Protein AF-A0A9N8R3J3-F1 (afdb_monomer_lite)

pLDDT: mean 82.0, std 16.11, range [29.94, 98.5]

Organism: NCBI:txid2793075

Sequence (414 aa):
MNGDRKSIGPALSMPTYQAAMTLPMASTAYFVLRYYAPWGDGGADGWQVPVNLPTVSIEGTPAPVTMSTWFSYTKDYLQGQITEGFDQHAQYYVAEVYASTGKDSQIVFSGTFQQAAYYSATAYIVYPYQDKGQIEVLDLDLTASPTGSNPYIVGNPSVFAYPPSSPGSSAPLAPPVLSLFADGNPPARPEFRSKVNARTGEISLFRPDQQTSVSQIVDELAPDGCSKAYLYATKAAEQQVLILRIKVPTTFVHNSNPDTVFGEYQCREITVGAHTVDTAILDFWTVSSRMLTDYIDADGYAYVFFAPVSYTQSKVTEQGTPATRPPVMAWGRYTGYLLGDPDYAVIIRYRAPADAWVGNPQNAFCFATPEEEQPVTAAQLQEYLPEIFGDTLANFEQGQIGAVNKDRDWPAQE

Secondary structure (DSSP, 8-state):
---------S-PPPPEEEEEEEEPTT-EEEEEEEEE--TTT--TT---S---PPEEEETTB------EEEEBTTB-TTGGGGSTT--TTEEEEEEEEEPPTTS-EEEEEEEEPPS-SEEEEEEEEE-TTSPPEEEEEEGGGSEEESTT--TTSTTSBPGGGSPPPPPP----PPPPS--TTTTSPPPPPP-----B-TTT-EE--BPPPHHHHHHT--TTB-TTSSBSSEEEE---TT--EEEEEEEPP-BSS-TT---SB----SBSEEEEEEE--SS---S--EEEHHHHHHT--TTSEEEEEEE-HHHHHHHHHHHT--TTSPPEEEETTEEEEEEEPPSSEEEEEEES--TT-TT-GGGSPP-SSGGG-----HHHHGGG--EEEEE-HHHHHTTEETTEETTSPPPPP-

Structure (mmCIF, N/CA/C/O backbone):
data_AF-A0A9N8R3J3-F1
#
_entry.id   AF-A0A9N8R3J3-F1
#
loop_
_atom_site.group_PDB
_atom_site.id
_atom_site.type_symbol
_atom_site.label_atom_id
_atom_site.label_alt_id
_atom_site.label_comp_id
_atom_site.label_asym_id
_atom_site.label_entity_id
_atom_site.label_seq_id
_atom_site.pdbx_PDB_ins_code
_atom_site.Cartn_x
_atom_site.Cartn_y
_atom_site.Cartn_z
_atom_site.occupancy
_atom_site.B_iso_or_equiv
_atom_site.auth_seq_id
_atom_site.auth_comp_id
_atom_site.auth_asym_id
_atom_site.auth_atom_id
_atom_site.pdbx_PDB_model_num
ATOM 1 N N . MET A 1 1 ? -27.594 -30.613 -4.826 1.00 34.44 1 MET A N 1
ATOM 2 C CA . MET A 1 1 ? -27.838 -30.392 -3.388 1.00 34.44 1 MET A CA 1
ATOM 3 C C . MET A 1 1 ? -28.131 -28.917 -3.223 1.00 34.44 1 MET A C 1
ATOM 5 O O . MET A 1 1 ? -27.259 -28.107 -3.501 1.00 34.44 1 MET A O 1
ATOM 9 N N . ASN A 1 2 ? -29.385 -28.584 -2.919 1.00 30.09 2 ASN A N 1
ATOM 10 C CA . ASN A 1 2 ? -29.819 -27.214 -2.665 1.00 30.09 2 ASN A CA 1
ATOM 11 C C . ASN A 1 2 ? -29.314 -26.821 -1.277 1.00 30.09 2 ASN A C 1
ATOM 13 O O . ASN A 1 2 ? -29.836 -27.317 -0.285 1.00 30.09 2 ASN A O 1
ATOM 17 N N . GLY A 1 3 ? -28.271 -25.995 -1.225 1.00 29.94 3 GLY A N 1
ATOM 18 C CA . GLY A 1 3 ? -27.895 -25.294 -0.005 1.00 29.94 3 GLY A CA 1
ATOM 19 C C . GLY A 1 3 ? -28.895 -24.169 0.234 1.00 29.94 3 GLY A C 1
ATOM 20 O O . GLY A 1 3 ? -29.115 -23.343 -0.653 1.00 29.94 3 GLY A O 1
ATOM 21 N N . ASP A 1 4 ? -29.528 -24.185 1.401 1.00 34.75 4 ASP A N 1
ATOM 22 C CA . ASP A 1 4 ? -30.490 -23.189 1.855 1.00 34.75 4 ASP A CA 1
ATOM 23 C C . ASP A 1 4 ? -29.944 -21.766 1.680 1.00 34.75 4 ASP A C 1
ATOM 25 O O . ASP A 1 4 ? -29.078 -21.306 2.427 1.00 34.75 4 ASP A O 1
ATOM 29 N N . ARG A 1 5 ? -30.492 -21.025 0.710 1.00 37.84 5 ARG A N 1
ATOM 30 C CA . ARG A 1 5 ? -30.405 -19.564 0.721 1.00 37.84 5 ARG A CA 1
ATOM 31 C C . ARG A 1 5 ? -31.238 -19.093 1.908 1.00 37.84 5 ARG A C 1
ATOM 33 O O . ARG A 1 5 ? -32.459 -19.002 1.800 1.00 37.84 5 ARG A O 1
ATOM 40 N N . LYS A 1 6 ? -30.585 -18.808 3.039 1.00 35.84 6 LYS A N 1
ATOM 41 C CA . LYS A 1 6 ? -31.195 -18.026 4.121 1.00 35.84 6 LYS A CA 1
ATOM 42 C C . LYS A 1 6 ? -31.787 -16.762 3.498 1.00 35.84 6 LYS A C 1
ATOM 44 O O . LYS A 1 6 ? -31.061 -15.931 2.958 1.00 35.84 6 LYS A O 1
ATOM 49 N N . SER A 1 7 ? -33.111 -16.648 3.544 1.00 37.19 7 SER A N 1
ATOM 50 C CA . SER A 1 7 ? -33.822 -15.427 3.192 1.00 37.19 7 SER A CA 1
ATOM 51 C C . SER A 1 7 ? -33.305 -14.296 4.075 1.00 37.19 7 SER A C 1
ATOM 53 O O . SER A 1 7 ? -33.359 -14.404 5.303 1.00 37.19 7 SER A O 1
ATOM 55 N N . ILE A 1 8 ? -32.802 -13.229 3.462 1.00 42.06 8 ILE A N 1
ATOM 56 C CA . ILE A 1 8 ? -32.408 -12.018 4.177 1.00 42.06 8 ILE A CA 1
ATOM 57 C C . ILE A 1 8 ? -33.703 -11.404 4.728 1.00 42.06 8 ILE A C 1
ATOM 59 O O . ILE A 1 8 ? -34.626 -11.109 3.969 1.00 42.06 8 ILE A O 1
ATOM 63 N N . GLY A 1 9 ? -33.804 -11.338 6.058 1.00 37.94 9 GLY A N 1
ATOM 64 C CA . GLY A 1 9 ? -34.922 -10.737 6.788 1.00 37.94 9 GLY A CA 1
ATOM 65 C C . GLY A 1 9 ? -35.010 -9.212 6.589 1.00 37.94 9 GLY A C 1
ATOM 66 O O . GLY A 1 9 ? -34.400 -8.687 5.659 1.00 37.94 9 GLY A O 1
ATOM 67 N N . PRO A 1 10 ? -35.782 -8.485 7.425 1.00 42.97 10 PRO A N 1
ATOM 68 C CA . PRO A 1 10 ? -36.039 -7.050 7.247 1.00 42.97 10 PRO A CA 1
ATOM 69 C C . PRO A 1 10 ? -34.728 -6.259 7.149 1.00 42.97 10 PRO A C 1
ATOM 71 O O . PRO A 1 10 ? -33.727 -6.702 7.705 1.00 42.97 10 PRO A O 1
ATOM 74 N N . ALA A 1 11 ? -34.756 -5.119 6.441 1.00 54.81 11 ALA A N 1
ATOM 75 C CA . ALA A 1 11 ? -33.599 -4.274 6.118 1.00 54.81 11 ALA A CA 1
ATOM 76 C C . ALA A 1 11 ? -32.531 -4.300 7.225 1.00 54.81 11 ALA A C 1
ATOM 78 O O . ALA A 1 11 ? -32.727 -3.726 8.297 1.00 54.81 11 ALA A O 1
ATOM 79 N N . LEU A 1 12 ? -31.438 -5.029 6.975 1.00 68.25 12 LEU A N 1
ATOM 80 C CA . LEU A 1 12 ? -30.349 -5.184 7.929 1.00 68.25 12 LEU A CA 1
ATOM 81 C C . LEU A 1 12 ? -29.767 -3.800 8.221 1.00 68.25 12 LEU A C 1
ATOM 83 O O . LEU A 1 12 ? -29.267 -3.136 7.317 1.00 68.25 12 LEU A O 1
ATOM 87 N N . SER A 1 13 ? -29.828 -3.352 9.471 1.00 82.88 13 SER A N 1
ATOM 88 C CA . SER A 1 13 ? -29.039 -2.207 9.914 1.00 82.88 13 SER A CA 1
ATOM 89 C C . SER A 1 13 ? -27.603 -2.661 10.136 1.00 82.88 13 SER A C 1
ATOM 91 O O . SER A 1 13 ? -27.384 -3.716 10.736 1.00 82.88 13 SER A O 1
ATOM 93 N N . MET A 1 14 ? -26.643 -1.859 9.685 1.00 90.38 14 MET A N 1
ATOM 94 C CA . MET A 1 14 ? -25.229 -2.097 9.958 1.00 90.38 14 MET A CA 1
ATOM 95 C C . MET A 1 14 ? -24.992 -2.247 11.476 1.00 90.38 14 MET A C 1
ATOM 97 O O . MET A 1 14 ? -25.520 -1.430 12.240 1.00 90.38 14 MET A O 1
ATOM 101 N N . PRO A 1 15 ? -24.238 -3.264 11.939 1.00 92.44 15 PRO A N 1
ATOM 102 C CA . PRO A 1 15 ? -23.966 -3.451 13.357 1.00 92.44 15 PRO A CA 1
ATOM 103 C C . PRO A 1 15 ? -23.162 -2.291 13.941 1.00 92.44 15 PRO A C 1
ATOM 105 O O . PRO A 1 15 ? -22.442 -1.573 13.237 1.00 92.44 15 PRO A O 1
ATOM 108 N N . THR A 1 16 ? -23.257 -2.129 15.255 1.00 94.12 16 THR A N 1
ATOM 109 C CA . THR A 1 16 ? -22.395 -1.203 15.989 1.00 94.12 16 THR A CA 1
ATOM 110 C C . THR A 1 16 ? -21.213 -1.939 16.592 1.00 94.12 16 THR A C 1
ATOM 112 O O . THR A 1 16 ? -21.215 -3.167 16.700 1.00 94.12 16 THR A O 1
ATOM 115 N N . TYR A 1 17 ? -20.188 -1.191 16.976 1.00 94.88 17 TYR A N 1
ATOM 116 C CA . TYR A 1 17 ? -19.001 -1.732 17.610 1.00 94.88 17 TYR A CA 1
ATOM 117 C C . TYR A 1 17 ? -18.545 -0.879 18.783 1.00 94.88 17 TYR A C 1
ATOM 119 O O . TYR A 1 17 ? -18.841 0.316 18.866 1.00 94.88 17 TYR A O 1
ATOM 127 N N . GLN A 1 18 ? -17.785 -1.515 19.667 1.00 93.31 18 GLN A N 1
ATOM 128 C CA . GLN A 1 18 ? -17.017 -0.872 20.716 1.00 93.31 18 GLN A CA 1
ATOM 129 C C . GLN A 1 18 ? -15.645 -1.539 20.805 1.00 93.31 18 GLN A C 1
ATOM 131 O O . GLN A 1 18 ? -15.522 -2.760 20.696 1.00 93.31 18 GLN A O 1
ATOM 136 N N . ALA A 1 19 ? -14.620 -0.732 21.032 1.00 93.00 19 ALA A N 1
ATOM 137 C CA . ALA A 1 19 ? -13.288 -1.198 21.368 1.00 93.00 19 ALA A CA 1
ATOM 138 C C . ALA A 1 19 ? -12.645 -0.260 22.387 1.00 93.00 19 ALA A C 1
ATOM 140 O O . ALA A 1 19 ? -13.093 0.874 22.599 1.00 93.00 19 ALA A O 1
ATOM 141 N N . ALA A 1 20 ? -11.611 -0.769 23.048 1.00 90.69 20 ALA A N 1
ATOM 142 C CA . ALA A 1 20 ? -10.854 -0.023 24.029 1.00 90.69 20 ALA A CA 1
ATOM 143 C C . ALA A 1 20 ? -9.355 -0.259 23.850 1.00 90.69 20 ALA A C 1
ATOM 145 O O . ALA A 1 20 ? -8.928 -1.374 23.562 1.00 90.69 20 ALA A O 1
ATOM 146 N N . MET A 1 21 ? -8.570 0.792 24.061 1.00 89.50 21 MET A N 1
ATOM 147 C CA . MET A 1 21 ? -7.112 0.748 24.133 1.00 89.50 21 MET A CA 1
ATOM 148 C C . MET A 1 21 ? -6.670 1.304 25.480 1.00 89.50 21 MET A C 1
ATOM 150 O O . MET A 1 21 ? -7.260 2.262 25.983 1.00 89.50 21 MET A O 1
ATOM 154 N N . THR A 1 22 ? -5.619 0.728 26.049 1.00 88.50 22 THR A N 1
ATOM 155 C CA . THR A 1 22 ? -5.037 1.202 27.306 1.00 88.50 22 THR A CA 1
ATOM 156 C C . THR A 1 22 ? -3.765 1.976 27.001 1.00 88.50 22 THR A C 1
ATOM 158 O O . THR A 1 22 ? -2.771 1.389 26.587 1.00 88.50 22 THR A O 1
ATOM 161 N N . LEU A 1 23 ? -3.795 3.291 27.203 1.00 83.62 23 LEU A N 1
ATOM 162 C CA . LEU A 1 23 ? -2.609 4.131 27.141 1.00 83.62 23 LEU A CA 1
ATOM 163 C C . LEU A 1 23 ? -1.796 4.005 28.434 1.00 83.62 23 LEU A C 1
ATOM 165 O O . LEU A 1 23 ? -2.374 4.113 29.521 1.00 83.62 23 LEU A O 1
ATOM 169 N N . PRO A 1 24 ? -0.467 3.864 28.341 1.00 81.69 24 PRO A N 1
ATOM 170 C CA . PRO A 1 24 ? 0.402 3.872 29.507 1.00 81.69 24 PRO A CA 1
ATOM 171 C C . PRO A 1 24 ? 0.409 5.250 30.181 1.00 81.69 24 PRO A C 1
ATOM 173 O O . PRO A 1 24 ? 0.231 6.286 29.529 1.00 81.69 24 PRO A O 1
ATOM 176 N N . MET A 1 25 ? 0.624 5.269 31.497 1.00 79.94 25 MET A N 1
ATOM 177 C CA . MET A 1 25 ? 0.652 6.501 32.295 1.00 79.94 25 MET A CA 1
ATOM 178 C C . MET A 1 25 ? 1.581 7.598 31.733 1.00 79.94 25 MET A C 1
ATOM 180 O O . MET A 1 25 ? 2.659 7.313 31.215 1.00 79.94 25 MET A O 1
ATOM 184 N N . ALA A 1 26 ? 1.185 8.867 31.914 1.00 65.38 26 ALA A N 1
ATOM 185 C CA . ALA A 1 26 ? 1.978 10.056 31.560 1.00 65.38 26 ALA A CA 1
ATOM 186 C C . ALA A 1 26 ? 2.449 10.125 30.089 1.00 65.38 26 ALA A C 1
ATOM 188 O O . ALA A 1 26 ? 3.486 10.721 29.795 1.00 65.38 26 ALA A O 1
ATOM 189 N N . SER A 1 27 ? 1.677 9.541 29.171 1.00 71.94 27 SER A N 1
ATOM 190 C CA . SER A 1 27 ? 1.919 9.611 27.731 1.00 71.94 27 SER A CA 1
ATOM 191 C C . SER A 1 27 ? 0.967 10.581 27.023 1.00 71.94 27 SER A C 1
ATOM 193 O O . SER A 1 27 ? -0.191 10.757 27.414 1.00 71.94 27 SER A O 1
ATOM 195 N N . THR A 1 28 ? 1.461 11.198 25.952 1.00 77.00 28 THR A N 1
ATOM 196 C CA . THR A 1 28 ? 0.614 11.809 24.919 1.00 77.00 28 THR A CA 1
ATOM 197 C C . THR A 1 28 ? 0.477 10.796 23.798 1.00 77.00 28 THR A C 1
ATOM 199 O O . THR A 1 28 ? 1.461 10.144 23.452 1.00 77.00 28 THR A O 1
ATOM 202 N N . ALA A 1 29 ? -0.708 10.655 23.211 1.00 78.88 29 ALA A N 1
ATOM 203 C CA . ALA A 1 29 ? -0.866 9.831 22.026 1.00 78.88 29 ALA A CA 1
ATOM 204 C C . ALA A 1 29 ? -1.653 10.538 20.923 1.00 78.88 29 ALA A C 1
ATOM 206 O O . ALA A 1 29 ? -2.545 11.349 21.172 1.00 78.88 29 ALA A O 1
ATOM 207 N N . TYR A 1 30 ? -1.320 10.192 19.685 1.00 81.62 30 TYR A N 1
ATOM 208 C CA . TYR A 1 30 ? -2.140 10.496 18.522 1.00 81.62 30 TYR A CA 1
ATOM 209 C C . TYR A 1 30 ? -2.996 9.274 18.229 1.00 81.62 30 TYR A C 1
ATOM 211 O O . TYR A 1 30 ? -2.482 8.216 17.871 1.00 81.62 30 TYR A O 1
ATOM 219 N N . PHE A 1 31 ? -4.302 9.411 18.424 1.00 83.69 31 PHE A N 1
ATOM 220 C CA . PHE A 1 31 ? -5.275 8.400 18.054 1.00 83.69 31 PHE A CA 1
ATOM 221 C C . PHE A 1 31 ? -5.659 8.586 16.591 1.00 83.69 31 PHE A C 1
ATOM 223 O O . PHE A 1 31 ? -6.130 9.652 16.197 1.00 83.69 31 PHE A O 1
ATOM 230 N N . VAL A 1 32 ? -5.448 7.552 15.789 1.00 85.69 32 VAL A N 1
ATOM 231 C CA . VAL A 1 32 ? -5.569 7.585 14.337 1.00 85.69 32 VAL A CA 1
ATOM 232 C C . VAL A 1 32 ? -6.558 6.528 13.905 1.00 85.69 32 VAL A C 1
ATOM 234 O O . VAL A 1 32 ? -6.420 5.357 14.246 1.00 85.69 32 VAL A O 1
ATOM 237 N N . LEU A 1 33 ? -7.549 6.944 13.131 1.00 88.00 33 LEU A N 1
ATOM 238 C CA . LEU A 1 33 ? -8.482 6.053 12.465 1.00 88.00 33 LEU A CA 1
ATOM 239 C C . LEU A 1 33 ? -8.167 6.039 10.982 1.00 88.00 33 LEU A C 1
ATOM 241 O O . LEU A 1 33 ? -8.116 7.103 10.362 1.00 88.00 33 LEU A O 1
ATOM 245 N N . ARG A 1 34 ? -8.005 4.842 10.424 1.00 88.12 34 ARG A N 1
ATOM 246 C CA . ARG A 1 34 ? -7.779 4.633 8.996 1.00 88.12 34 ARG A CA 1
ATOM 247 C C . ARG A 1 34 ? -8.929 3.849 8.419 1.00 88.12 34 ARG A C 1
ATOM 249 O O . ARG A 1 34 ? -9.298 2.805 8.949 1.00 88.12 34 ARG A O 1
ATOM 256 N N . TYR A 1 35 ? -9.450 4.338 7.310 1.00 87.06 35 TYR A N 1
ATOM 257 C CA . TYR A 1 35 ? -10.456 3.636 6.541 1.00 87.06 35 TYR A CA 1
ATOM 258 C C . TYR A 1 35 ? -9.991 3.560 5.096 1.00 87.06 35 TYR A C 1
ATOM 260 O O . TYR A 1 35 ? -9.631 4.581 4.511 1.00 87.06 35 TYR A O 1
ATOM 268 N N . TYR A 1 36 ? -10.072 2.377 4.504 1.00 83.00 36 TYR A N 1
ATOM 269 C CA . TYR A 1 36 ? -9.720 2.159 3.105 1.00 83.00 36 TYR A CA 1
ATOM 270 C C . TYR A 1 36 ? -10.974 2.082 2.259 1.00 83.00 36 TYR A C 1
ATOM 272 O O . TYR A 1 36 ? -11.943 1.425 2.656 1.00 83.00 36 TYR A O 1
ATOM 280 N N . ALA A 1 37 ? -10.929 2.761 1.108 1.00 72.31 37 ALA A N 1
ATOM 281 C CA . ALA A 1 37 ? -12.028 2.815 0.157 1.00 72.31 37 ALA A CA 1
ATOM 282 C C . ALA A 1 37 ? -12.656 1.431 -0.031 1.00 72.31 37 ALA A C 1
ATOM 284 O O . ALA A 1 37 ? -11.936 0.480 -0.350 1.00 72.31 37 ALA A O 1
ATOM 285 N N . PRO A 1 38 ? -13.980 1.277 0.113 1.00 65.56 38 PRO A N 1
ATOM 286 C CA . PRO A 1 38 ? -14.614 0.135 -0.508 1.00 65.56 38 PRO A CA 1
ATOM 287 C C . PRO A 1 38 ? -14.484 0.279 -2.032 1.00 65.56 38 PRO A C 1
ATOM 289 O O . PRO A 1 38 ? -14.643 1.365 -2.587 1.00 65.56 38 PRO A O 1
ATOM 292 N N . TRP A 1 39 ? -14.306 -0.820 -2.760 1.00 59.56 39 TRP A N 1
ATOM 293 C CA . TRP A 1 39 ? -14.373 -0.753 -4.227 1.00 59.56 39 TRP A CA 1
ATOM 294 C C . TRP A 1 39 ? -15.777 -0.368 -4.744 1.00 59.56 39 TRP A C 1
ATOM 296 O O . TRP A 1 39 ? -15.937 -0.025 -5.911 1.00 59.56 39 TRP A O 1
ATOM 306 N N . GLY A 1 40 ? -16.807 -0.448 -3.891 1.00 38.84 40 GLY A N 1
ATOM 307 C CA . GLY A 1 40 ? -18.212 -0.210 -4.237 1.00 38.84 40 GLY A CA 1
ATOM 308 C C . GLY A 1 40 ? -18.673 1.253 -4.245 1.00 38.84 40 GLY A C 1
ATOM 309 O O . GLY A 1 40 ? -19.776 1.503 -4.725 1.00 38.84 40 GLY A O 1
ATOM 310 N N . ASP A 1 41 ? -17.874 2.210 -3.750 1.00 43.41 41 ASP A N 1
ATOM 311 C CA . ASP A 1 41 ? -18.198 3.650 -3.821 1.00 43.41 41 ASP A CA 1
ATOM 312 C C . ASP A 1 41 ? -17.134 4.524 -4.518 1.00 43.41 41 ASP A C 1
ATOM 314 O O . ASP A 1 41 ? -17.408 5.683 -4.839 1.00 43.41 41 ASP A O 1
ATOM 318 N N . GLY A 1 42 ? -15.954 3.974 -4.816 1.00 48.56 42 GLY A N 1
ATOM 319 C CA . GLY A 1 42 ? -14.843 4.676 -5.447 1.00 48.56 42 GLY A CA 1
ATOM 320 C C . GLY A 1 42 ? -14.499 4.059 -6.794 1.00 48.56 42 GLY A C 1
ATOM 321 O O . GLY A 1 42 ? -13.952 2.961 -6.869 1.00 48.56 42 GLY A O 1
ATOM 322 N N . GLY A 1 43 ? -14.779 4.787 -7.878 1.00 57.69 43 GLY A N 1
ATOM 323 C CA . GLY A 1 43 ? -14.133 4.519 -9.161 1.00 57.69 43 GLY A CA 1
ATOM 324 C C . GLY A 1 43 ? -12.608 4.636 -9.039 1.00 57.69 43 GLY A C 1
ATOM 325 O O . GLY A 1 43 ? -12.058 4.864 -7.963 1.00 57.69 43 GLY A O 1
ATOM 326 N N . ALA A 1 44 ? -11.896 4.576 -10.161 1.00 63.50 44 ALA A N 1
ATOM 327 C CA . ALA A 1 44 ? -10.447 4.809 -10.175 1.00 63.50 44 ALA A CA 1
ATOM 328 C C . ALA A 1 44 ? -10.025 6.220 -9.673 1.00 63.50 44 ALA A C 1
ATOM 330 O O . ALA A 1 44 ? -8.843 6.529 -9.629 1.00 63.50 44 ALA A O 1
ATOM 331 N N . ASP A 1 45 ? -10.973 7.062 -9.262 1.00 63.09 45 ASP A N 1
ATOM 332 C CA . ASP A 1 45 ? -10.747 8.368 -8.642 1.00 63.09 45 ASP A CA 1
ATOM 333 C C . ASP A 1 45 ? -10.611 8.288 -7.098 1.00 63.09 45 ASP A C 1
ATOM 335 O O . ASP A 1 45 ? -10.307 9.288 -6.450 1.00 63.09 45 ASP A O 1
ATOM 339 N N . GLY A 1 46 ? -10.807 7.109 -6.485 1.00 64.44 46 GLY A N 1
ATOM 340 C CA . GLY A 1 46 ? -10.661 6.878 -5.039 1.00 64.44 46 GLY A CA 1
ATOM 341 C C . GLY A 1 46 ? -11.898 7.215 -4.197 1.00 64.44 46 GLY A C 1
ATOM 342 O O . GLY A 1 46 ? -12.933 7.616 -4.727 1.00 64.44 46 GLY A O 1
ATOM 343 N N . TRP A 1 47 ? -11.800 7.050 -2.871 1.00 70.00 47 TRP A N 1
ATOM 344 C CA . TRP A 1 47 ? -12.919 7.263 -1.945 1.00 70.00 47 TRP A CA 1
ATOM 345 C C . TRP A 1 47 ? -13.295 8.740 -1.801 1.00 70.00 47 TRP A C 1
ATOM 347 O O . TRP A 1 47 ? -12.514 9.546 -1.298 1.00 70.00 47 TRP A O 1
ATOM 357 N N . GLN A 1 48 ? -14.514 9.085 -2.216 1.00 67.50 48 GLN A N 1
ATOM 358 C CA . GLN A 1 48 ? -14.999 10.470 -2.264 1.00 67.50 48 GLN A CA 1
ATOM 359 C C . GLN A 1 48 ? -15.905 10.859 -1.092 1.00 67.50 48 GLN A C 1
ATOM 361 O O . GLN A 1 48 ? -16.155 12.043 -0.862 1.00 67.50 48 GLN A O 1
ATOM 366 N N . VAL A 1 49 ? -16.454 9.871 -0.382 1.00 72.50 49 VAL A N 1
ATOM 367 C CA . VAL A 1 49 ? -17.496 10.081 0.625 1.00 72.50 49 VAL A CA 1
ATOM 368 C C . VAL A 1 49 ? -16.886 9.957 2.021 1.00 72.50 49 VAL A C 1
ATOM 370 O O . VAL A 1 49 ? -16.325 8.911 2.342 1.00 72.50 49 VAL A O 1
ATOM 373 N N . PRO A 1 50 ? -16.999 10.981 2.886 1.00 75.62 50 PRO A N 1
ATOM 374 C CA . PRO A 1 50 ? -16.529 10.881 4.261 1.00 75.62 50 PRO A CA 1
ATOM 375 C C . PRO A 1 50 ? -17.218 9.758 5.036 1.00 75.62 50 PRO A C 1
ATOM 377 O O . PRO A 1 50 ? -18.439 9.592 4.960 1.00 75.62 50 PRO A O 1
ATOM 380 N N . VAL A 1 51 ? -16.443 9.027 5.835 1.00 80.81 51 VAL A N 1
ATOM 381 C CA . VAL A 1 51 ? -16.996 8.035 6.764 1.00 80.81 51 VAL A CA 1
ATOM 382 C C . VAL A 1 51 ? -17.768 8.690 7.903 1.00 80.81 51 VAL A C 1
ATOM 384 O O . VAL A 1 51 ? -17.500 9.826 8.303 1.00 80.81 51 VAL A O 1
ATOM 387 N N . ASN A 1 52 ? -18.686 7.933 8.503 1.00 81.44 52 ASN A N 1
ATOM 388 C CA . ASN A 1 52 ? -19.227 8.309 9.804 1.00 81.44 52 ASN A CA 1
ATOM 389 C C . ASN A 1 52 ? -18.185 8.021 10.887 1.00 81.44 52 ASN A C 1
ATOM 391 O O . ASN A 1 52 ? -17.833 6.865 11.126 1.00 81.44 52 ASN A O 1
ATOM 395 N N . LEU A 1 53 ? -17.704 9.072 11.548 1.00 82.56 53 LEU A N 1
ATOM 396 C CA . LEU A 1 53 ? -16.709 8.934 12.604 1.00 82.56 53 LEU A CA 1
ATOM 397 C C . LEU A 1 53 ? -17.304 8.329 13.883 1.00 82.56 53 LEU A C 1
ATOM 399 O O . LEU A 1 53 ? -18.441 8.649 14.245 1.00 82.56 53 LEU A O 1
ATOM 403 N N . PRO A 1 54 ? -16.541 7.483 14.598 1.00 86.75 54 PRO A N 1
ATOM 404 C CA . PRO A 1 54 ? -16.958 6.959 15.884 1.00 86.75 54 PRO A CA 1
ATOM 405 C C . PRO A 1 54 ? -16.920 8.049 16.955 1.00 86.75 54 PRO A C 1
ATOM 407 O O . PRO A 1 54 ? -16.222 9.057 16.850 1.00 86.75 54 PRO A O 1
ATOM 410 N N . THR A 1 55 ? -17.644 7.799 18.040 1.00 86.81 55 THR A N 1
ATOM 411 C CA . THR A 1 55 ? -17.466 8.537 19.289 1.00 86.81 55 THR A CA 1
ATOM 412 C C . THR A 1 55 ? -16.227 8.005 19.995 1.00 86.81 55 THR A C 1
ATOM 414 O O . THR A 1 55 ? -16.123 6.798 20.212 1.00 86.81 55 THR A O 1
ATOM 417 N N . VAL A 1 56 ? -15.318 8.900 20.379 1.00 84.56 56 VAL A N 1
ATOM 418 C CA . VAL A 1 56 ? -14.106 8.594 21.150 1.00 84.56 56 VAL A CA 1
ATOM 419 C C . VAL A 1 56 ? -14.223 9.260 22.519 1.00 84.56 56 VAL A C 1
ATOM 421 O O . VAL A 1 56 ? -14.559 10.440 22.606 1.00 84.56 56 VAL A O 1
ATOM 424 N N . SER A 1 57 ? -13.954 8.507 23.583 1.00 84.00 57 SER A N 1
ATOM 425 C CA . SER A 1 57 ? -13.961 8.988 24.969 1.00 84.00 57 SER A CA 1
ATOM 426 C C . SER A 1 57 ? -12.739 8.486 25.733 1.00 84.00 57 SER A C 1
ATOM 428 O O . SER A 1 57 ? -12.188 7.432 25.412 1.00 84.00 57 SER A O 1
ATOM 430 N N . ILE A 1 58 ? -12.330 9.238 26.757 1.00 80.69 58 ILE A N 1
ATOM 431 C CA . ILE A 1 58 ? -11.198 8.906 27.630 1.00 80.69 58 ILE A CA 1
ATOM 432 C C . ILE A 1 58 ? -11.719 8.829 29.063 1.00 80.69 58 ILE A C 1
ATOM 434 O O . ILE A 1 58 ? -12.383 9.759 29.524 1.00 80.69 58 ILE A O 1
ATOM 438 N N . GLU A 1 59 ? -11.441 7.730 29.770 1.00 78.56 59 GLU A N 1
ATOM 439 C CA . GLU A 1 59 ? -11.834 7.549 31.182 1.00 78.56 59 GLU A CA 1
ATOM 440 C C . GLU A 1 59 ? -13.341 7.765 31.437 1.00 78.56 59 GLU A C 1
ATOM 442 O O . GLU A 1 59 ? -13.754 8.324 32.453 1.00 78.56 59 GLU A O 1
ATOM 447 N N . GLY A 1 60 ? -14.184 7.388 30.470 1.00 70.62 60 GLY A N 1
ATOM 448 C CA . GLY A 1 60 ? -15.635 7.584 30.545 1.00 70.62 60 GLY A CA 1
ATOM 449 C C . GLY A 1 60 ? -16.087 9.048 30.493 1.00 70.62 60 GLY A C 1
ATOM 450 O O . GLY A 1 60 ? -17.284 9.306 30.601 1.00 70.62 60 GLY A O 1
ATOM 451 N N . THR A 1 61 ? -15.169 10.003 30.298 1.00 66.69 61 THR A N 1
ATOM 452 C CA . THR A 1 61 ? -15.508 11.403 30.035 1.00 66.69 61 THR A CA 1
ATOM 453 C C . THR A 1 61 ? -15.868 11.526 28.554 1.00 66.69 61 THR A C 1
ATOM 455 O O . THR A 1 61 ? -14.983 11.398 27.705 1.00 66.69 61 THR A O 1
ATOM 458 N N . PRO A 1 62 ? -17.144 11.773 28.202 1.00 57.19 62 PRO A N 1
ATOM 459 C CA . PRO A 1 62 ? -17.616 11.757 26.817 1.00 57.19 62 PRO A CA 1
ATOM 460 C C . PRO A 1 62 ? -17.222 13.001 26.023 1.00 57.19 62 PRO A C 1
ATOM 462 O O . PRO A 1 62 ? -17.828 13.250 24.982 1.00 57.19 62 PRO A O 1
ATOM 465 N N . ALA A 1 63 ? -16.298 13.831 26.531 1.00 53.62 63 ALA A N 1
ATOM 466 C CA . ALA A 1 63 ? -15.862 15.006 25.793 1.00 53.62 63 ALA A CA 1
ATOM 467 C C . ALA A 1 63 ? -15.433 14.513 24.408 1.00 53.62 63 ALA A C 1
ATOM 469 O O . ALA A 1 63 ? -14.589 13.616 24.352 1.00 53.62 63 ALA A O 1
ATOM 470 N N . PRO A 1 64 ? -16.061 15.000 23.323 1.00 57.41 64 PRO A N 1
ATOM 471 C CA . PRO A 1 64 ? -15.754 14.500 22.004 1.00 57.41 64 PRO A CA 1
ATOM 472 C C . PRO A 1 64 ? -14.296 14.847 21.788 1.00 57.41 64 PRO A C 1
ATOM 474 O O . PRO A 1 64 ? -13.942 16.023 21.694 1.00 57.41 64 PRO A O 1
ATOM 477 N N . VAL A 1 65 ? -13.437 13.832 21.790 1.00 66.25 65 VAL A N 1
ATOM 478 C CA . VAL A 1 65 ? -12.094 14.027 21.283 1.00 66.25 65 VAL A CA 1
ATOM 479 C C . VAL A 1 65 ? -12.310 14.474 19.844 1.00 66.25 65 VAL A C 1
ATOM 481 O O . VAL A 1 65 ? -12.859 13.725 19.032 1.00 66.25 65 VAL A O 1
ATOM 484 N N . THR A 1 66 ? -12.040 15.751 19.576 1.00 74.38 66 THR A N 1
ATOM 485 C CA . THR A 1 66 ? -12.374 16.354 18.291 1.00 74.38 66 THR A CA 1
ATOM 486 C C . THR A 1 66 ? -11.475 15.729 17.243 1.00 74.38 66 THR A C 1
ATOM 488 O O . THR A 1 66 ? -10.301 16.077 17.124 1.00 74.38 66 THR A O 1
ATOM 491 N N . MET A 1 67 ? -12.039 14.794 16.489 1.00 78.12 67 MET A N 1
ATOM 492 C CA . MET A 1 67 ? -11.374 14.215 15.338 1.00 78.12 67 MET A CA 1
ATOM 493 C C . MET A 1 67 ? -11.159 15.310 14.290 1.00 78.12 67 MET A C 1
ATOM 495 O O . MET A 1 67 ? -12.074 16.066 13.961 1.00 78.12 67 MET A O 1
ATOM 499 N N . SER A 1 68 ? -9.949 15.375 13.758 1.00 77.56 68 SER A N 1
ATOM 500 C CA . SER A 1 68 ? -9.568 16.226 12.633 1.00 77.56 68 SER A CA 1
ATOM 501 C C . SER A 1 68 ? -9.217 15.350 11.433 1.00 77.56 68 SER A C 1
ATOM 503 O O . SER A 1 68 ? -8.812 14.198 11.597 1.00 77.56 68 SER A O 1
ATOM 505 N N . THR A 1 69 ? -9.375 15.867 10.215 1.00 75.81 69 THR A N 1
ATOM 506 C CA . THR A 1 69 ? -9.018 15.116 9.000 1.00 75.81 69 THR A CA 1
ATOM 507 C C . THR A 1 69 ? -7.534 15.236 8.743 1.00 75.81 69 THR A C 1
ATOM 509 O O . THR A 1 69 ? -7.101 16.267 8.245 1.00 75.81 69 THR A O 1
ATOM 512 N N . TRP A 1 70 ? -6.769 14.194 9.050 1.00 72.62 70 TRP A N 1
ATOM 513 C CA . TRP A 1 70 ? -5.333 14.201 8.802 1.00 72.62 70 TRP A CA 1
ATOM 514 C C . TRP A 1 70 ? -5.010 14.098 7.316 1.00 72.62 70 TRP A C 1
ATOM 516 O O . TRP A 1 70 ? -4.186 14.848 6.809 1.00 72.62 70 TRP A O 1
ATOM 526 N N . PHE A 1 71 ? -5.695 13.189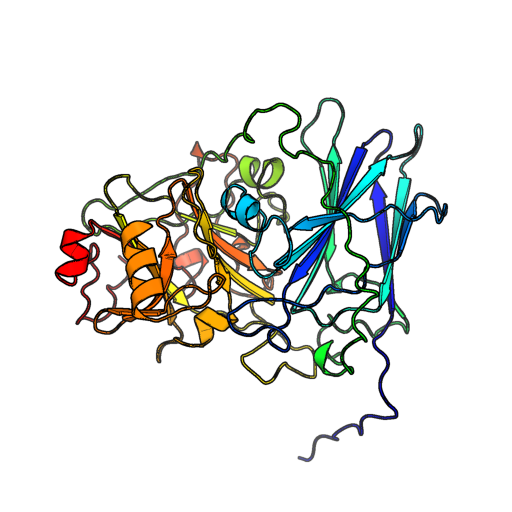 6.626 1.00 68.19 71 PHE A N 1
ATOM 527 C CA . PHE A 1 71 ? -5.485 12.910 5.214 1.00 68.19 71 PHE A CA 1
ATOM 528 C C . PHE A 1 71 ? -6.791 12.400 4.608 1.00 68.19 71 PHE A C 1
ATOM 530 O O . PHE A 1 71 ? -7.422 11.498 5.157 1.00 68.19 71 PHE A O 1
ATOM 537 N N . SER A 1 72 ? -7.233 12.967 3.489 1.00 63.19 72 SER A N 1
ATOM 538 C CA . SER A 1 72 ? -8.360 12.425 2.718 1.00 63.19 72 SER A CA 1
ATOM 539 C C . SER A 1 72 ? -8.319 12.948 1.291 1.00 63.19 72 SER A C 1
ATOM 541 O O . SER A 1 72 ? -7.739 14.002 1.046 1.00 63.19 72 SER A O 1
ATOM 543 N N . TYR A 1 73 ? -9.048 12.308 0.377 1.00 59.50 73 TYR A N 1
ATOM 544 C CA . TYR A 1 73 ? -9.225 12.815 -0.986 1.00 59.50 73 TYR A CA 1
ATOM 545 C C . TYR A 1 73 ? -9.586 14.314 -1.037 1.00 59.50 73 TYR A C 1
ATOM 547 O O . TYR A 1 73 ? -9.117 15.059 -1.891 1.00 59.50 73 TYR A O 1
ATOM 555 N N . THR A 1 74 ? -10.411 14.783 -0.096 1.00 56.25 74 THR A N 1
ATOM 556 C CA . THR A 1 74 ? -10.905 16.167 -0.096 1.00 56.25 74 THR A CA 1
ATOM 557 C C . THR A 1 74 ? -9.924 17.197 0.480 1.00 56.25 74 THR A C 1
ATOM 559 O O . THR A 1 74 ? -10.196 18.393 0.350 1.00 56.25 74 THR A O 1
ATOM 562 N N . LYS A 1 75 ? -8.829 16.777 1.146 1.00 60.88 75 LYS A N 1
ATOM 563 C CA . LYS A 1 75 ? -7.897 17.661 1.883 1.00 60.88 75 LYS A CA 1
ATOM 564 C C . LYS A 1 75 ? -6.494 17.062 2.052 1.00 60.88 75 LYS A C 1
ATOM 566 O O . LYS A 1 75 ? -6.368 15.952 2.560 1.00 60.88 75 LYS A O 1
ATOM 571 N N . ASP A 1 76 ? -5.466 17.849 1.721 1.00 59.41 76 ASP A N 1
ATOM 572 C CA . ASP A 1 76 ? -4.042 17.618 2.040 1.00 59.41 76 ASP A CA 1
ATOM 573 C C . ASP A 1 76 ? -3.466 16.234 1.649 1.00 59.41 76 ASP A C 1
ATOM 575 O O . ASP A 1 76 ? -2.485 15.772 2.232 1.00 59.41 76 ASP A O 1
ATOM 579 N N . TYR A 1 77 ? -4.009 15.582 0.608 1.00 65.31 77 TYR A N 1
ATOM 580 C CA . TYR A 1 77 ? -3.584 14.232 0.195 1.00 65.31 77 TYR A CA 1
ATOM 581 C C . TYR A 1 77 ? -2.195 14.162 -0.481 1.00 65.31 77 TYR A C 1
ATOM 583 O O . TYR A 1 77 ? -1.647 13.078 -0.690 1.00 65.31 77 TYR A O 1
ATOM 591 N N . LEU A 1 78 ? -1.606 15.309 -0.831 1.00 59.44 78 LEU A N 1
ATOM 592 C CA . LEU A 1 78 ? -0.271 15.389 -1.436 1.00 59.44 78 LEU A CA 1
ATOM 593 C C . LEU A 1 78 ? 0.850 15.176 -0.407 1.00 59.44 78 LEU A C 1
ATOM 595 O O . LEU A 1 78 ? 1.922 14.691 -0.752 1.00 59.44 78 LEU A O 1
ATOM 599 N N . GLN A 1 79 ? 0.599 15.463 0.877 1.00 61.75 79 GLN A N 1
ATOM 600 C CA . GLN A 1 79 ? 1.600 15.263 1.936 1.00 61.75 79 GLN A CA 1
ATOM 601 C C . GLN A 1 79 ? 1.881 13.778 2.216 1.00 61.75 79 GLN A C 1
ATOM 603 O O . GLN A 1 79 ? 2.951 13.431 2.718 1.00 61.75 79 GLN A O 1
ATOM 608 N N . GLY A 1 80 ? 0.947 12.892 1.856 1.00 64.44 80 GLY A N 1
ATOM 609 C CA . GLY A 1 80 ? 1.126 11.449 2.007 1.00 64.44 80 GLY A CA 1
ATOM 610 C C . GLY A 1 80 ? 2.195 10.868 1.086 1.00 64.44 80 GLY A C 1
ATOM 611 O O . GLY A 1 80 ? 2.797 9.867 1.444 1.00 64.44 80 GLY A O 1
ATOM 612 N N . GLN A 1 81 ? 2.502 11.517 -0.042 1.00 72.56 81 GLN A N 1
ATOM 613 C CA . GLN A 1 81 ? 3.563 11.056 -0.943 1.00 72.56 81 GLN A CA 1
ATOM 614 C C . GLN A 1 81 ? 4.969 11.222 -0.328 1.00 72.56 81 GLN A C 1
ATOM 616 O O . GLN A 1 81 ? 5.891 10.490 -0.680 1.00 72.56 81 GLN A O 1
ATOM 621 N N . ILE A 1 82 ? 5.105 12.148 0.630 1.00 66.44 82 ILE A N 1
ATOM 622 C CA . ILE A 1 82 ? 6.357 12.510 1.318 1.00 66.44 82 ILE A CA 1
ATOM 623 C C . ILE A 1 82 ? 6.584 11.642 2.572 1.00 66.44 82 ILE A C 1
ATOM 625 O O . ILE A 1 82 ? 7.612 11.744 3.238 1.00 66.44 82 ILE A O 1
ATOM 629 N N . THR A 1 83 ? 5.616 10.798 2.940 1.00 65.75 83 THR A N 1
ATOM 630 C CA . THR A 1 83 ? 5.652 10.010 4.178 1.00 65.75 83 THR A CA 1
ATOM 631 C C . THR A 1 83 ? 5.258 8.554 3.939 1.00 65.75 83 THR A C 1
ATOM 633 O O . THR A 1 83 ? 4.488 8.219 3.047 1.00 65.75 83 THR A O 1
ATOM 636 N N . GLU A 1 84 ? 5.783 7.658 4.768 1.00 58.19 84 GLU A N 1
ATOM 637 C CA . GLU A 1 84 ? 5.789 6.216 4.487 1.00 58.19 84 GLU A CA 1
ATOM 638 C C . GLU A 1 84 ? 4.487 5.477 4.855 1.00 58.19 84 GLU A C 1
ATOM 640 O O . GLU A 1 84 ? 4.383 4.276 4.620 1.00 58.19 84 GLU A O 1
ATOM 645 N N . GLY A 1 85 ? 3.464 6.159 5.385 1.00 63.72 85 GLY A N 1
ATOM 646 C CA . GLY A 1 85 ? 2.290 5.512 6.006 1.00 63.72 85 GLY A CA 1
ATOM 647 C C . GLY A 1 85 ? 0.915 5.830 5.405 1.00 63.72 85 GLY A C 1
ATOM 648 O O . GLY A 1 85 ? -0.096 5.303 5.880 1.00 63.72 85 GLY A O 1
ATOM 649 N N . PHE A 1 86 ? 0.838 6.692 4.389 1.00 75.50 86 PHE A N 1
ATOM 650 C CA . PHE A 1 86 ? -0.450 7.088 3.810 1.00 75.50 86 PHE A CA 1
ATOM 651 C C . PHE A 1 86 ? -0.748 6.333 2.526 1.00 75.50 86 PHE A C 1
ATOM 653 O O . PHE A 1 86 ? 0.147 6.056 1.745 1.00 75.50 86 PHE A O 1
ATOM 660 N N . ASP A 1 87 ? -2.011 6.030 2.279 1.00 78.44 87 ASP A N 1
ATOM 661 C CA . ASP A 1 87 ? -2.500 5.512 1.011 1.00 78.44 87 ASP A CA 1
ATOM 662 C C . ASP A 1 87 ? -3.467 6.539 0.427 1.00 78.44 87 ASP A C 1
ATOM 664 O O . ASP A 1 87 ? -4.406 6.960 1.104 1.00 78.44 87 ASP A O 1
ATOM 668 N N . GLN A 1 88 ? -3.258 6.943 -0.832 1.00 79.31 88 GLN A N 1
ATOM 669 C CA . GLN A 1 88 ? -4.058 7.989 -1.491 1.00 79.31 88 GLN A CA 1
ATOM 670 C C . GLN A 1 88 ? -5.565 7.697 -1.451 1.00 79.31 88 GLN A C 1
ATOM 672 O O . GLN A 1 88 ? -6.385 8.611 -1.398 1.00 79.31 88 GLN A O 1
ATOM 677 N N . HIS A 1 89 ? -5.930 6.415 -1.464 1.00 78.88 89 HIS A N 1
ATOM 678 C CA . HIS A 1 89 ? -7.314 5.949 -1.471 1.00 78.88 89 HIS A CA 1
ATOM 679 C C . HIS A 1 89 ? -7.876 5.653 -0.068 1.00 78.88 89 HIS A C 1
ATOM 681 O O . HIS A 1 89 ? -8.953 5.069 0.049 1.00 78.88 89 HIS A O 1
ATOM 687 N N . ALA A 1 90 ? -7.184 6.054 0.998 1.00 82.19 90 ALA A N 1
ATOM 688 C CA . ALA A 1 90 ? -7.662 5.929 2.369 1.00 82.19 90 ALA A CA 1
ATOM 689 C C . ALA A 1 90 ? -8.020 7.292 2.988 1.00 82.19 90 ALA A C 1
ATOM 691 O O . ALA A 1 90 ? -7.585 8.358 2.550 1.00 82.19 90 ALA A O 1
ATOM 692 N N . GLN A 1 91 ? -8.857 7.251 4.022 1.00 82.94 91 GLN A N 1
ATOM 693 C CA . GLN A 1 91 ? -9.223 8.399 4.844 1.00 82.94 91 GLN A CA 1
ATOM 694 C C . GLN A 1 91 ? -8.640 8.220 6.244 1.00 82.94 91 GLN A C 1
ATOM 696 O O . GLN A 1 91 ? -8.881 7.205 6.901 1.00 82.94 91 GLN A O 1
ATOM 701 N N . TYR A 1 92 ? -7.890 9.224 6.694 1.00 83.38 92 TYR A N 1
ATOM 702 C CA . TYR A 1 92 ? -7.196 9.245 7.972 1.00 83.38 92 TYR A CA 1
ATOM 703 C C . TYR A 1 92 ? -7.751 10.368 8.827 1.00 83.38 92 TYR A C 1
ATOM 705 O O . TYR A 1 92 ? -7.762 11.543 8.442 1.00 83.38 92 TYR A O 1
ATOM 713 N N . TYR A 1 93 ? -8.156 10.004 10.031 1.00 84.00 93 TYR A N 1
ATOM 714 C CA . TYR A 1 93 ? -8.647 10.943 11.020 1.00 84.00 93 TYR A CA 1
ATOM 715 C C . TYR A 1 93 ? -7.794 10.834 12.261 1.00 84.00 93 TYR A C 1
ATOM 717 O O . TYR A 1 93 ? -7.474 9.731 12.693 1.00 84.00 93 TYR A O 1
ATOM 725 N N . VAL A 1 94 ? -7.446 11.978 12.832 1.00 82.50 94 VAL A N 1
ATOM 726 C CA . VAL A 1 94 ? -6.554 12.059 13.981 1.00 82.50 94 VAL A CA 1
ATOM 727 C C . VAL A 1 94 ? -7.212 12.805 15.124 1.00 82.50 94 VAL A C 1
ATOM 729 O O . VAL A 1 94 ? -7.977 13.748 14.927 1.00 82.50 94 VAL A O 1
ATOM 732 N N . ALA A 1 95 ? -6.879 12.376 16.324 1.00 81.50 95 ALA A N 1
ATOM 733 C CA . ALA A 1 95 ? -7.273 12.970 17.576 1.00 81.50 95 ALA A CA 1
ATOM 734 C C . ALA A 1 95 ? -6.053 12.993 18.496 1.00 81.50 95 ALA A C 1
ATOM 736 O O . ALA A 1 95 ? -5.377 11.979 18.657 1.00 81.50 95 ALA A O 1
ATOM 737 N N . GLU A 1 96 ? -5.773 14.133 19.117 1.00 79.44 96 GLU A N 1
ATOM 738 C CA . GLU A 1 96 ? -4.773 14.191 20.179 1.00 79.44 96 GLU A CA 1
ATOM 739 C C . GLU A 1 96 ? -5.426 13.778 21.499 1.00 79.44 96 GLU A C 1
ATOM 741 O O . GLU A 1 96 ? -6.485 14.289 21.878 1.00 79.44 96 GLU A O 1
ATOM 746 N N . VAL A 1 97 ? -4.814 12.812 22.178 1.00 78.88 97 VAL A N 1
ATOM 747 C CA . VAL A 1 97 ? -5.306 12.251 23.434 1.00 78.88 97 VAL A CA 1
ATOM 748 C C . VAL A 1 97 ? -4.205 12.301 24.488 1.00 78.88 97 VAL A C 1
ATOM 750 O O . VAL A 1 97 ? -3.047 11.977 24.229 1.00 78.88 97 VAL A O 1
ATOM 753 N N . TYR A 1 98 ? -4.573 12.706 25.702 1.00 76.62 98 TYR A N 1
ATOM 754 C CA . TYR A 1 98 ? -3.641 12.836 26.820 1.00 76.62 98 TYR A CA 1
ATOM 755 C C . TYR A 1 98 ? -3.997 11.825 27.902 1.00 76.62 98 TYR A C 1
ATOM 757 O O . TYR A 1 98 ? -5.125 11.823 28.406 1.00 76.62 98 TYR A O 1
ATOM 765 N N . ALA A 1 99 ? -3.040 10.971 28.269 1.00 70.81 99 ALA A N 1
ATOM 766 C CA . ALA A 1 99 ? -3.209 10.084 29.407 1.00 70.81 99 ALA A CA 1
ATOM 767 C C . ALA A 1 99 ? -3.180 10.888 30.714 1.00 70.81 99 ALA A C 1
ATOM 769 O O . ALA A 1 99 ? -2.423 11.849 30.878 1.00 70.81 99 ALA A O 1
ATOM 770 N N . SER A 1 100 ? -4.005 10.474 31.672 1.00 67.31 100 SER A N 1
ATOM 771 C CA . SER A 1 100 ? -4.007 11.049 33.013 1.00 67.31 100 SER A CA 1
ATOM 772 C C . SER A 1 100 ? -2.688 10.771 33.744 1.00 67.31 100 SER A C 1
ATOM 774 O O . SER A 1 100 ? -2.023 9.751 33.539 1.00 67.31 100 SER A O 1
ATOM 776 N N . THR A 1 101 ? -2.287 11.688 34.623 1.00 60.22 101 THR A N 1
ATOM 777 C CA . THR A 1 101 ? -1.128 11.477 35.490 1.00 60.22 101 THR A CA 1
ATOM 778 C C . THR A 1 101 ? -1.481 10.476 36.596 1.00 60.22 101 THR A C 1
ATOM 780 O O . THR A 1 101 ? -2.474 10.633 37.304 1.00 60.22 101 THR A O 1
ATOM 783 N N . GLY A 1 102 ? -0.658 9.435 36.765 1.00 60.94 102 GLY A N 1
ATOM 784 C CA . GLY A 1 102 ? -0.736 8.510 37.905 1.00 60.94 102 GLY A CA 1
ATOM 785 C C . GLY A 1 102 ? -1.442 7.168 37.675 1.00 60.94 102 GLY A C 1
ATOM 786 O O . GLY A 1 102 ? -1.443 6.351 38.594 1.00 60.94 102 GLY A O 1
ATOM 787 N N . LYS A 1 103 ? -2.003 6.902 36.489 1.00 75.44 103 LYS A N 1
ATOM 788 C CA . LYS A 1 103 ? -2.483 5.568 36.086 1.00 75.44 103 LYS A CA 1
ATOM 789 C C . LYS A 1 103 ? -2.575 5.439 34.566 1.00 75.44 103 LYS A C 1
ATOM 791 O O . LYS A 1 103 ? -2.628 6.445 33.858 1.00 75.44 103 LYS A O 1
ATOM 796 N N . ASP A 1 104 ? -2.643 4.203 34.089 1.00 83.31 104 ASP A N 1
ATOM 797 C CA . ASP A 1 104 ? -2.982 3.921 32.697 1.00 83.31 104 ASP A CA 1
ATOM 798 C C . ASP A 1 104 ? -4.387 4.447 32.382 1.00 83.31 104 ASP A C 1
ATOM 800 O O . ASP A 1 104 ? -5.279 4.413 33.236 1.00 83.31 104 ASP A O 1
ATOM 804 N N . SER A 1 105 ? -4.559 4.982 31.174 1.00 84.31 105 SER A N 1
ATOM 805 C CA . SER A 1 105 ? -5.798 5.632 30.742 1.00 84.31 105 SER A CA 1
ATOM 806 C C . SER A 1 105 ? -6.469 4.843 29.626 1.00 84.31 105 SER A C 1
ATOM 808 O O . SER A 1 105 ? -5.824 4.485 28.647 1.00 84.31 105 SER A O 1
ATOM 810 N N . GLN A 1 106 ? -7.767 4.586 29.739 1.00 87.06 106 GLN A N 1
ATOM 811 C CA . GLN A 1 106 ? -8.522 3.854 28.731 1.00 87.06 106 GLN A CA 1
ATOM 812 C C . GLN A 1 106 ? -9.129 4.813 27.702 1.00 87.06 106 GLN A C 1
ATOM 814 O O . GLN A 1 106 ? -9.948 5.674 28.040 1.00 87.06 106 GLN A O 1
ATOM 819 N N . ILE A 1 107 ? -8.765 4.622 26.434 1.00 86.62 107 ILE A N 1
ATOM 820 C CA . ILE A 1 107 ? -9.486 5.173 25.286 1.00 86.62 107 ILE A CA 1
ATOM 821 C C . ILE A 1 107 ? -10.577 4.175 24.929 1.00 86.62 107 ILE A C 1
ATOM 823 O O . ILE A 1 107 ? -10.285 3.007 24.687 1.00 86.62 107 ILE A O 1
ATOM 827 N N . VAL A 1 108 ? -11.820 4.633 24.852 1.00 88.81 108 VAL A N 1
ATOM 828 C CA . VAL A 1 108 ? -12.947 3.838 24.365 1.00 88.81 108 VAL A CA 1
ATOM 829 C C . VAL A 1 108 ? -13.506 4.513 23.130 1.00 88.81 108 VAL A C 1
ATOM 831 O O . VAL A 1 108 ? -13.859 5.695 23.174 1.00 88.81 108 VAL A O 1
ATOM 834 N N . PHE A 1 109 ? -13.628 3.758 22.044 1.00 89.69 109 PHE A N 1
ATOM 835 C CA . PHE A 1 109 ? -14.227 4.237 20.809 1.00 89.69 109 PHE A CA 1
ATOM 836 C C . PHE A 1 109 ? -15.333 3.296 20.347 1.00 89.69 109 PHE A C 1
ATOM 838 O O . PHE A 1 109 ? -15.241 2.073 20.467 1.00 89.69 109 PHE A O 1
ATOM 845 N N . SER A 1 110 ? -16.428 3.887 19.880 1.00 91.31 110 SER A N 1
ATOM 846 C CA . SER A 1 110 ? -17.625 3.152 19.482 1.00 91.31 110 SER A CA 1
ATOM 847 C C . SER A 1 110 ? -18.361 3.864 18.364 1.00 91.31 110 SER A C 1
ATOM 849 O O . SER A 1 110 ? -18.336 5.091 18.260 1.00 91.31 110 SER A O 1
ATOM 851 N N . GLY A 1 111 ? -19.023 3.095 17.515 1.00 90.44 111 GLY A N 1
ATOM 852 C CA . GLY A 1 111 ? -19.697 3.631 16.346 1.00 90.44 111 GLY A CA 1
ATOM 853 C C . GLY A 1 111 ? -20.468 2.561 15.600 1.00 90.44 111 GLY A C 1
ATOM 854 O O . GLY A 1 111 ? -20.692 1.462 16.100 1.00 90.44 111 GLY A O 1
ATOM 855 N N . THR A 1 112 ? -20.884 2.899 14.388 1.00 91.00 112 THR A N 1
ATOM 856 C CA . THR A 1 112 ? -21.435 1.932 13.432 1.00 91.00 112 THR A CA 1
ATOM 857 C C . THR A 1 112 ? -20.317 1.521 12.487 1.00 91.00 112 THR A C 1
ATOM 859 O O . THR A 1 112 ? -19.550 2.390 12.062 1.00 91.00 112 THR A O 1
ATOM 862 N N . PHE A 1 113 ? -20.212 0.232 12.149 1.00 90.38 113 PHE A N 1
ATOM 863 C CA . PHE A 1 113 ? -19.252 -0.197 11.128 1.00 90.38 113 PHE A CA 1
ATOM 864 C C . PHE A 1 113 ? -19.472 0.597 9.830 1.00 90.38 113 PHE A C 1
ATOM 866 O O . PHE A 1 113 ? -20.587 1.005 9.514 1.00 90.38 113 PHE A O 1
ATOM 873 N N . GLN A 1 114 ? -18.402 0.867 9.091 1.00 85.75 114 GLN A N 1
ATOM 874 C CA . GLN A 1 114 ? -18.489 1.540 7.796 1.00 85.75 114 GLN A CA 1
ATOM 875 C C . GLN A 1 114 ? -18.315 0.519 6.680 1.00 85.75 114 GLN A C 1
ATOM 877 O O . GLN A 1 114 ? -17.653 -0.501 6.876 1.00 85.75 114 GLN A O 1
ATOM 882 N N . GLN A 1 115 ? -18.893 0.801 5.513 1.00 83.31 115 GLN A N 1
ATOM 883 C CA . GLN A 1 115 ? -18.586 0.062 4.293 1.00 83.31 115 GLN A CA 1
ATOM 884 C C . GLN A 1 115 ? -17.181 0.446 3.832 1.00 83.31 115 GLN A C 1
ATOM 886 O O . GLN A 1 115 ? -17.024 1.331 3.007 1.00 83.31 115 GLN A O 1
ATOM 891 N N . ALA A 1 116 ? -16.164 -0.171 4.421 1.00 84.38 116 ALA A N 1
ATOM 892 C CA . ALA A 1 116 ? -14.763 0.005 4.072 1.00 84.38 116 ALA A CA 1
ATOM 893 C C . ALA A 1 116 ? -14.175 -1.355 3.678 1.00 84.38 116 ALA A C 1
ATOM 895 O O . ALA A 1 116 ? -14.678 -2.400 4.096 1.00 84.38 116 ALA A O 1
ATOM 896 N N . ALA A 1 117 ? -13.116 -1.357 2.870 1.00 81.00 117 ALA A N 1
ATOM 897 C CA . ALA A 1 117 ? -12.376 -2.589 2.587 1.00 81.00 117 ALA A CA 1
ATOM 898 C C . ALA A 1 117 ? -11.551 -3.048 3.804 1.00 81.00 117 ALA A C 1
ATOM 900 O O . ALA A 1 117 ? -11.355 -4.240 4.030 1.00 81.00 117 ALA A O 1
ATOM 901 N N . TYR A 1 118 ? -11.078 -2.082 4.586 1.00 86.00 118 TYR A N 1
ATOM 902 C CA . TYR A 1 118 ? -10.267 -2.287 5.776 1.00 86.00 118 TYR A CA 1
ATOM 903 C C . TYR A 1 118 ? -10.442 -1.096 6.717 1.00 86.00 118 TYR A C 1
ATOM 905 O O . TYR A 1 118 ? -10.560 0.054 6.267 1.00 86.00 118 TYR A O 1
ATOM 913 N N . TYR A 1 119 ? -10.447 -1.374 8.017 1.00 88.19 119 TYR A N 1
ATOM 914 C CA . TYR A 1 119 ? -10.430 -0.364 9.064 1.00 88.19 119 TYR A CA 1
ATOM 915 C C . TYR A 1 119 ? -9.417 -0.719 10.154 1.00 88.19 119 TYR A C 1
ATOM 917 O O . TYR A 1 119 ? -9.373 -1.851 10.638 1.00 88.19 119 TYR A O 1
ATOM 925 N N . SER A 1 120 ? -8.652 0.282 10.593 1.00 89.56 120 SER A N 1
ATOM 926 C CA . SER A 1 120 ? -7.862 0.178 11.817 1.00 89.56 120 SER A CA 1
ATOM 927 C C . SER A 1 120 ? -7.932 1.433 12.669 1.00 89.56 120 SER A C 1
ATOM 929 O O . SER A 1 120 ? -8.145 2.553 12.190 1.00 89.56 120 SER A O 1
ATOM 931 N N . ALA A 1 121 ? -7.756 1.222 13.967 1.00 89.94 121 ALA A N 1
ATOM 932 C CA . ALA A 1 121 ? -7.526 2.264 14.942 1.00 89.94 121 ALA A CA 1
ATOM 933 C C . ALA A 1 121 ? -6.133 2.057 15.540 1.00 89.94 121 ALA A C 1
ATOM 935 O O . ALA A 1 121 ? -5.833 0.971 16.032 1.00 89.94 121 ALA A O 1
ATOM 936 N N . THR A 1 122 ? -5.304 3.097 15.550 1.00 87.25 122 THR A N 1
ATOM 937 C CA . THR A 1 122 ? -3.962 3.050 16.141 1.00 87.25 122 THR A CA 1
ATOM 938 C C . THR A 1 122 ? -3.765 4.218 17.087 1.00 87.25 122 THR A C 1
ATOM 940 O O . THR A 1 122 ? -4.053 5.360 16.741 1.00 87.25 122 THR A O 1
ATOM 943 N N . ALA A 1 123 ? -3.241 3.952 18.276 1.00 84.56 123 ALA A N 1
ATOM 944 C CA . ALA A 1 123 ? -2.707 4.974 19.159 1.00 84.56 123 ALA A CA 1
ATOM 945 C C . ALA A 1 123 ? -1.184 5.018 19.006 1.00 84.56 123 ALA A C 1
ATOM 947 O O . ALA A 1 123 ? -0.514 4.064 19.389 1.00 84.56 123 ALA A O 1
ATOM 948 N N . TYR A 1 124 ? -0.643 6.116 18.478 1.00 80.75 124 TYR A N 1
ATOM 949 C CA . TYR A 1 124 ? 0.796 6.385 18.459 1.00 80.75 124 TYR A CA 1
ATOM 950 C C . TYR A 1 124 ? 1.202 7.107 19.736 1.00 80.75 124 TYR A C 1
ATOM 952 O O . TYR A 1 124 ? 0.831 8.260 19.943 1.00 80.75 124 TYR A O 1
ATOM 960 N N . ILE A 1 125 ? 1.949 6.422 20.592 1.00 79.00 125 ILE A N 1
ATOM 961 C CA . ILE A 1 125 ? 2.302 6.850 21.941 1.00 79.00 125 ILE A CA 1
ATOM 962 C C . ILE A 1 125 ? 3.651 7.567 21.906 1.00 79.00 125 ILE A C 1
ATOM 964 O O . ILE A 1 125 ? 4.677 7.001 21.524 1.00 79.00 125 ILE A O 1
ATOM 968 N N . VAL A 1 126 ? 3.646 8.819 22.349 1.00 75.00 126 VAL A N 1
ATOM 969 C CA . VAL A 1 126 ? 4.833 9.647 22.532 1.00 75.00 126 VAL A CA 1
ATOM 970 C C . VAL A 1 126 ? 5.275 9.528 23.986 1.00 75.00 126 VAL A C 1
ATOM 972 O O . VAL A 1 126 ? 4.615 10.043 24.894 1.00 75.00 126 VAL A O 1
ATOM 975 N N . TYR A 1 127 ? 6.401 8.849 24.209 1.00 68.25 127 TYR A N 1
ATOM 976 C CA . TYR A 1 127 ? 7.018 8.785 25.528 1.00 68.25 127 TYR A CA 1
ATOM 977 C C . TYR A 1 127 ? 7.988 9.949 25.727 1.00 68.25 127 TYR A C 1
ATOM 979 O O . TYR A 1 127 ? 8.805 10.236 24.846 1.00 68.25 127 TYR A O 1
ATOM 987 N N . PRO A 1 128 ? 7.973 10.601 26.900 1.00 56.69 128 PRO A N 1
ATOM 988 C CA . PRO A 1 128 ? 9.064 11.474 27.280 1.00 56.69 128 PRO A CA 1
ATOM 989 C C . PRO A 1 128 ? 10.311 10.588 27.441 1.00 56.69 128 PRO A C 1
ATOM 991 O O . PRO A 1 128 ? 10.374 9.770 28.354 1.00 56.69 128 PRO A O 1
ATOM 994 N N . TYR A 1 129 ? 11.294 10.740 26.547 1.00 52.31 129 TYR A N 1
ATOM 995 C CA . TYR A 1 129 ? 12.629 10.115 26.612 1.00 52.31 129 TYR A CA 1
ATOM 996 C C . TYR A 1 129 ? 12.798 8.657 26.108 1.00 52.31 129 TYR A C 1
ATOM 998 O O . TYR A 1 129 ? 13.825 8.056 26.419 1.00 52.31 129 TYR A O 1
ATOM 1006 N N . GLN A 1 130 ? 11.868 8.083 25.330 1.00 53.59 130 GLN A N 1
ATOM 1007 C CA . GLN A 1 130 ? 11.997 6.724 24.750 1.00 53.59 130 GLN A CA 1
ATOM 1008 C C . GLN A 1 130 ? 11.478 6.627 23.303 1.00 53.59 130 GLN A C 1
ATOM 1010 O O . GLN A 1 130 ? 10.856 7.568 22.806 1.00 53.59 130 GLN A O 1
ATOM 1015 N N . ASP A 1 131 ? 11.733 5.482 22.653 1.00 53.91 131 ASP A N 1
ATOM 1016 C CA . ASP A 1 131 ? 11.163 5.106 21.352 1.00 53.91 131 ASP A CA 1
ATOM 1017 C C . ASP A 1 131 ? 9.637 5.201 21.368 1.00 53.91 131 ASP A C 1
ATOM 1019 O O . ASP A 1 131 ? 8.995 4.926 22.380 1.00 53.91 131 ASP A O 1
ATOM 1023 N N . LYS A 1 132 ? 9.044 5.594 20.239 1.00 62.84 132 LYS A N 1
ATOM 1024 C CA . LYS A 1 132 ? 7.589 5.694 20.093 1.00 62.84 132 LYS A CA 1
ATOM 1025 C C . LYS A 1 132 ? 6.955 4.315 20.292 1.00 62.84 132 LYS A C 1
ATOM 1027 O O . LYS A 1 132 ? 7.415 3.325 19.735 1.00 62.84 132 LYS A O 1
ATOM 1032 N N . GLY A 1 133 ? 5.887 4.260 21.081 1.00 68.31 133 GLY A N 1
ATOM 1033 C CA . GLY A 1 133 ? 5.069 3.056 21.220 1.00 68.31 133 GLY A CA 1
ATOM 1034 C C . GLY A 1 133 ? 3.846 3.127 20.328 1.00 68.31 133 GLY A C 1
ATOM 1035 O O . GLY A 1 133 ? 3.442 4.206 19.898 1.00 68.31 133 GLY A O 1
ATOM 1036 N N . GLN A 1 134 ? 3.200 1.990 20.107 1.00 77.25 134 GLN A N 1
ATOM 1037 C CA . GLN A 1 134 ? 1.891 1.989 19.478 1.00 77.25 134 GLN A CA 1
ATOM 1038 C C . GLN A 1 134 ? 1.013 0.836 19.936 1.00 77.25 134 GLN A C 1
ATOM 1040 O O . GLN A 1 134 ? 1.498 -0.206 20.376 1.00 77.25 134 GLN A O 1
ATOM 1045 N N . ILE A 1 135 ? -0.291 1.044 19.809 1.00 83.25 135 ILE A N 1
ATOM 1046 C CA . ILE A 1 135 ? -1.311 0.026 20.031 1.00 83.25 135 ILE A CA 1
ATOM 1047 C C . ILE A 1 135 ? -2.261 0.100 18.846 1.00 83.25 135 ILE A C 1
ATOM 1049 O O . ILE A 1 135 ? -2.827 1.161 18.587 1.00 83.25 135 ILE A O 1
ATOM 1053 N N . GLU A 1 136 ? -2.434 -1.010 18.138 1.00 86.25 136 GLU A N 1
ATOM 1054 C CA . GLU A 1 136 ? -3.356 -1.121 17.012 1.00 86.25 136 GLU A CA 1
ATOM 1055 C C . GLU A 1 136 ? -4.495 -2.085 17.352 1.00 86.25 136 GLU A C 1
ATOM 1057 O O . GLU A 1 136 ? -4.301 -3.094 18.028 1.00 86.25 136 GLU A O 1
ATOM 1062 N N . VAL A 1 137 ? -5.693 -1.738 16.892 1.00 90.69 137 VAL A N 1
ATOM 1063 C CA . VAL A 1 137 ? -6.881 -2.589 16.906 1.00 90.69 137 VAL A CA 1
ATOM 1064 C C . VAL A 1 137 ? -7.421 -2.622 15.483 1.00 90.69 137 VAL A C 1
ATOM 1066 O O . VAL A 1 137 ? -7.715 -1.568 14.906 1.00 90.69 137 VAL A O 1
ATOM 1069 N N . LEU A 1 138 ? -7.553 -3.824 14.924 1.00 90.75 138 LEU A N 1
ATOM 1070 C CA . LEU A 1 138 ? -8.068 -4.031 13.576 1.00 90.75 138 LEU A CA 1
ATOM 1071 C C . LEU A 1 138 ? -9.588 -4.212 13.589 1.00 90.75 138 LEU A C 1
ATOM 1073 O O . LEU A 1 138 ? -10.199 -4.517 14.614 1.00 90.75 138 LEU A O 1
ATOM 1077 N N . ASP A 1 139 ? -10.211 -4.045 12.427 1.00 90.81 139 ASP A N 1
ATOM 1078 C CA . ASP A 1 139 ? -11.647 -4.244 12.224 1.00 90.81 139 ASP A CA 1
ATOM 1079 C C . ASP A 1 139 ? -12.184 -5.594 12.734 1.00 90.81 139 ASP A C 1
ATOM 1081 O O . ASP A 1 139 ? -13.244 -5.650 13.366 1.00 90.81 139 ASP A O 1
ATOM 1085 N N . LEU A 1 140 ? -11.427 -6.666 12.523 1.00 89.75 140 LEU A N 1
ATOM 1086 C CA . LEU A 1 140 ? -11.739 -8.021 12.969 1.00 89.75 140 LEU A CA 1
ATOM 1087 C C . LEU A 1 140 ? -11.705 -8.182 14.499 1.00 89.75 140 LEU A C 1
ATOM 1089 O O . LEU A 1 140 ? -12.412 -9.037 15.031 1.00 89.75 140 LEU A O 1
ATOM 1093 N N . ASP A 1 141 ? -10.953 -7.333 15.207 1.00 91.69 141 ASP A N 1
ATOM 1094 C CA . ASP A 1 141 ? -10.810 -7.366 16.669 1.00 91.69 141 ASP A CA 1
ATOM 1095 C C . ASP A 1 141 ? -11.925 -6.591 17.391 1.00 91.69 141 ASP A C 1
ATOM 1097 O O . ASP A 1 141 ? -12.070 -6.663 18.617 1.00 91.69 141 ASP A O 1
ATOM 1101 N N . LEU A 1 142 ? -12.738 -5.829 16.652 1.00 93.38 142 LEU A N 1
ATOM 1102 C CA . LEU A 1 142 ? -13.796 -5.018 17.242 1.00 93.38 142 LEU A CA 1
ATOM 1103 C C . LEU A 1 142 ? -14.920 -5.879 17.828 1.00 93.38 142 LEU A C 1
ATOM 1105 O O . LEU A 1 142 ? -15.449 -6.801 17.196 1.00 93.38 142 LEU A O 1
ATOM 1109 N N . THR A 1 143 ? -15.376 -5.507 19.026 1.00 94.56 143 THR A N 1
ATOM 1110 C CA . THR A 1 143 ? -16.530 -6.154 19.654 1.00 94.56 143 THR A CA 1
ATOM 1111 C C . THR A 1 143 ? -17.818 -5.579 19.076 1.00 94.56 143 THR A C 1
ATOM 1113 O O . THR A 1 143 ? -18.175 -4.431 19.340 1.00 94.56 143 THR A O 1
ATOM 1116 N N . ALA A 1 144 ? -18.525 -6.388 18.286 1.00 94.81 144 ALA A N 1
ATOM 1117 C CA . ALA A 1 144 ? -19.780 -5.998 17.653 1.00 94.81 144 ALA A CA 1
ATOM 1118 C C . ALA A 1 144 ? -21.000 -6.155 18.576 1.00 94.81 144 ALA A C 1
ATOM 1120 O O . ALA A 1 144 ? -21.064 -7.064 19.409 1.00 94.81 144 ALA A O 1
ATOM 1121 N N . SER A 1 145 ? -22.007 -5.310 18.355 1.00 92.88 145 SER A N 1
ATOM 1122 C CA . SER A 1 145 ? -23.349 -5.421 18.920 1.00 92.88 145 SER A CA 1
ATOM 1123 C C . SER A 1 145 ? -24.382 -5.521 17.785 1.00 92.88 145 SER A C 1
ATOM 1125 O O . SER A 1 145 ? -24.471 -4.600 16.966 1.00 92.88 145 SER A O 1
ATOM 1127 N N . PRO A 1 146 ? -25.170 -6.615 17.715 1.00 92.31 146 PRO A N 1
ATOM 1128 C CA . PRO A 1 146 ? -25.177 -7.764 18.632 1.00 92.31 146 PRO A CA 1
ATOM 1129 C C . PRO A 1 146 ? -23.889 -8.607 18.568 1.00 92.31 146 PRO A C 1
ATOM 1131 O O . PRO A 1 146 ? -23.188 -8.625 17.559 1.00 92.31 146 PRO A O 1
ATOM 1134 N N . THR A 1 147 ? -23.572 -9.332 19.641 1.00 91.94 147 THR A N 1
ATOM 1135 C CA . THR A 1 147 ? -22.373 -10.187 19.695 1.00 91.94 147 THR A CA 1
ATOM 1136 C C . THR A 1 147 ? -22.356 -11.197 18.546 1.00 91.94 147 THR A C 1
ATOM 1138 O O . THR A 1 147 ? -23.376 -11.806 18.230 1.00 91.94 147 THR A O 1
ATOM 1141 N N . GLY A 1 148 ? -21.189 -11.377 17.921 1.00 89.38 148 GLY A N 1
ATOM 1142 C CA . GLY A 1 148 ? -21.017 -12.278 16.778 1.00 89.38 148 GLY A CA 1
ATOM 1143 C C . GLY A 1 148 ? -21.468 -11.698 15.435 1.00 89.38 148 GLY A C 1
ATOM 1144 O O . GLY A 1 148 ? -21.419 -12.411 14.443 1.00 89.38 148 GLY A O 1
ATOM 1145 N N . SER A 1 149 ? -21.872 -10.424 15.377 1.00 93.31 149 SER A N 1
ATOM 1146 C CA . SER A 1 149 ? -22.272 -9.755 14.129 1.00 93.31 149 SER A CA 1
ATOM 1147 C C . SER A 1 149 ? -21.173 -8.916 13.472 1.00 93.31 149 SER A C 1
ATOM 1149 O O . SER A 1 149 ? -21.477 -8.156 12.561 1.00 93.31 149 SER A O 1
ATOM 1151 N N . ASN A 1 150 ? -19.908 -9.029 13.905 1.00 94.25 150 ASN A N 1
ATOM 1152 C CA . ASN A 1 150 ? -18.816 -8.259 13.304 1.00 94.25 150 ASN A CA 1
ATOM 1153 C C . ASN A 1 150 ? -18.733 -8.591 11.798 1.00 94.25 150 ASN A C 1
ATOM 1155 O O . ASN A 1 150 ? -18.473 -9.751 11.459 1.00 94.25 150 ASN A O 1
ATOM 1159 N N . PRO A 1 151 ? -18.961 -7.614 10.901 1.00 92.19 151 PRO A N 1
ATOM 1160 C CA . PRO A 1 151 ? -18.974 -7.851 9.465 1.00 92.19 151 PRO A CA 1
ATOM 1161 C C . PRO A 1 151 ? -17.573 -8.082 8.887 1.00 92.19 151 PRO A C 1
ATOM 1163 O O . PRO A 1 151 ? -17.466 -8.381 7.700 1.00 92.19 151 PRO A O 1
ATOM 1166 N N . TYR A 1 152 ? -16.530 -7.958 9.717 1.00 91.06 152 TYR A N 1
ATOM 1167 C CA . TYR A 1 152 ? -15.133 -8.195 9.380 1.00 91.06 152 TYR A CA 1
ATOM 1168 C C . TYR A 1 152 ? -14.587 -9.561 9.846 1.00 91.06 152 TYR A C 1
ATOM 1170 O O . TYR A 1 152 ? -13.375 -9.770 9.908 1.00 91.06 152 TYR A O 1
ATOM 1178 N N . ILE A 1 153 ? -15.468 -10.515 10.165 1.00 90.75 153 ILE A N 1
ATOM 1179 C CA . ILE A 1 153 ? -15.092 -11.877 10.576 1.00 90.75 153 ILE A CA 1
ATOM 1180 C C . ILE A 1 153 ? -15.614 -12.897 9.563 1.00 90.75 153 ILE A C 1
ATOM 1182 O O . ILE A 1 153 ? -16.754 -12.809 9.108 1.00 90.75 153 ILE A O 1
ATOM 1186 N N . VAL A 1 154 ? -14.784 -13.892 9.236 1.00 90.25 154 VAL A N 1
ATOM 1187 C CA . VAL A 1 154 ? -15.099 -14.952 8.265 1.00 90.25 154 VAL A CA 1
ATOM 1188 C C . VAL A 1 154 ? -16.428 -15.638 8.585 1.00 90.25 154 VAL A C 1
ATOM 1190 O O . VAL A 1 154 ? -16.691 -16.035 9.719 1.00 90.25 154 VAL A O 1
ATOM 1193 N N . GLY A 1 155 ? -17.270 -15.783 7.561 1.00 89.94 155 GLY A N 1
ATOM 1194 C CA . GLY A 1 155 ? -18.586 -16.417 7.646 1.00 89.94 155 GLY A CA 1
ATOM 1195 C C . GLY A 1 155 ? -19.734 -15.483 8.042 1.00 89.94 155 GLY A C 1
ATOM 1196 O O . GLY A 1 155 ? -20.895 -15.878 7.910 1.00 89.94 155 GLY A O 1
ATOM 1197 N N . ASN A 1 156 ? -19.451 -14.248 8.467 1.00 91.31 156 ASN A N 1
ATOM 1198 C CA . ASN A 1 156 ? -20.486 -13.249 8.734 1.00 91.31 156 ASN A CA 1
ATOM 1199 C C . ASN A 1 156 ? -20.918 -12.507 7.459 1.00 91.31 156 ASN A C 1
ATOM 1201 O O . ASN A 1 156 ? -20.173 -12.481 6.476 1.00 91.31 156 ASN A O 1
ATOM 1205 N N . PRO A 1 157 ? -22.115 -11.884 7.440 1.00 90.94 157 PRO A N 1
ATOM 1206 C CA . PRO A 1 157 ? -22.461 -10.936 6.388 1.00 90.94 157 PRO A CA 1
ATOM 1207 C C . PRO A 1 157 ? -21.410 -9.828 6.345 1.00 90.94 157 PRO A C 1
ATOM 1209 O O . PRO A 1 157 ? -21.147 -9.195 7.369 1.00 90.94 157 PRO A O 1
ATOM 1212 N N . SER A 1 158 ? -20.814 -9.613 5.175 1.00 88.94 158 SER A N 1
ATOM 1213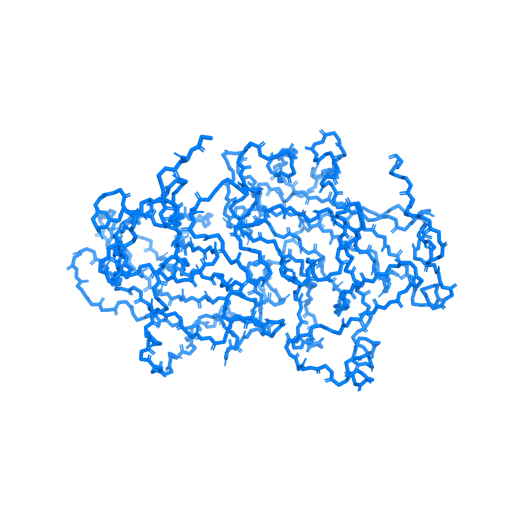 C CA . SER A 1 158 ? -19.820 -8.558 4.994 1.00 88.94 158 SER A CA 1
ATOM 1214 C C . SER A 1 158 ? -20.465 -7.182 5.163 1.00 88.94 158 SER A C 1
ATOM 1216 O O . SER A 1 158 ? -21.688 -7.039 5.094 1.00 88.94 158 SER A O 1
ATOM 1218 N N . VAL A 1 159 ? -19.653 -6.132 5.278 1.00 86.00 159 VAL A N 1
ATOM 1219 C CA . VAL A 1 159 ? -20.156 -4.748 5.294 1.00 86.00 159 VAL A CA 1
ATOM 1220 C C . VAL A 1 159 ? -20.992 -4.391 4.055 1.00 86.00 159 VAL A C 1
ATOM 1222 O O . VAL A 1 159 ? -21.886 -3.548 4.126 1.00 86.00 159 VAL A O 1
ATOM 1225 N N . PHE A 1 160 ? -20.774 -5.072 2.931 1.00 83.62 160 PHE A N 1
ATOM 1226 C CA . PHE A 1 160 ? -21.496 -4.845 1.677 1.00 83.62 160 PHE A CA 1
ATOM 1227 C C . PHE A 1 160 ? -22.859 -5.536 1.610 1.00 83.62 160 PHE A C 1
ATOM 1229 O O . PHE A 1 160 ? -23.657 -5.231 0.728 1.00 83.62 160 PHE A O 1
ATOM 1236 N N . ALA A 1 161 ? -23.163 -6.432 2.553 1.00 87.06 161 ALA A N 1
ATOM 1237 C CA . ALA A 1 161 ? -24.504 -6.994 2.701 1.00 87.06 161 ALA A CA 1
ATOM 1238 C C . ALA A 1 161 ? -25.508 -5.995 3.302 1.00 87.06 161 ALA A C 1
ATOM 1240 O O . ALA A 1 161 ? -26.719 -6.217 3.235 1.00 87.06 161 ALA A O 1
ATOM 1241 N N . TYR A 1 162 ? -25.014 -4.915 3.909 1.00 85.44 162 TYR A N 1
ATOM 1242 C CA . TYR A 1 162 ? -25.825 -3.883 4.541 1.00 85.44 162 TYR A CA 1
ATOM 1243 C C . TYR A 1 162 ? -26.063 -2.722 3.567 1.00 85.44 162 TYR A C 1
ATOM 1245 O O . TYR A 1 162 ? -25.226 -2.462 2.701 1.00 85.44 162 TYR A O 1
ATOM 1253 N N . PRO A 1 163 ? -27.185 -1.993 3.683 1.00 81.50 163 PRO A N 1
ATOM 1254 C CA . PRO A 1 163 ? -27.383 -0.760 2.937 1.00 81.50 163 PRO A CA 1
ATOM 1255 C C . PRO A 1 163 ? -26.256 0.236 3.237 1.00 81.50 163 PRO A C 1
ATOM 1257 O O . PRO A 1 163 ? -25.788 0.281 4.381 1.00 81.50 163 PRO A O 1
ATOM 1260 N N . PRO A 1 164 ? -25.849 1.059 2.257 1.00 73.25 164 PRO A N 1
ATOM 1261 C CA . PRO A 1 164 ? -24.903 2.127 2.516 1.00 73.25 164 PRO A CA 1
ATOM 1262 C C . PRO A 1 164 ? -25.413 3.019 3.637 1.00 73.25 164 PRO A C 1
ATOM 1264 O O . PRO A 1 164 ? -26.579 3.427 3.655 1.00 73.25 164 PRO A O 1
ATOM 1267 N N . SER A 1 165 ? -24.524 3.298 4.588 1.00 66.69 165 SER A N 1
ATOM 1268 C CA . SER A 1 165 ? -24.754 4.300 5.616 1.00 66.69 165 SER A CA 1
ATOM 1269 C C . SER A 1 165 ? -25.164 5.597 4.927 1.00 66.69 165 SER A C 1
ATOM 1271 O O . SER A 1 165 ? -24.537 5.991 3.940 1.00 66.69 165 SER A O 1
ATOM 1273 N N . SER A 1 166 ? -26.176 6.297 5.446 1.00 63.88 166 SER A N 1
ATOM 1274 C CA . SER A 1 166 ? -26.381 7.688 5.041 1.00 63.88 166 SER A CA 1
ATOM 1275 C C . SER A 1 166 ? -25.045 8.426 5.189 1.00 63.88 166 SER A C 1
ATOM 1277 O O . SER A 1 166 ? -24.370 8.206 6.206 1.00 63.88 166 SER A O 1
ATOM 1279 N N . PRO A 1 167 ? -24.642 9.262 4.212 1.00 59.56 167 PRO A N 1
ATOM 1280 C CA . PRO A 1 167 ? -23.440 10.066 4.348 1.00 59.56 167 PRO A CA 1
ATOM 1281 C C . PRO A 1 167 ? -23.497 10.778 5.694 1.00 59.56 167 PRO A C 1
ATOM 1283 O O . PRO A 1 167 ? -24.529 11.367 6.040 1.00 59.56 167 PRO A O 1
ATOM 1286 N N . GLY A 1 168 ? -22.419 10.679 6.469 1.00 55.53 168 GLY A N 1
ATOM 1287 C CA . GLY A 1 168 ? -22.324 11.428 7.712 1.00 55.53 168 GLY A CA 1
ATOM 1288 C C . GLY A 1 168 ? -22.534 12.909 7.442 1.00 55.53 168 GLY A C 1
ATOM 1289 O O . GLY A 1 168 ? -22.295 13.387 6.331 1.00 55.53 168 GLY A O 1
ATOM 1290 N N . SER A 1 169 ? -23.004 13.640 8.457 1.00 49.09 169 SER A N 1
ATOM 1291 C CA . SER A 1 169 ? -23.038 15.104 8.427 1.00 49.09 169 SER A CA 1
ATOM 1292 C C . SER A 1 169 ? -21.722 15.614 7.839 1.00 49.09 169 SER A C 1
ATOM 1294 O O . SER A 1 169 ? -20.667 15.461 8.452 1.00 49.09 169 SER A O 1
ATOM 1296 N N . SER A 1 170 ? -21.791 16.208 6.646 1.00 49.47 170 SER A N 1
ATOM 1297 C CA . SER A 1 170 ? -20.652 16.710 5.878 1.00 49.47 170 SER A CA 1
ATOM 1298 C C . SER A 1 170 ? -20.077 17.992 6.481 1.00 49.47 170 SER A C 1
ATOM 1300 O O . SER A 1 170 ? -19.597 18.859 5.747 1.00 49.47 170 SER A O 1
ATOM 1302 N N . ALA A 1 171 ? -20.194 18.172 7.802 1.00 53.69 171 ALA A N 1
ATOM 1303 C CA . ALA A 1 171 ? -19.550 19.270 8.489 1.00 53.69 171 ALA A CA 1
ATOM 1304 C C . ALA A 1 171 ? -18.060 19.175 8.138 1.00 53.69 171 ALA A C 1
ATOM 1306 O O . ALA A 1 171 ? -17.445 18.143 8.417 1.00 53.69 171 ALA A O 1
ATOM 1307 N N . PRO A 1 172 ? -17.492 20.186 7.460 1.00 56.34 172 PRO A N 1
ATOM 1308 C CA . PRO A 1 172 ? -16.109 20.123 7.039 1.00 56.34 172 PRO A CA 1
ATOM 1309 C C . PRO A 1 172 ? -15.253 20.029 8.297 1.00 56.34 172 PRO A C 1
ATOM 1311 O O . PRO A 1 172 ? -15.109 21.007 9.029 1.00 56.34 172 PRO A O 1
ATOM 1314 N N . LEU A 1 173 ? -14.705 18.843 8.558 1.00 60.50 173 LEU A N 1
ATOM 1315 C CA . LEU A 1 173 ? -13.739 18.652 9.628 1.00 60.50 173 LEU A CA 1
ATOM 1316 C C . LEU A 1 173 ? -12.557 19.565 9.336 1.00 60.50 173 LEU A C 1
ATOM 1318 O O . LEU A 1 173 ? -12.100 19.650 8.190 1.00 60.50 173 LEU A O 1
ATOM 1322 N N . ALA A 1 174 ? -12.096 20.301 10.341 1.00 64.75 174 ALA A N 1
ATOM 1323 C CA . ALA A 1 174 ? -10.901 21.106 10.169 1.00 64.75 174 ALA A CA 1
ATOM 1324 C C . ALA A 1 174 ? -9.724 20.172 9.819 1.00 64.75 174 ALA A C 1
ATOM 1326 O O . ALA A 1 174 ? -9.652 19.061 10.363 1.00 64.75 174 ALA A O 1
ATOM 1327 N N . PRO A 1 175 ? -8.823 20.579 8.904 1.00 62.09 175 PRO A N 1
ATOM 1328 C CA . PRO A 1 175 ? -7.517 19.936 8.847 1.00 62.09 175 PRO A CA 1
ATOM 1329 C C . PRO A 1 175 ? -6.880 20.065 10.240 1.00 62.09 175 PRO A C 1
ATOM 1331 O O . PRO A 1 175 ? -7.131 21.064 10.931 1.00 62.09 175 PRO A O 1
ATOM 1334 N N . PRO A 1 176 ? -6.119 19.068 10.713 1.00 53.97 176 PRO A N 1
ATOM 1335 C CA . PRO A 1 176 ? -5.482 19.169 12.004 1.00 53.97 176 PRO A CA 1
ATOM 1336 C C . PRO A 1 176 ? -4.573 20.398 12.007 1.00 53.97 176 PRO A C 1
ATOM 1338 O O . PRO A 1 176 ? -3.843 20.662 11.056 1.00 53.97 176 PRO A O 1
ATOM 1341 N N . VAL A 1 177 ? -4.588 21.135 13.117 1.00 48.38 177 VAL A N 1
ATOM 1342 C CA . VAL A 1 177 ? -3.585 22.181 13.387 1.00 48.38 177 VAL A CA 1
ATOM 1343 C C . VAL A 1 177 ? -2.222 21.548 13.707 1.00 48.38 177 VAL A C 1
ATOM 1345 O O . VAL A 1 177 ? -1.222 22.252 13.824 1.00 48.38 177 VAL A O 1
ATOM 1348 N N . LEU A 1 178 ? -2.164 20.211 13.809 1.00 45.34 178 LEU A N 1
ATOM 1349 C CA . LEU A 1 178 ? -0.923 19.450 13.831 1.00 45.34 178 LEU A CA 1
ATOM 1350 C C . LEU A 1 178 ? -0.212 19.640 12.498 1.00 45.34 178 LEU A C 1
ATOM 1352 O O . LEU A 1 178 ? -0.340 18.852 11.564 1.00 45.34 178 LEU A O 1
ATOM 1356 N N . SER A 1 179 ? 0.598 20.691 12.455 1.00 38.91 179 SER A N 1
ATOM 1357 C CA . SER A 1 179 ? 1.815 20.664 11.682 1.00 38.91 179 SER A CA 1
ATOM 1358 C C . SER A 1 179 ? 2.590 19.444 12.171 1.00 38.91 179 SER A C 1
ATOM 1360 O O . SER A 1 179 ? 3.266 19.487 13.195 1.00 38.91 179 SER A O 1
ATOM 1362 N N . LEU A 1 180 ? 2.497 18.337 11.437 1.00 41.53 180 LEU A N 1
ATOM 1363 C CA . LEU A 1 180 ? 3.445 17.222 11.533 1.00 41.53 180 LEU A CA 1
ATOM 1364 C C . LEU A 1 180 ? 4.908 17.693 11.380 1.00 41.53 180 LEU A C 1
ATOM 1366 O O . LEU A 1 180 ? 5.837 16.940 11.649 1.00 41.53 180 LEU A O 1
ATOM 1370 N N . PHE A 1 181 ? 5.092 18.952 10.976 1.00 43.62 181 PHE A N 1
ATOM 1371 C CA . PHE A 1 181 ? 6.339 19.667 10.790 1.00 43.62 181 PHE A CA 1
ATOM 1372 C C . PHE A 1 181 ? 6.410 20.905 11.699 1.00 43.62 181 PHE A C 1
ATOM 1374 O O . PHE A 1 181 ? 6.940 21.932 11.279 1.00 43.62 181 PHE A O 1
ATOM 1381 N N . ALA A 1 182 ? 5.823 20.879 12.908 1.00 35.47 182 ALA A N 1
ATOM 1382 C CA . ALA A 1 182 ? 5.798 22.035 13.822 1.00 35.47 182 ALA A CA 1
ATOM 1383 C C . ALA A 1 182 ? 7.202 22.618 14.080 1.00 35.47 182 ALA A C 1
ATOM 1385 O O . ALA A 1 182 ? 7.336 23.809 14.358 1.00 35.47 182 ALA A O 1
ATOM 1386 N N . ASP A 1 183 ? 8.233 21.802 13.861 1.00 36.88 183 ASP A N 1
ATOM 1387 C CA . ASP A 1 183 ? 9.634 22.153 14.054 1.00 36.88 183 ASP A CA 1
ATOM 1388 C C . ASP A 1 183 ? 10.346 22.586 12.756 1.00 36.88 183 ASP A C 1
ATOM 1390 O O . ASP A 1 183 ? 11.545 22.852 12.769 1.00 36.88 183 ASP A O 1
ATOM 1394 N N . GLY A 1 184 ? 9.648 22.634 11.614 1.00 38.66 184 GLY A N 1
ATOM 1395 C CA . GLY A 1 184 ? 10.212 22.996 10.305 1.00 38.66 184 GLY A CA 1
ATOM 1396 C C . GLY A 1 184 ? 11.232 21.998 9.741 1.00 38.66 184 GLY A C 1
ATOM 1397 O O . GLY A 1 184 ? 11.750 22.213 8.647 1.00 38.66 184 GLY A O 1
ATOM 1398 N N . ASN A 1 185 ? 11.508 20.908 10.458 1.00 39.22 185 ASN A N 1
ATOM 1399 C CA . ASN A 1 185 ? 12.373 19.834 9.996 1.00 39.22 185 ASN A CA 1
ATOM 1400 C C . ASN A 1 185 ? 11.521 18.765 9.300 1.00 39.22 185 ASN A C 1
ATOM 1402 O O . ASN A 1 185 ? 10.542 18.302 9.893 1.00 39.22 185 ASN A O 1
ATOM 1406 N N . PRO A 1 186 ? 11.865 18.350 8.067 1.00 50.75 186 PRO A N 1
ATOM 1407 C CA . PRO A 1 186 ? 11.252 17.166 7.487 1.00 50.75 186 PRO A CA 1
ATOM 1408 C C . PRO A 1 186 ? 11.525 15.965 8.412 1.00 50.75 186 PRO A C 1
ATOM 1410 O O . PRO A 1 186 ? 12.605 15.905 9.012 1.00 50.75 186 PRO A O 1
ATOM 1413 N N . PRO A 1 187 ? 10.575 15.025 8.568 1.00 52.81 187 PRO A N 1
ATOM 1414 C CA . PRO A 1 187 ? 10.809 13.804 9.326 1.00 52.81 187 PRO A CA 1
ATOM 1415 C C . PRO A 1 187 ? 12.084 13.128 8.815 1.00 52.81 187 PRO A C 1
ATOM 1417 O O . PRO A 1 187 ? 12.351 13.120 7.610 1.00 52.81 187 PRO A O 1
ATOM 1420 N N . ALA A 1 188 ? 12.890 12.598 9.739 1.00 57.34 188 ALA A N 1
ATOM 1421 C CA . ALA A 1 188 ? 14.032 11.772 9.372 1.00 57.34 188 ALA A CA 1
ATOM 1422 C C . ALA A 1 188 ? 13.514 10.630 8.492 1.00 57.34 188 ALA A C 1
ATOM 1424 O O . ALA A 1 188 ? 12.604 9.907 8.899 1.00 57.34 188 ALA A O 1
ATOM 1425 N N . ARG A 1 189 ? 14.033 10.545 7.265 1.00 65.75 189 ARG A N 1
ATOM 1426 C CA . ARG A 1 189 ? 13.619 9.525 6.299 1.00 65.75 189 ARG A CA 1
ATOM 1427 C C . ARG A 1 189 ? 14.072 8.151 6.786 1.00 65.75 189 ARG A C 1
ATOM 1429 O O . ARG A 1 189 ? 15.056 8.083 7.534 1.00 65.75 189 ARG A O 1
ATOM 1436 N N . PRO A 1 190 ? 13.429 7.073 6.331 1.00 69.50 190 PRO A N 1
ATOM 1437 C CA . PRO A 1 190 ? 13.994 5.761 6.563 1.00 69.50 190 PRO A CA 1
ATOM 1438 C C . PRO A 1 190 ? 15.324 5.660 5.834 1.00 69.50 190 PRO A C 1
ATOM 1440 O O . PRO A 1 190 ? 15.517 6.202 4.739 1.00 69.50 190 PRO A O 1
ATOM 1443 N N . GLU A 1 191 ? 16.275 4.975 6.438 1.00 77.00 191 GLU A N 1
ATOM 1444 C CA . GLU A 1 191 ? 17.453 4.570 5.695 1.00 77.00 191 GLU A CA 1
ATOM 1445 C C . GLU A 1 191 ? 17.083 3.281 4.981 1.00 77.00 191 GLU A C 1
ATOM 1447 O O . GLU A 1 191 ? 17.146 2.203 5.548 1.00 77.00 191 GLU A O 1
ATOM 1452 N N . PHE A 1 192 ? 16.618 3.399 3.743 1.00 86.38 192 PHE A N 1
ATOM 1453 C CA . PHE A 1 192 ? 16.285 2.237 2.936 1.00 86.38 192 PHE A CA 1
ATOM 1454 C C . PHE A 1 192 ? 17.511 1.698 2.221 1.00 86.38 192 PHE A C 1
ATOM 1456 O O . PHE A 1 192 ? 18.307 2.442 1.634 1.00 86.38 192 PHE A O 1
ATOM 1463 N N . ARG A 1 193 ? 17.642 0.373 2.214 1.00 90.62 193 ARG A N 1
ATOM 1464 C CA . ARG A 1 193 ? 18.633 -0.296 1.387 1.00 90.62 193 ARG A CA 1
ATOM 1465 C C . ARG A 1 193 ? 18.310 -0.153 -0.086 1.00 90.62 193 ARG A C 1
ATOM 1467 O O . ARG A 1 193 ? 17.164 -0.052 -0.521 1.00 90.62 193 ARG A O 1
ATOM 1474 N N . SER A 1 194 ? 19.380 -0.190 -0.868 1.00 91.44 194 SER A N 1
ATOM 1475 C CA . SER A 1 194 ? 19.316 -0.249 -2.317 1.00 91.44 194 SER A CA 1
ATOM 1476 C C . SER A 1 194 ? 20.210 -1.360 -2.822 1.00 91.44 194 SER A C 1
ATOM 1478 O O . SER A 1 194 ? 21.352 -1.515 -2.379 1.00 91.44 194 SER A O 1
ATOM 1480 N N . LYS A 1 195 ? 19.695 -2.129 -3.778 1.00 94.88 195 LYS A N 1
ATOM 1481 C CA . LYS A 1 195 ? 20.484 -3.082 -4.546 1.00 94.88 195 LYS A CA 1
ATOM 1482 C C . LYS A 1 195 ? 19.905 -3.184 -5.947 1.00 94.88 195 LYS A C 1
ATOM 1484 O O . LYS A 1 195 ? 18.792 -3.666 -6.136 1.00 94.88 195 LYS A O 1
ATOM 1489 N N . VAL A 1 196 ? 20.702 -2.749 -6.915 1.00 95.50 196 VAL A N 1
ATOM 1490 C CA . VAL A 1 196 ? 20.368 -2.788 -8.338 1.00 95.50 196 VAL A CA 1
ATOM 1491 C C . VAL A 1 196 ? 21.378 -3.675 -9.054 1.00 95.50 196 VAL A C 1
ATOM 1493 O O . VAL A 1 196 ? 22.591 -3.523 -8.889 1.00 95.50 196 VAL A O 1
ATOM 1496 N N . ASN A 1 197 ? 20.892 -4.615 -9.857 1.00 95.50 197 ASN A N 1
ATOM 1497 C CA . ASN A 1 197 ? 21.733 -5.393 -10.750 1.00 95.50 197 ASN A CA 1
ATOM 1498 C C . ASN A 1 197 ? 22.087 -4.530 -11.966 1.00 95.50 197 ASN A C 1
ATOM 1500 O O . ASN A 1 197 ? 21.288 -4.363 -12.883 1.00 95.50 197 ASN A O 1
ATOM 1504 N N . ALA A 1 198 ? 23.313 -4.008 -12.000 1.00 91.50 198 ALA A N 1
ATOM 1505 C CA . ALA A 1 198 ? 23.774 -3.109 -13.061 1.00 91.50 198 ALA A CA 1
ATOM 1506 C C . ALA A 1 198 ? 23.717 -3.714 -14.479 1.00 91.50 198 ALA A C 1
ATOM 1508 O O . ALA A 1 198 ? 23.798 -2.982 -15.463 1.00 91.50 198 ALA A O 1
ATOM 1509 N N . ARG A 1 199 ? 23.625 -5.045 -14.608 1.00 90.62 199 ARG A N 1
ATOM 1510 C CA . ARG A 1 199 ? 23.609 -5.728 -15.906 1.00 90.62 199 ARG A CA 1
ATOM 1511 C C . ARG A 1 199 ? 22.199 -5.912 -16.454 1.00 90.62 199 ARG A C 1
ATOM 1513 O O . ARG A 1 199 ? 22.013 -5.835 -17.664 1.00 90.62 199 ARG A O 1
ATOM 1520 N N . THR A 1 200 ? 21.238 -6.186 -15.577 1.00 94.94 200 THR A N 1
ATOM 1521 C CA . THR A 1 200 ? 19.841 -6.459 -15.943 1.00 94.94 200 THR A CA 1
ATOM 1522 C C . THR A 1 200 ? 18.917 -5.280 -15.656 1.00 94.94 200 THR A C 1
ATOM 1524 O O . THR A 1 200 ? 17.788 -5.285 -16.125 1.00 94.94 200 THR A O 1
ATOM 1527 N N . GLY A 1 201 ? 19.355 -4.275 -14.896 1.00 96.06 201 GLY A N 1
ATOM 1528 C CA . GLY A 1 201 ? 18.500 -3.188 -14.415 1.00 96.06 201 GLY A CA 1
ATOM 1529 C C . GLY A 1 201 ? 17.487 -3.627 -13.351 1.00 96.06 201 GLY A C 1
ATOM 1530 O O . GLY A 1 201 ? 16.619 -2.838 -12.989 1.00 96.06 201 GLY A O 1
ATOM 1531 N N . GLU A 1 202 ? 17.572 -4.866 -12.863 1.00 97.12 202 GLU A N 1
ATOM 1532 C CA . GLU A 1 202 ? 16.699 -5.395 -11.814 1.00 97.12 202 GLU A CA 1
ATOM 1533 C C . GLU A 1 202 ? 16.943 -4.674 -10.486 1.00 97.12 202 GLU A C 1
ATOM 1535 O O . GLU A 1 202 ? 18.090 -4.465 -10.083 1.00 97.12 202 GLU A O 1
ATOM 1540 N N . ILE A 1 203 ? 15.865 -4.318 -9.798 1.00 97.44 203 ILE A N 1
ATOM 1541 C CA . ILE A 1 203 ? 15.877 -3.646 -8.503 1.00 97.44 203 ILE A CA 1
ATOM 1542 C C . ILE A 1 203 ? 15.361 -4.631 -7.456 1.00 97.44 203 ILE A C 1
ATOM 1544 O O . ILE A 1 203 ? 14.245 -5.138 -7.556 1.00 97.44 203 ILE A O 1
ATOM 1548 N N . SER A 1 204 ? 16.182 -4.905 -6.445 1.00 97.00 204 SER A N 1
ATOM 1549 C CA . SER A 1 204 ? 15.812 -5.788 -5.339 1.00 97.00 204 SER A CA 1
ATOM 1550 C C . SER A 1 204 ? 14.749 -5.158 -4.437 1.00 97.00 204 SER A C 1
ATOM 1552 O O . SER A 1 204 ? 14.813 -3.963 -4.145 1.00 97.00 204 SER A O 1
ATOM 1554 N N . LEU A 1 205 ? 13.828 -5.986 -3.939 1.00 97.12 205 LEU A N 1
ATOM 1555 C CA . LEU A 1 205 ? 12.876 -5.604 -2.896 1.00 97.12 205 LEU A CA 1
ATOM 1556 C C . LEU A 1 205 ? 13.357 -6.021 -1.511 1.00 97.12 205 LEU A C 1
ATOM 1558 O O . LEU A 1 205 ? 14.033 -7.038 -1.357 1.00 97.12 205 LEU A O 1
ATOM 1562 N N . PHE A 1 206 ? 12.932 -5.268 -0.506 1.00 96.94 206 PHE A N 1
ATOM 1563 C CA . PHE A 1 206 ? 13.263 -5.472 0.898 1.00 96.94 206 PHE A CA 1
ATOM 1564 C C . PHE A 1 206 ? 11.989 -5.435 1.750 1.00 96.94 206 PHE A C 1
ATOM 1566 O O . PHE A 1 206 ? 11.019 -4.753 1.412 1.00 96.94 206 PHE A O 1
ATOM 1573 N N . ARG A 1 207 ? 11.996 -6.181 2.858 1.00 95.62 207 ARG A N 1
ATOM 1574 C CA . ARG A 1 207 ? 11.035 -6.027 3.957 1.00 95.62 207 ARG A CA 1
ATOM 1575 C C . ARG A 1 207 ? 11.677 -5.075 4.969 1.00 95.62 207 ARG A C 1
ATOM 1577 O O . ARG A 1 207 ? 12.794 -5.397 5.362 1.00 95.62 207 ARG A O 1
ATOM 1584 N N . PRO A 1 208 ? 11.000 -3.996 5.407 1.00 93.56 208 PRO A N 1
ATOM 1585 C CA . PRO A 1 208 ? 11.556 -3.081 6.399 1.00 93.56 208 PRO A CA 1
ATOM 1586 C C . PRO A 1 208 ? 12.061 -3.793 7.659 1.00 93.56 208 PRO A C 1
ATOM 1588 O O . PRO A 1 208 ? 11.350 -4.619 8.238 1.00 93.56 208 PRO A O 1
ATOM 1591 N N . ASP A 1 209 ? 13.264 -3.431 8.091 1.00 93.69 209 ASP A N 1
ATOM 1592 C CA . ASP A 1 209 ? 13.917 -3.892 9.314 1.00 93.69 209 ASP A CA 1
ATOM 1593 C C . ASP A 1 209 ? 13.175 -3.455 10.591 1.00 93.69 209 ASP A C 1
ATOM 1595 O O . ASP A 1 209 ? 12.247 -2.641 10.552 1.00 93.69 209 ASP A O 1
ATOM 1599 N N . GLN A 1 210 ? 13.575 -3.996 11.745 1.00 91.62 210 GLN A N 1
ATOM 1600 C CA . GLN A 1 210 ? 12.949 -3.702 13.039 1.00 91.62 210 GLN A CA 1
ATOM 1601 C C . GLN A 1 210 ? 13.044 -2.222 13.407 1.00 91.62 210 GLN A C 1
ATOM 1603 O O . GLN A 1 210 ? 12.050 -1.636 13.839 1.00 91.62 210 GLN A O 1
ATOM 1608 N N . GLN A 1 211 ? 14.218 -1.606 13.246 1.00 87.75 211 GLN A N 1
ATOM 1609 C CA . GLN A 1 211 ? 14.433 -0.207 13.597 1.00 87.75 211 GLN A CA 1
ATOM 1610 C C . GLN A 1 211 ? 13.553 0.696 12.731 1.00 87.75 211 GLN A C 1
ATOM 1612 O O . GLN A 1 211 ? 12.831 1.539 13.271 1.00 87.75 211 GLN A O 1
ATOM 1617 N N . THR A 1 212 ? 13.550 0.503 11.413 1.00 86.44 212 THR A N 1
ATOM 1618 C CA . THR A 1 212 ? 12.699 1.273 10.494 1.00 86.44 212 THR A CA 1
ATOM 1619 C C . THR A 1 212 ? 11.213 1.028 10.754 1.00 86.44 212 THR A C 1
ATOM 1621 O O . THR A 1 212 ? 10.430 1.977 10.842 1.00 86.44 212 THR A O 1
ATOM 1624 N N . SER A 1 213 ? 10.814 -0.229 10.946 1.00 86.88 213 SER A N 1
ATOM 1625 C CA . SER A 1 213 ? 9.421 -0.596 11.217 1.00 86.88 213 SER A CA 1
ATOM 1626 C C . SER A 1 213 ? 8.911 0.053 12.504 1.00 86.88 213 SER A C 1
ATOM 1628 O O . SER A 1 213 ? 7.876 0.704 12.502 1.00 86.88 213 SER A O 1
ATOM 1630 N N . VAL A 1 214 ? 9.656 -0.032 13.606 1.00 78.75 214 VAL A N 1
ATOM 1631 C CA . VAL A 1 214 ? 9.216 0.506 14.905 1.00 78.75 214 VAL A CA 1
ATOM 1632 C C . VAL A 1 214 ? 9.289 2.032 14.969 1.00 78.75 214 VAL A C 1
ATOM 1634 O O . VAL A 1 214 ? 8.497 2.661 15.671 1.00 78.75 214 VAL A O 1
ATOM 1637 N N . SER A 1 215 ? 10.231 2.658 14.265 1.00 72.69 215 SER A N 1
ATOM 1638 C CA . SER A 1 215 ? 10.413 4.111 14.357 1.00 72.69 215 SER A CA 1
ATOM 1639 C C . SER A 1 215 ? 9.615 4.900 13.314 1.00 72.69 215 SER A C 1
ATOM 1641 O O . SER A 1 215 ? 9.304 6.072 13.561 1.00 72.69 215 SER A O 1
ATOM 1643 N N . GLN A 1 216 ? 9.283 4.285 12.170 1.00 71.88 216 GLN A N 1
ATOM 1644 C CA . GLN A 1 216 ? 8.771 4.998 10.995 1.00 71.88 216 GLN A CA 1
ATOM 1645 C C . GLN A 1 216 ? 7.647 4.273 10.234 1.00 71.88 216 GLN A C 1
ATOM 1647 O O . GLN A 1 216 ? 6.691 4.936 9.834 1.00 71.88 216 GLN A O 1
ATOM 1652 N N . ILE A 1 217 ? 7.709 2.945 10.068 1.00 72.12 217 ILE A N 1
ATOM 1653 C CA . ILE A 1 217 ? 6.702 2.136 9.342 1.00 72.12 217 ILE A CA 1
ATOM 1654 C C . ILE A 1 217 ? 5.958 1.239 10.324 1.00 72.12 217 ILE A C 1
ATOM 1656 O O . ILE A 1 217 ? 6.042 0.012 10.327 1.00 72.12 217 ILE A O 1
ATOM 1660 N N . VAL A 1 218 ? 5.261 1.917 11.219 1.00 60.97 218 VAL A N 1
ATOM 1661 C CA . VAL A 1 218 ? 4.735 1.321 12.440 1.00 60.97 218 VAL A CA 1
ATOM 1662 C C . VAL A 1 218 ? 3.446 0.538 12.217 1.00 60.97 218 VAL A C 1
ATOM 1664 O O . VAL A 1 218 ? 3.065 -0.243 13.067 1.00 60.97 218 VAL A O 1
ATOM 1667 N N . ASP A 1 219 ? 2.775 0.641 11.078 1.00 75.81 219 ASP A N 1
ATOM 1668 C CA . ASP A 1 219 ? 1.529 -0.107 10.891 1.00 75.81 219 ASP A CA 1
ATOM 1669 C C . ASP A 1 219 ? 1.779 -1.621 10.762 1.00 75.81 219 ASP A C 1
ATOM 1671 O O . ASP A 1 219 ? 2.694 -2.055 10.052 1.00 75.81 219 ASP A O 1
ATOM 1675 N N . GLU A 1 220 ? 0.919 -2.422 11.405 1.00 81.44 220 GLU A N 1
ATOM 1676 C CA . GLU A 1 220 ? 0.872 -3.875 11.229 1.00 81.44 220 GLU A CA 1
ATOM 1677 C C . GLU A 1 220 ? 2.237 -4.542 11.487 1.00 81.44 220 GLU A C 1
ATOM 1679 O O . GLU A 1 220 ? 2.801 -5.222 10.626 1.00 81.44 220 GLU A O 1
ATOM 1684 N N . LEU A 1 221 ? 2.798 -4.335 12.683 1.00 86.88 221 LEU A N 1
ATOM 1685 C CA . LEU A 1 221 ? 4.032 -5.005 13.102 1.00 86.88 221 LEU A CA 1
ATOM 1686 C C . LEU A 1 221 ? 3.786 -6.494 13.356 1.00 86.88 221 LEU A C 1
ATOM 1688 O O . LEU A 1 221 ? 2.846 -6.886 14.051 1.00 86.88 221 LEU A O 1
ATOM 1692 N N . ALA A 1 222 ? 4.663 -7.333 12.817 1.00 89.88 222 ALA A N 1
ATOM 1693 C CA . ALA A 1 222 ? 4.711 -8.741 13.169 1.00 89.88 222 ALA A CA 1
ATOM 1694 C C . ALA A 1 222 ? 5.344 -8.944 14.559 1.00 89.88 222 ALA A C 1
ATOM 1696 O O . ALA A 1 222 ? 6.042 -8.063 15.069 1.00 89.88 222 ALA A O 1
ATOM 1697 N N . PRO A 1 223 ? 5.171 -10.132 15.173 1.00 90.12 223 PRO A N 1
ATOM 1698 C CA . PRO A 1 223 ? 5.807 -10.464 16.451 1.00 90.12 223 PRO A CA 1
ATOM 1699 C C . PRO A 1 223 ? 7.340 -10.384 16.443 1.00 90.12 223 PRO A C 1
ATOM 1701 O O . PRO A 1 223 ? 7.948 -10.294 17.506 1.00 90.12 223 PRO A O 1
ATOM 1704 N N . ASP A 1 224 ? 7.962 -10.441 15.263 1.00 91.75 224 ASP A N 1
ATOM 1705 C CA . ASP A 1 224 ? 9.406 -10.285 15.080 1.00 91.75 224 ASP A CA 1
ATOM 1706 C C . ASP A 1 224 ? 9.864 -8.816 15.056 1.00 91.75 224 ASP A C 1
ATOM 1708 O O . ASP A 1 224 ? 11.059 -8.570 14.946 1.00 91.75 224 ASP A O 1
ATOM 1712 N N . GLY A 1 225 ? 8.955 -7.845 15.189 1.00 89.25 225 GLY A N 1
ATOM 1713 C CA . GLY A 1 225 ? 9.259 -6.413 15.248 1.00 89.25 225 GLY A CA 1
ATOM 1714 C C . GLY A 1 225 ? 9.393 -5.725 13.888 1.00 89.25 225 GLY A C 1
ATOM 1715 O O . GLY A 1 225 ? 9.438 -4.499 13.847 1.00 89.25 225 GLY A O 1
ATOM 1716 N N . CYS A 1 226 ? 9.408 -6.474 12.784 1.00 92.19 226 CYS A N 1
ATOM 1717 C CA . CYS A 1 226 ? 9.357 -5.910 11.437 1.00 92.19 226 CYS A CA 1
ATOM 1718 C C . CYS A 1 226 ? 7.905 -5.781 10.964 1.00 92.19 226 CYS A C 1
ATOM 1720 O O . CYS A 1 226 ? 7.028 -6.545 11.377 1.00 92.19 226 CYS A O 1
ATOM 1722 N N . SER A 1 227 ? 7.625 -4.874 10.032 1.00 91.12 227 SER A N 1
ATOM 1723 C CA . SER A 1 227 ? 6.288 -4.788 9.442 1.00 91.12 227 SER A CA 1
ATOM 1724 C C . SER A 1 227 ? 5.925 -6.079 8.698 1.00 91.12 227 SER A C 1
ATOM 1726 O O . SER A 1 227 ? 6.764 -6.657 8.003 1.00 91.12 227 SER A O 1
ATOM 1728 N N . LYS A 1 228 ? 4.682 -6.557 8.829 1.00 93.06 228 LYS A N 1
ATOM 1729 C CA . LYS A 1 228 ? 4.149 -7.643 7.980 1.00 93.06 228 LYS A CA 1
ATOM 1730 C C . LYS A 1 228 ? 3.432 -7.145 6.731 1.00 93.06 228 LYS A C 1
ATOM 1732 O O . LYS A 1 228 ? 3.077 -7.956 5.888 1.00 93.06 228 LYS A O 1
ATOM 1737 N N . ALA A 1 229 ? 3.225 -5.840 6.595 1.00 92.12 229 ALA A N 1
ATOM 1738 C CA . ALA A 1 229 ? 2.408 -5.275 5.525 1.00 92.12 229 ALA A CA 1
ATOM 1739 C C . ALA A 1 229 ? 3.224 -4.657 4.381 1.00 92.12 229 ALA A C 1
ATOM 1741 O O . ALA A 1 229 ? 2.650 -4.328 3.350 1.00 92.12 229 ALA A O 1
ATOM 1742 N N . TYR A 1 230 ? 4.540 -4.485 4.522 1.00 94.00 230 TYR A N 1
ATOM 1743 C CA . TYR A 1 230 ? 5.313 -3.623 3.626 1.00 94.00 230 TYR A CA 1
ATOM 1744 C C . TYR A 1 230 ? 6.428 -4.375 2.906 1.00 94.00 230 TYR A C 1
ATOM 1746 O O . TYR A 1 230 ? 7.178 -5.144 3.509 1.00 94.00 230 TYR A O 1
ATOM 1754 N N . LEU A 1 231 ? 6.567 -4.069 1.619 1.00 95.88 231 LEU A N 1
ATOM 1755 C CA . LEU A 1 231 ? 7.797 -4.229 0.855 1.00 95.88 231 LEU A CA 1
ATOM 1756 C C . LEU A 1 231 ? 8.180 -2.876 0.264 1.00 95.88 231 LEU A C 1
ATOM 1758 O O . LEU A 1 231 ? 7.309 -2.069 -0.069 1.00 95.88 231 LEU A O 1
ATOM 1762 N N . TYR A 1 232 ? 9.473 -2.648 0.086 1.00 95.62 232 TYR A N 1
ATOM 1763 C CA . TYR A 1 232 ? 9.963 -1.444 -0.567 1.00 95.62 232 TYR A CA 1
ATOM 1764 C C . TYR A 1 232 ? 11.100 -1.757 -1.540 1.00 95.62 232 TYR A C 1
ATOM 1766 O O . TYR A 1 232 ? 11.754 -2.799 -1.456 1.00 95.62 232 TYR A O 1
ATOM 1774 N N . ALA A 1 233 ? 11.330 -0.837 -2.471 1.00 95.88 233 ALA A N 1
ATOM 1775 C CA . ALA A 1 233 ? 12.469 -0.850 -3.374 1.00 95.88 233 ALA A CA 1
ATOM 1776 C C . ALA A 1 233 ? 12.959 0.575 -3.630 1.00 95.88 233 ALA A C 1
ATOM 1778 O O . ALA A 1 233 ? 12.167 1.515 -3.708 1.00 95.88 233 ALA A O 1
ATOM 1779 N N . THR A 1 234 ? 14.267 0.728 -3.811 1.00 94.44 234 THR A N 1
ATOM 1780 C CA . THR A 1 234 ? 14.902 2.011 -4.130 1.00 94.44 234 THR A CA 1
ATOM 1781 C C . THR A 1 234 ? 15.714 1.871 -5.413 1.00 94.44 234 THR A C 1
ATOM 1783 O O . THR A 1 234 ? 16.430 0.885 -5.608 1.00 94.44 234 THR A O 1
ATOM 1786 N N . LYS A 1 235 ? 15.585 2.845 -6.314 1.00 93.06 235 LYS A N 1
ATOM 1787 C CA . LYS A 1 235 ? 16.232 2.822 -7.631 1.00 93.06 235 LYS A CA 1
ATOM 1788 C C . LYS A 1 235 ? 17.603 3.490 -7.614 1.00 93.06 235 LYS A C 1
ATOM 1790 O O . LYS A 1 235 ? 17.892 4.324 -6.757 1.00 93.06 235 LYS A O 1
ATOM 1795 N N . ALA A 1 236 ? 18.422 3.173 -8.611 1.00 92.62 236 ALA A N 1
ATOM 1796 C CA . ALA A 1 236 ? 19.631 3.939 -8.885 1.00 92.62 236 ALA A CA 1
ATOM 1797 C C . ALA A 1 236 ? 19.288 5.274 -9.574 1.00 92.62 236 ALA A C 1
ATOM 1799 O O . ALA A 1 236 ? 18.274 5.391 -10.266 1.00 92.62 236 ALA A O 1
ATOM 1800 N N . ALA A 1 237 ? 20.137 6.291 -9.406 1.00 90.00 237 ALA A N 1
ATOM 1801 C CA . ALA A 1 237 ? 19.867 7.651 -9.885 1.00 90.00 237 ALA A CA 1
ATOM 1802 C C . ALA A 1 237 ? 19.685 7.740 -11.415 1.00 90.00 237 ALA A C 1
ATOM 1804 O O . ALA A 1 237 ? 18.963 8.600 -11.915 1.00 90.00 237 ALA A O 1
ATOM 1805 N N . GLU A 1 238 ? 20.330 6.849 -12.165 1.00 92.00 238 GLU A N 1
ATOM 1806 C CA . GLU A 1 238 ? 20.257 6.746 -13.621 1.00 92.00 238 GLU A CA 1
ATOM 1807 C C . GLU A 1 238 ? 18.982 6.064 -14.144 1.00 92.00 238 GLU A C 1
ATOM 1809 O O . GLU A 1 238 ? 18.658 6.206 -15.326 1.00 92.00 238 GLU A O 1
ATOM 1814 N N . GLN A 1 239 ? 18.252 5.337 -13.292 1.00 94.75 239 GLN A N 1
ATOM 1815 C CA . GLN A 1 239 ? 17.006 4.669 -13.664 1.00 94.75 239 GLN A CA 1
ATOM 1816 C C . GLN A 1 239 ? 15.868 5.692 -13.617 1.00 94.75 239 GLN A C 1
ATOM 1818 O O . GLN A 1 239 ? 15.375 6.052 -12.554 1.00 94.75 239 GLN A O 1
ATOM 1823 N N . GLN A 1 240 ? 15.481 6.205 -14.781 1.00 95.19 240 GLN A N 1
ATOM 1824 C CA . GLN A 1 240 ? 14.456 7.243 -14.938 1.00 95.19 240 GLN A CA 1
ATOM 1825 C C . GLN A 1 240 ? 13.058 6.666 -15.148 1.00 95.19 240 GLN A C 1
ATOM 1827 O O . GLN A 1 240 ? 12.067 7.340 -14.88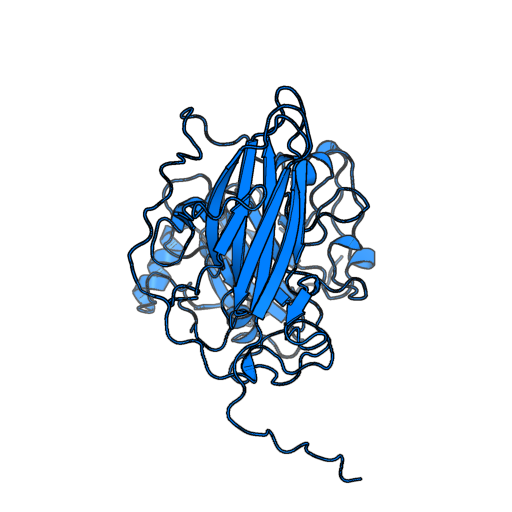7 1.00 95.19 240 GLN A O 1
ATOM 1832 N N . VAL A 1 241 ? 12.985 5.451 -15.689 1.00 97.31 241 VAL A N 1
ATOM 1833 C CA . VAL A 1 241 ? 11.740 4.734 -15.932 1.00 97.31 241 VAL A CA 1
ATOM 1834 C C . VAL A 1 241 ? 11.835 3.378 -15.266 1.00 97.31 241 VAL A C 1
ATOM 1836 O O . VAL A 1 241 ? 12.824 2.670 -15.463 1.00 97.31 241 VAL A O 1
ATOM 1839 N N . LEU A 1 242 ? 10.805 3.016 -14.506 1.00 98.25 242 LEU A N 1
ATOM 1840 C CA . LEU A 1 242 ? 10.674 1.707 -13.882 1.00 98.25 242 LEU A CA 1
ATOM 1841 C C . LEU A 1 242 ? 9.440 0.978 -14.415 1.00 98.25 242 LEU A C 1
ATOM 1843 O O . LEU A 1 242 ? 8.431 1.601 -14.753 1.00 98.25 242 LEU A O 1
ATOM 1847 N N . ILE A 1 243 ? 9.506 -0.348 -14.415 1.00 98.38 243 ILE A N 1
ATOM 1848 C CA . ILE A 1 243 ? 8.354 -1.233 -14.562 1.00 98.38 243 ILE A CA 1
ATOM 1849 C C . ILE A 1 243 ? 8.346 -2.223 -13.399 1.00 98.38 243 ILE A C 1
ATOM 1851 O O . ILE A 1 243 ? 9.297 -2.978 -13.203 1.00 98.38 243 ILE A O 1
ATOM 1855 N N . LEU A 1 244 ? 7.267 -2.195 -12.625 1.00 98.50 244 LEU A N 1
ATOM 1856 C CA . LEU A 1 244 ? 6.926 -3.196 -11.624 1.00 98.50 244 LEU A CA 1
ATOM 1857 C C . LEU A 1 244 ? 5.959 -4.197 -12.253 1.00 98.50 244 LEU A C 1
ATOM 1859 O O . LEU A 1 244 ? 4.949 -3.796 -12.832 1.00 98.50 244 LEU A O 1
ATOM 1863 N N . ARG A 1 245 ? 6.229 -5.486 -12.067 1.00 98.06 245 ARG A N 1
ATOM 1864 C CA . ARG A 1 245 ? 5.287 -6.584 -12.276 1.00 98.06 245 ARG A CA 1
ATOM 1865 C C . ARG A 1 245 ? 4.962 -7.220 -10.931 1.00 98.06 245 ARG A C 1
ATOM 1867 O O . ARG A 1 245 ? 5.859 -7.515 -10.146 1.00 98.06 245 ARG A O 1
ATOM 1874 N N . ILE A 1 246 ? 3.679 -7.437 -10.663 1.00 97.69 246 ILE A N 1
ATOM 1875 C CA . ILE A 1 246 ? 3.215 -7.997 -9.391 1.00 97.69 246 ILE A CA 1
ATOM 1876 C C . ILE A 1 246 ? 2.055 -8.961 -9.605 1.00 97.69 246 ILE A C 1
ATOM 1878 O O . ILE A 1 246 ? 1.118 -8.658 -10.342 1.00 97.69 246 ILE A O 1
ATOM 1882 N N . LYS A 1 247 ? 2.110 -10.127 -8.955 1.00 96.75 247 LYS A N 1
ATOM 1883 C CA . LYS A 1 247 ? 0.982 -11.057 -8.914 1.00 96.75 247 LYS A CA 1
ATOM 1884 C C . LYS A 1 247 ? -0.100 -10.459 -8.023 1.00 96.75 247 LYS A C 1
ATOM 1886 O O . LYS A 1 247 ? 0.149 -10.216 -6.843 1.00 96.75 247 LYS A O 1
ATOM 1891 N N . VAL A 1 248 ? -1.288 -10.212 -8.567 1.00 94.25 248 VAL A N 1
ATOM 1892 C CA . VAL A 1 248 ? -2.356 -9.555 -7.803 1.00 94.25 248 VAL A CA 1
ATOM 1893 C C . VAL A 1 248 ? -2.929 -10.545 -6.779 1.00 94.25 248 VAL A C 1
ATOM 1895 O O . VAL A 1 248 ? -3.443 -11.594 -7.182 1.00 94.25 248 VAL A O 1
ATOM 1898 N N . PRO A 1 249 ? -2.843 -10.266 -5.463 1.00 92.94 249 PRO A N 1
ATOM 1899 C CA . PRO A 1 249 ? -3.441 -11.127 -4.454 1.00 92.94 249 PRO A CA 1
ATOM 1900 C C . PRO A 1 249 ? -4.971 -11.055 -4.489 1.00 92.94 249 PRO A C 1
ATOM 1902 O O . PRO A 1 249 ? -5.564 -10.069 -4.923 1.00 92.94 249 PRO A O 1
ATOM 1905 N N . THR A 1 250 ? -5.627 -12.096 -3.979 1.00 90.19 250 THR A N 1
ATOM 1906 C CA . THR A 1 250 ? -7.079 -12.073 -3.751 1.00 90.19 250 THR A CA 1
ATOM 1907 C C . THR A 1 250 ? -7.395 -11.095 -2.623 1.00 90.19 250 THR A C 1
ATOM 1909 O O . THR A 1 250 ? -6.994 -11.326 -1.477 1.00 90.19 250 THR A O 1
ATOM 1912 N N . THR A 1 251 ? -8.102 -10.016 -2.950 1.00 86.25 251 THR A N 1
ATOM 1913 C CA . THR A 1 251 ? -8.490 -8.967 -2.008 1.00 86.25 251 THR A CA 1
ATOM 1914 C C . THR A 1 251 ? -9.917 -9.125 -1.518 1.00 86.25 251 THR A C 1
ATOM 1916 O O . THR A 1 251 ? -10.759 -9.716 -2.184 1.00 86.25 251 THR A O 1
ATOM 1919 N N . PHE A 1 252 ? -10.204 -8.562 -0.344 1.00 74.50 252 PHE A N 1
ATOM 1920 C CA . PHE A 1 252 ? -11.533 -8.628 0.272 1.00 74.50 252 PHE A CA 1
ATOM 1921 C C . PHE A 1 252 ? -12.644 -8.013 -0.598 1.00 74.50 252 PHE A C 1
ATOM 1923 O O . PHE A 1 252 ? -13.814 -8.375 -0.479 1.00 74.50 252 PHE A O 1
ATOM 1930 N N . VAL A 1 253 ? -12.302 -7.074 -1.478 1.00 65.06 253 VAL A N 1
ATOM 1931 C CA . VAL A 1 253 ? -13.273 -6.425 -2.353 1.00 65.06 253 VAL A CA 1
ATOM 1932 C C . VAL A 1 253 ? -12.793 -6.559 -3.789 1.00 65.06 253 VAL A C 1
ATOM 1934 O O . VAL A 1 253 ? -11.645 -6.245 -4.078 1.00 65.06 253 VAL A O 1
ATOM 1937 N N . HIS A 1 254 ? -13.659 -7.057 -4.675 1.00 61.09 254 HIS A N 1
ATOM 1938 C CA . HIS A 1 254 ? -13.371 -7.213 -6.097 1.00 61.09 254 HIS A CA 1
ATOM 1939 C C . HIS A 1 254 ? -14.328 -6.390 -6.971 1.00 61.09 254 HIS A C 1
ATOM 1941 O O . HIS A 1 254 ? -15.540 -6.346 -6.764 1.00 61.09 254 HIS A O 1
ATOM 1947 N N . ASN A 1 255 ? -13.725 -5.801 -8.000 1.00 55.56 255 ASN A N 1
ATOM 1948 C CA . ASN A 1 255 ? -14.200 -5.005 -9.135 1.00 55.56 255 ASN A CA 1
ATOM 1949 C C . ASN A 1 255 ? -15.503 -4.225 -8.915 1.00 55.56 255 ASN A C 1
ATOM 1951 O O . ASN A 1 255 ? -15.507 -3.003 -8.791 1.00 55.56 255 ASN A O 1
ATOM 1955 N N . SER A 1 256 ? -16.610 -4.949 -8.955 1.00 57.44 256 SER A N 1
ATOM 1956 C CA . SER A 1 256 ? -17.961 -4.419 -9.107 1.00 57.44 256 SER A CA 1
ATOM 1957 C C . SER A 1 256 ? -18.987 -5.199 -8.292 1.00 57.44 256 SER A C 1
ATOM 1959 O O . SER A 1 256 ? -20.159 -4.840 -8.288 1.00 57.44 256 SER A O 1
ATOM 1961 N N . ASN A 1 257 ? -18.566 -6.295 -7.659 1.00 69.56 257 ASN A N 1
ATOM 1962 C CA . ASN A 1 257 ? -19.429 -7.225 -6.945 1.00 69.56 257 ASN A CA 1
ATOM 1963 C C . ASN A 1 257 ? -18.723 -7.594 -5.641 1.00 69.56 257 ASN A C 1
ATOM 1965 O O . ASN A 1 257 ? -18.082 -8.643 -5.584 1.00 69.56 257 ASN A O 1
ATOM 1969 N N . PRO A 1 258 ? -18.769 -6.714 -4.627 1.00 72.56 258 PRO A N 1
ATOM 1970 C CA . PRO A 1 258 ? -18.190 -7.037 -3.337 1.00 72.56 258 PRO A CA 1
ATOM 1971 C C . PRO A 1 258 ? -18.826 -8.308 -2.768 1.00 72.56 258 PRO A C 1
ATOM 1973 O O . PRO A 1 258 ? -20.032 -8.535 -2.926 1.00 72.56 258 PRO A O 1
ATOM 1976 N N . ASP A 1 259 ? -18.028 -9.109 -2.068 1.00 78.19 259 ASP A N 1
ATOM 1977 C CA . ASP A 1 259 ? -18.531 -10.297 -1.395 1.00 78.19 259 ASP A CA 1
ATOM 1978 C C . ASP A 1 259 ? -19.608 -9.908 -0.386 1.00 78.19 259 ASP A C 1
ATOM 1980 O O . ASP A 1 259 ? -19.413 -8.998 0.415 1.00 78.19 259 ASP A O 1
ATOM 1984 N N . THR A 1 260 ? -20.750 -10.596 -0.391 1.00 84.44 260 THR A N 1
ATOM 1985 C CA . THR A 1 260 ? -21.840 -10.375 0.582 1.00 84.44 260 THR A CA 1
ATOM 1986 C C . THR A 1 260 ? -21.656 -11.182 1.867 1.00 84.44 260 THR A C 1
ATOM 1988 O O . THR A 1 260 ? -22.330 -10.949 2.868 1.00 84.44 260 THR A O 1
ATOM 1991 N N . VAL A 1 261 ? -20.767 -12.170 1.840 1.00 88.06 261 VAL A N 1
ATOM 1992 C CA . VAL A 1 261 ? -20.333 -12.933 3.008 1.00 88.06 261 VAL A CA 1
ATOM 1993 C C . VAL A 1 261 ? -18.842 -12.747 3.106 1.00 88.06 261 VAL A C 1
ATOM 1995 O O . VAL A 1 261 ? -18.136 -12.859 2.115 1.00 88.06 261 VAL A O 1
ATOM 1998 N N . PHE A 1 262 ? -18.370 -12.464 4.300 1.00 87.44 262 PHE A N 1
ATOM 1999 C CA . PHE A 1 262 ? -16.967 -12.254 4.530 1.00 87.44 262 PHE A CA 1
ATOM 2000 C C . PHE A 1 262 ? -16.182 -13.559 4.371 1.00 87.44 262 PHE A C 1
ATOM 2002 O O . PHE A 1 262 ? -16.348 -14.490 5.166 1.00 87.44 262 PHE A O 1
ATOM 2009 N N . GLY A 1 263 ? -15.386 -13.643 3.307 1.00 84.75 263 GLY A N 1
ATOM 2010 C CA . GLY A 1 263 ? -14.617 -14.828 2.940 1.00 84.75 263 GLY A CA 1
ATOM 2011 C C . GLY A 1 263 ? -13.176 -14.814 3.439 1.00 84.75 263 GLY A C 1
ATOM 2012 O O . GLY A 1 263 ? -12.749 -13.914 4.163 1.00 84.75 263 GLY A O 1
ATOM 2013 N N . GLU A 1 264 ? -12.431 -15.836 3.028 1.00 87.12 264 GLU A N 1
ATOM 2014 C CA . GLU A 1 264 ? -10.971 -15.863 3.118 1.00 87.12 264 GLU A CA 1
ATOM 2015 C C . GLU A 1 264 ? -10.373 -15.032 1.973 1.00 87.12 264 GLU A C 1
ATOM 2017 O O . GLU A 1 264 ? -10.876 -15.047 0.852 1.00 87.12 264 GLU A O 1
ATOM 2022 N N . TYR A 1 265 ? -9.298 -14.307 2.258 1.00 89.12 265 TYR A N 1
ATOM 2023 C CA . TYR A 1 265 ? -8.599 -13.412 1.334 1.00 89.12 265 TYR A CA 1
ATOM 2024 C C . TYR A 1 265 ? -7.101 -13.471 1.655 1.00 89.12 265 TYR A C 1
ATOM 2026 O O . TYR A 1 265 ? -6.701 -13.883 2.745 1.00 89.12 265 TYR A O 1
ATOM 2034 N N . GLN A 1 266 ? -6.262 -13.069 0.705 1.00 93.50 266 GLN A N 1
ATOM 2035 C CA . GLN A 1 266 ? -4.808 -13.044 0.885 1.00 93.50 266 GLN A CA 1
ATOM 2036 C C . GLN A 1 266 ? -4.359 -11.760 1.586 1.00 93.50 266 GLN A C 1
ATOM 2038 O O . GLN A 1 266 ? -3.559 -11.812 2.514 1.00 93.50 266 GLN A O 1
ATOM 2043 N N . CYS A 1 267 ? -4.936 -10.622 1.203 1.00 91.31 267 CYS A N 1
ATOM 2044 C CA . CYS A 1 267 ? -4.867 -9.361 1.942 1.00 91.31 267 CYS A CA 1
ATOM 2045 C C . CYS A 1 267 ? -6.177 -8.580 1.753 1.00 91.31 267 CYS A C 1
ATOM 2047 O O . CYS A 1 267 ? -6.996 -8.923 0.906 1.00 91.31 267 CYS A O 1
ATOM 2049 N N . ARG A 1 268 ? -6.443 -7.567 2.573 1.00 87.06 268 ARG A N 1
ATOM 2050 C CA . ARG A 1 268 ? -7.663 -6.748 2.464 1.00 87.06 268 ARG A CA 1
ATOM 2051 C C . ARG A 1 268 ? -7.621 -5.792 1.294 1.00 87.06 268 ARG A C 1
ATOM 2053 O O . ARG A 1 268 ? -8.611 -5.642 0.587 1.00 87.06 268 ARG A O 1
ATOM 2060 N N . GLU A 1 269 ? -6.466 -5.172 1.128 1.00 87.00 269 GLU A N 1
ATOM 2061 C CA . GLU A 1 269 ? -6.164 -4.166 0.124 1.00 87.00 269 GLU A CA 1
ATOM 2062 C C . GLU A 1 269 ? -4.685 -4.310 -0.241 1.00 87.00 269 GLU A C 1
ATOM 2064 O O . GLU A 1 269 ? -3.872 -4.735 0.589 1.00 87.00 269 GLU A O 1
ATOM 2069 N N . ILE A 1 270 ? -4.340 -3.969 -1.479 1.00 90.06 270 ILE A N 1
ATOM 2070 C CA . ILE A 1 270 ? -2.951 -3.823 -1.905 1.00 90.06 270 ILE A CA 1
ATOM 2071 C C . ILE A 1 270 ? -2.784 -2.478 -2.598 1.00 90.06 270 ILE A C 1
ATOM 2073 O O . ILE A 1 270 ? -3.579 -2.124 -3.465 1.00 90.06 270 ILE A O 1
ATOM 2077 N N . THR A 1 271 ? -1.743 -1.737 -2.241 1.00 90.94 271 THR A N 1
ATOM 2078 C CA . THR A 1 271 ? -1.384 -0.487 -2.908 1.00 90.94 271 THR A CA 1
ATOM 2079 C C . THR A 1 271 ? 0.072 -0.508 -3.342 1.00 90.94 271 THR A C 1
ATOM 2081 O O . THR A 1 271 ? 0.933 -1.101 -2.693 1.00 90.94 271 THR A O 1
ATOM 2084 N N . VAL A 1 272 ? 0.346 0.148 -4.466 1.00 94.25 272 VAL A N 1
ATOM 2085 C CA . VAL A 1 272 ? 1.697 0.429 -4.954 1.00 94.25 272 VAL A CA 1
ATOM 2086 C C . VAL A 1 272 ? 1.847 1.938 -5.039 1.00 94.25 272 VAL A C 1
ATOM 2088 O O . VAL A 1 272 ? 1.084 2.578 -5.758 1.00 94.25 272 VAL A O 1
ATOM 2091 N N . GLY A 1 273 ? 2.807 2.505 -4.314 1.00 92.00 273 GLY A N 1
ATOM 2092 C CA . GLY A 1 273 ? 3.044 3.943 -4.224 1.00 92.00 273 GLY A CA 1
ATOM 2093 C C . GLY A 1 273 ? 4.385 4.377 -4.810 1.00 92.00 273 GLY A C 1
ATOM 2094 O O . GLY A 1 273 ? 5.389 3.678 -4.664 1.00 92.00 273 GLY A O 1
ATOM 2095 N N . ALA A 1 274 ? 4.401 5.556 -5.435 1.00 91.12 274 ALA A N 1
ATOM 2096 C CA . ALA A 1 274 ? 5.604 6.277 -5.840 1.00 91.12 274 ALA A CA 1
ATOM 2097 C C . ALA A 1 274 ? 5.904 7.384 -4.820 1.00 91.12 274 ALA A C 1
ATOM 2099 O O . ALA A 1 274 ? 5.254 8.429 -4.837 1.00 91.12 274 ALA A O 1
ATOM 2100 N N . HIS A 1 275 ? 6.873 7.168 -3.934 1.00 87.12 275 HIS A N 1
ATOM 2101 C CA . HIS A 1 275 ? 7.190 8.108 -2.861 1.00 87.12 275 HIS A CA 1
ATOM 2102 C C . HIS A 1 275 ? 8.298 9.085 -3.272 1.00 87.12 275 HIS A C 1
ATOM 2104 O O . HIS A 1 275 ? 9.334 8.684 -3.814 1.00 87.12 275 HIS A O 1
ATOM 2110 N N . THR A 1 276 ? 8.047 10.375 -3.031 1.00 80.75 276 THR A N 1
ATOM 2111 C CA . THR A 1 276 ? 8.904 11.498 -3.441 1.00 80.75 276 THR A CA 1
ATOM 2112 C C . THR A 1 276 ? 9.076 12.490 -2.300 1.00 80.75 276 THR A C 1
ATOM 2114 O O . THR A 1 276 ? 8.199 12.650 -1.454 1.00 80.75 276 THR A O 1
ATOM 2117 N N . VAL A 1 277 ? 10.200 13.187 -2.298 1.00 71.50 277 VAL A N 1
ATOM 2118 C CA . VAL A 1 277 ? 10.528 14.272 -1.382 1.00 71.50 277 VAL A CA 1
ATOM 2119 C C . VAL A 1 277 ? 10.519 15.629 -2.091 1.00 71.50 277 VAL A C 1
ATOM 2121 O O . VAL A 1 277 ? 10.453 16.670 -1.432 1.00 71.50 277 VAL A O 1
ATOM 2124 N N . ASP A 1 278 ? 10.554 15.634 -3.421 1.00 65.06 278 ASP A N 1
ATOM 2125 C CA . ASP A 1 278 ? 10.401 16.838 -4.227 1.00 65.06 278 ASP A CA 1
ATOM 2126 C C . ASP A 1 278 ? 8.959 17.378 -4.240 1.00 65.06 278 ASP A C 1
ATOM 2128 O O . ASP A 1 278 ? 7.969 16.682 -4.035 1.00 65.06 278 ASP A O 1
ATOM 2132 N N . THR A 1 279 ? 8.835 18.682 -4.506 1.00 55.31 279 THR A N 1
ATOM 2133 C CA . THR A 1 279 ? 7.553 19.410 -4.527 1.00 55.31 279 THR A CA 1
ATOM 2134 C C . THR A 1 279 ? 6.802 19.307 -5.856 1.00 55.31 279 THR A C 1
ATOM 2136 O O . THR A 1 279 ? 5.678 19.800 -5.963 1.00 55.31 279 THR A O 1
ATOM 2139 N N . ALA A 1 280 ? 7.391 18.665 -6.870 1.00 60.62 280 ALA A N 1
ATOM 2140 C CA . ALA A 1 280 ? 6.729 18.360 -8.137 1.00 60.62 280 ALA A CA 1
ATOM 2141 C C . ALA A 1 280 ? 5.835 17.121 -7.975 1.00 60.62 280 ALA A C 1
ATOM 2143 O O . ALA A 1 280 ? 6.104 16.051 -8.514 1.00 60.62 280 ALA A O 1
ATOM 2144 N N . ILE A 1 281 ? 4.783 17.288 -7.184 1.00 72.00 281 ILE A N 1
ATOM 2145 C CA . ILE A 1 281 ? 3.890 16.218 -6.757 1.00 72.00 281 ILE A CA 1
ATOM 2146 C C . ILE A 1 281 ? 2.768 16.102 -7.791 1.00 72.00 281 ILE A C 1
ATOM 2148 O O . ILE A 1 281 ? 2.118 17.091 -8.135 1.00 72.00 281 ILE A O 1
ATOM 2152 N N . LEU A 1 282 ? 2.574 14.896 -8.320 1.00 80.81 282 LEU A N 1
ATOM 2153 C CA . LEU A 1 282 ? 1.401 14.586 -9.127 1.00 80.81 282 LEU A CA 1
ATOM 2154 C C . LEU A 1 282 ? 0.195 14.421 -8.200 1.00 80.81 282 LEU A C 1
ATOM 2156 O O . LEU A 1 282 ? 0.304 13.891 -7.098 1.00 80.81 282 LEU A O 1
ATOM 2160 N N . ASP A 1 283 ? -0.984 14.791 -8.690 1.00 79.75 283 ASP A N 1
ATOM 2161 C CA . ASP A 1 283 ? -2.251 14.632 -7.965 1.00 79.75 283 ASP A CA 1
ATOM 2162 C C . ASP A 1 283 ? -2.680 13.157 -7.787 1.00 79.75 283 ASP A C 1
ATOM 2164 O O . ASP A 1 283 ? -3.736 12.851 -7.232 1.00 79.75 283 ASP A O 1
ATOM 2168 N N . PHE A 1 284 ? -1.824 12.232 -8.215 1.00 84.81 284 PHE A N 1
ATOM 2169 C CA . PHE A 1 284 ? -1.887 10.808 -7.959 1.00 84.81 284 PHE A CA 1
ATOM 2170 C C . PHE A 1 284 ? -0.480 10.261 -7.718 1.00 84.81 284 PHE A C 1
ATOM 2172 O O . PHE A 1 284 ? 0.490 10.665 -8.359 1.00 84.81 284 PHE A O 1
ATOM 2179 N N . TRP A 1 285 ? -0.378 9.290 -6.825 1.00 87.12 285 TRP A N 1
ATOM 2180 C CA . TRP A 1 285 ? 0.890 8.675 -6.453 1.00 87.12 285 TRP A CA 1
ATOM 2181 C C . TRP A 1 285 ? 0.751 7.225 -5.989 1.00 87.12 285 TRP A C 1
ATOM 2183 O O . TRP A 1 285 ? 1.770 6.583 -5.754 1.00 87.12 285 TRP A O 1
ATOM 2193 N N . THR A 1 286 ? -0.468 6.676 -5.919 1.00 89.31 286 THR A N 1
ATOM 2194 C CA . THR A 1 286 ? -0.683 5.238 -5.703 1.00 89.31 286 THR A CA 1
ATOM 2195 C C . THR A 1 286 ? -1.539 4.591 -6.783 1.00 89.31 286 THR A C 1
ATOM 2197 O O . THR A 1 286 ? -2.410 5.229 -7.370 1.00 89.31 286 THR A O 1
ATOM 2200 N N . VAL A 1 287 ? -1.344 3.288 -6.964 1.00 90.56 287 VAL A N 1
ATOM 2201 C CA . VAL A 1 287 ? -2.246 2.369 -7.662 1.00 90.56 287 VAL A CA 1
ATOM 2202 C C . VAL A 1 287 ? -2.827 1.411 -6.621 1.00 90.56 287 VAL A C 1
ATOM 2204 O O . VAL A 1 287 ? -2.069 0.813 -5.860 1.00 90.56 287 VAL A O 1
ATOM 2207 N N . SER A 1 288 ? -4.153 1.270 -6.560 1.00 88.25 288 SER A N 1
ATOM 2208 C CA . SER A 1 288 ? -4.838 0.347 -5.636 1.00 88.25 288 SER A CA 1
ATOM 2209 C C . SER A 1 288 ? -5.113 -1.023 -6.252 1.00 88.25 288 SER A C 1
ATOM 2211 O O . SER A 1 288 ? -4.989 -1.220 -7.461 1.00 88.25 288 SER A O 1
ATOM 2213 N N . SER A 1 289 ? -5.575 -1.964 -5.433 1.00 86.50 289 SER A N 1
ATOM 2214 C CA . SER A 1 289 ? -5.948 -3.315 -5.857 1.00 86.50 289 SER A CA 1
ATOM 2215 C C . SER A 1 289 ? -7.000 -3.326 -6.973 1.00 86.50 289 SER A C 1
ATOM 2217 O O . SER A 1 289 ? -6.922 -4.150 -7.892 1.00 86.50 289 SER A O 1
ATOM 2219 N N . ARG A 1 290 ? -7.922 -2.349 -6.965 1.00 83.50 290 ARG A N 1
ATOM 2220 C CA . ARG A 1 290 ? -8.888 -2.101 -8.048 1.00 83.50 290 ARG A CA 1
ATOM 2221 C C . ARG A 1 290 ? -8.194 -1.835 -9.365 1.00 83.50 290 ARG A C 1
ATOM 2223 O O . ARG A 1 290 ? -8.428 -2.548 -10.336 1.00 83.50 290 ARG A O 1
ATOM 2230 N N . MET A 1 291 ? -7.330 -0.832 -9.370 1.00 87.19 291 MET A N 1
ATOM 2231 C CA . MET A 1 291 ? -6.582 -0.442 -10.554 1.00 87.19 291 MET A CA 1
ATOM 2232 C C . MET A 1 291 ? -5.700 -1.596 -11.054 1.00 87.19 291 MET A C 1
ATOM 2234 O O . MET A 1 291 ? -5.712 -1.914 -12.237 1.00 87.19 291 MET A O 1
ATOM 2238 N N . LEU A 1 292 ? -5.005 -2.307 -10.162 1.00 90.62 292 LEU A N 1
ATOM 2239 C CA . LEU A 1 292 ? -4.202 -3.473 -10.553 1.00 90.62 292 LEU A CA 1
ATOM 2240 C C . LEU A 1 292 ? -5.047 -4.557 -11.245 1.00 90.62 292 LEU A C 1
ATOM 2242 O O . LEU A 1 292 ? -4.603 -5.168 -12.214 1.00 90.62 292 LEU A O 1
ATOM 2246 N N . THR A 1 293 ? -6.285 -4.761 -10.795 1.00 88.38 293 THR A N 1
ATOM 2247 C CA . THR A 1 293 ? -7.195 -5.768 -11.363 1.00 88.38 293 THR A CA 1
ATOM 2248 C C . THR A 1 293 ? -7.749 -5.375 -12.735 1.00 88.38 293 THR A C 1
ATOM 2250 O O . THR A 1 293 ? -8.079 -6.256 -13.528 1.00 88.38 293 THR A O 1
ATOM 2253 N N . ASP A 1 294 ? -7.837 -4.079 -13.050 1.00 87.12 294 ASP A N 1
ATOM 2254 C CA . ASP A 1 294 ? -8.374 -3.604 -14.334 1.00 87.12 294 ASP A CA 1
ATOM 2255 C C . ASP A 1 294 ? -7.493 -4.012 -15.534 1.00 87.12 294 ASP A C 1
ATOM 2257 O O . ASP A 1 294 ? -8.006 -4.166 -16.645 1.00 87.12 294 ASP A O 1
ATOM 2261 N N . TYR A 1 295 ? -6.190 -4.238 -15.309 1.00 90.00 295 TYR A N 1
ATOM 2262 C CA . TYR A 1 295 ? -5.205 -4.590 -16.344 1.00 90.00 295 TYR A CA 1
ATOM 2263 C C . TYR A 1 295 ? -4.339 -5.799 -15.971 1.00 90.00 295 TYR A C 1
ATOM 2265 O O . TYR A 1 295 ? -3.140 -5.830 -16.250 1.00 90.00 295 TYR A O 1
ATOM 2273 N N . ILE A 1 296 ? -4.949 -6.800 -15.342 1.00 92.56 296 ILE A N 1
ATOM 2274 C CA . ILE A 1 296 ? -4.281 -8.065 -15.039 1.00 92.56 296 ILE A CA 1
ATOM 2275 C C . ILE A 1 296 ? -4.114 -8.920 -16.308 1.00 92.56 296 ILE A C 1
ATOM 2277 O O . ILE A 1 296 ? -5.019 -9.002 -17.145 1.00 92.56 296 ILE A O 1
ATOM 2281 N N . ASP A 1 297 ? -2.956 -9.553 -16.470 1.00 94.50 297 ASP A N 1
ATOM 2282 C CA . ASP A 1 297 ? -2.697 -10.490 -17.560 1.00 94.50 297 ASP A CA 1
ATOM 2283 C C . ASP A 1 297 ? -3.322 -11.876 -17.301 1.00 94.50 297 ASP A C 1
ATOM 2285 O O . ASP A 1 297 ? -3.931 -12.146 -16.262 1.00 94.50 297 ASP A O 1
ATOM 2289 N N . ALA A 1 298 ? -3.180 -12.777 -18.277 1.00 93.25 298 ALA A N 1
ATOM 2290 C CA . ALA A 1 298 ? -3.723 -14.133 -18.190 1.00 93.25 298 ALA A CA 1
ATOM 2291 C C . ALA A 1 298 ? -3.086 -14.983 -17.074 1.00 93.25 298 ALA A C 1
ATOM 2293 O O . ALA A 1 298 ? -3.707 -15.944 -16.620 1.00 93.25 298 ALA A O 1
ATOM 2294 N N . ASP A 1 299 ? -1.881 -14.622 -16.630 1.00 93.69 299 ASP A N 1
ATOM 2295 C CA . ASP A 1 299 ? -1.138 -15.303 -15.574 1.00 93.69 299 ASP A CA 1
ATOM 2296 C C . ASP A 1 299 ? -1.389 -14.671 -14.196 1.00 93.69 299 ASP A C 1
ATOM 2298 O O . ASP A 1 299 ? -0.829 -15.127 -13.198 1.00 93.69 299 ASP A O 1
ATOM 2302 N N . GLY A 1 300 ? -2.252 -13.655 -14.102 1.00 94.75 300 GLY A N 1
ATOM 2303 C CA . GLY A 1 300 ? -2.613 -12.999 -12.850 1.00 94.75 300 GLY A CA 1
ATOM 2304 C C . GLY A 1 300 ? -1.650 -11.887 -12.414 1.00 94.75 300 GLY A C 1
ATOM 2305 O O . GLY A 1 300 ? -1.624 -11.544 -11.230 1.00 94.75 300 GLY A O 1
ATOM 2306 N N . TYR A 1 301 ? -0.848 -11.341 -13.328 1.00 97.12 301 TYR A N 1
ATOM 2307 C CA . TYR A 1 301 ? 0.076 -10.245 -13.048 1.00 97.12 301 TYR A CA 1
ATOM 2308 C C . TYR A 1 301 ? -0.457 -8.898 -13.524 1.00 97.12 301 TYR A C 1
ATOM 2310 O O . TYR A 1 301 ? -1.011 -8.780 -14.612 1.00 97.12 301 TYR A O 1
ATOM 2318 N N . ALA A 1 302 ? -0.238 -7.868 -12.716 1.00 97.31 302 ALA A N 1
ATOM 2319 C CA . ALA A 1 302 ? -0.464 -6.476 -13.072 1.00 97.31 302 ALA A CA 1
ATOM 2320 C C . ALA A 1 302 ? 0.868 -5.739 -13.224 1.00 97.31 302 ALA A C 1
ATOM 2322 O O . ALA A 1 302 ? 1.896 -6.153 -12.677 1.00 97.31 302 ALA A O 1
ATOM 2323 N N . TYR A 1 303 ? 0.821 -4.617 -13.941 1.00 98.25 303 TYR A N 1
ATOM 2324 C CA . TYR A 1 303 ? 1.986 -3.791 -14.229 1.00 98.25 303 TYR A CA 1
ATOM 2325 C C . TYR A 1 303 ? 1.783 -2.362 -13.734 1.00 98.25 303 TYR A C 1
ATOM 2327 O O . TYR A 1 303 ? 0.719 -1.767 -13.926 1.00 98.25 303 TYR A O 1
ATOM 2335 N N . VAL A 1 304 ? 2.826 -1.797 -13.131 1.00 98.44 304 VAL A N 1
ATOM 2336 C CA . VAL A 1 304 ? 2.882 -0.381 -12.755 1.00 98.44 304 VAL A CA 1
ATOM 2337 C C . VAL A 1 304 ? 4.148 0.220 -13.341 1.00 98.44 304 VAL A C 1
ATOM 2339 O O . VAL A 1 304 ? 5.248 -0.286 -13.129 1.00 98.44 304 VAL A O 1
ATOM 2342 N N . PHE A 1 305 ? 3.983 1.295 -14.096 1.00 98.38 305 PHE A N 1
ATOM 2343 C CA . PHE A 1 305 ? 5.074 2.060 -14.672 1.00 98.38 305 PHE A CA 1
ATOM 2344 C C . PHE A 1 305 ? 5.348 3.287 -13.815 1.00 98.38 305 PHE A C 1
ATOM 2346 O O . PHE A 1 305 ? 4.434 3.878 -13.242 1.00 98.38 305 PHE A O 1
ATOM 2353 N N . PHE A 1 306 ? 6.603 3.705 -13.786 1.00 97.31 306 PHE A N 1
ATOM 2354 C CA . PHE A 1 306 ? 7.043 4.931 -13.133 1.00 97.31 306 PHE A CA 1
ATOM 2355 C C . PHE A 1 306 ? 7.910 5.679 -14.134 1.00 97.31 306 PHE A C 1
ATOM 2357 O O . PHE A 1 306 ? 8.765 5.060 -14.762 1.00 97.31 306 PHE A O 1
ATOM 2364 N N . ALA A 1 307 ? 7.681 6.974 -14.331 1.00 95.94 307 ALA A N 1
ATOM 2365 C CA . ALA A 1 307 ? 8.444 7.769 -15.291 1.00 95.94 307 ALA A CA 1
ATOM 2366 C C . ALA A 1 307 ? 8.559 9.228 -14.833 1.00 95.94 307 ALA A C 1
ATOM 2368 O O . ALA A 1 307 ? 7.797 9.656 -13.960 1.00 95.94 307 ALA A O 1
ATOM 2369 N N . PRO A 1 308 ? 9.458 10.031 -15.436 1.00 94.06 308 PRO A N 1
ATOM 2370 C CA . PRO A 1 308 ? 9.633 11.422 -15.043 1.00 94.06 308 PRO A CA 1
ATOM 2371 C C . PRO A 1 308 ? 8.305 12.183 -15.064 1.00 94.06 308 PRO A C 1
ATOM 2373 O O . PRO A 1 308 ? 7.507 12.017 -15.987 1.00 94.06 308 PRO A O 1
ATOM 2376 N N . VAL A 1 309 ? 8.092 13.066 -14.083 1.00 91.12 309 VAL A N 1
ATOM 2377 C CA . VAL A 1 309 ? 6.833 13.821 -13.910 1.00 91.12 309 VAL A CA 1
ATOM 2378 C C . VAL A 1 309 ? 6.382 14.501 -15.207 1.00 91.12 309 VAL A C 1
ATOM 2380 O O . VAL A 1 309 ? 5.201 14.474 -15.543 1.00 91.12 309 VAL A O 1
ATOM 2383 N N . SER A 1 310 ? 7.316 15.051 -15.989 1.00 92.44 310 SER A N 1
ATOM 2384 C CA . SER A 1 310 ? 7.023 15.671 -17.288 1.00 92.44 310 SER A CA 1
ATOM 2385 C C . SER A 1 310 ? 6.460 14.684 -18.318 1.00 92.44 310 SER A C 1
ATOM 2387 O O . SER A 1 310 ? 5.515 15.017 -19.037 1.00 92.44 310 SER A O 1
ATOM 2389 N N . TYR A 1 311 ? 7.002 13.466 -18.375 1.00 94.25 311 TYR A N 1
ATOM 2390 C CA . TYR A 1 311 ? 6.505 12.396 -19.236 1.00 94.25 311 TYR A CA 1
ATOM 2391 C C . TYR A 1 311 ? 5.109 11.960 -18.786 1.00 94.25 311 TYR A C 1
ATOM 2393 O O . TYR A 1 311 ? 4.174 11.946 -19.590 1.00 94.25 311 TYR A O 1
ATOM 2401 N N . THR A 1 312 ? 4.932 11.694 -17.493 1.00 94.25 312 THR A N 1
ATOM 2402 C CA . THR A 1 312 ? 3.645 11.275 -16.927 1.00 94.25 312 THR A CA 1
ATOM 2403 C C . THR A 1 312 ? 2.559 12.336 -17.136 1.00 94.25 312 THR A C 1
ATOM 2405 O O . THR A 1 312 ? 1.468 12.018 -17.612 1.00 94.25 312 THR A O 1
ATOM 2408 N N . GLN A 1 313 ? 2.869 13.619 -16.925 1.00 92.00 313 GLN A N 1
ATOM 2409 C CA . GLN A 1 313 ? 1.944 14.730 -17.177 1.00 92.00 313 GLN A CA 1
ATOM 2410 C C . GLN A 1 313 ? 1.554 14.856 -18.657 1.00 92.00 313 GLN A C 1
ATOM 2412 O O . GLN A 1 313 ? 0.410 15.199 -18.980 1.00 92.00 313 GLN A O 1
ATOM 2417 N N . SER A 1 314 ? 2.480 14.563 -19.576 1.00 93.50 314 SER A N 1
ATOM 2418 C CA . SER A 1 314 ? 2.162 14.535 -21.006 1.00 93.50 314 SER A CA 1
ATOM 2419 C C . SER A 1 314 ? 1.105 13.471 -21.321 1.00 93.50 314 SER A C 1
ATOM 2421 O O . SER A 1 314 ? 0.171 13.751 -22.070 1.00 93.50 314 SER A O 1
ATOM 2423 N N . LYS A 1 315 ? 1.173 12.303 -20.665 1.00 94.50 315 LYS A N 1
ATOM 2424 C CA . LYS A 1 315 ? 0.190 11.219 -20.808 1.00 94.50 315 LYS A CA 1
ATOM 2425 C C . LYS A 1 315 ? -1.157 11.545 -20.182 1.00 94.50 315 LYS A C 1
ATOM 2427 O O . LYS A 1 315 ? -2.178 11.272 -20.808 1.00 94.50 315 LYS A O 1
ATOM 2432 N N . VAL A 1 316 ? -1.173 12.200 -19.020 1.00 91.75 316 V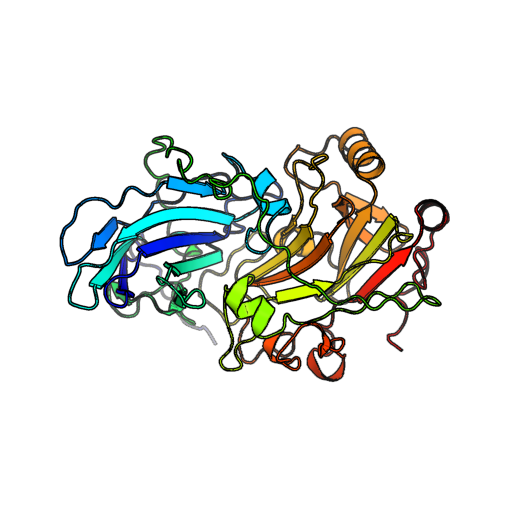AL A N 1
ATOM 2433 C CA . VAL A 1 316 ? -2.409 12.753 -18.431 1.00 91.75 316 VAL A CA 1
ATOM 2434 C C . VAL A 1 316 ? -3.103 13.687 -19.423 1.00 91.75 316 VAL A C 1
ATOM 2436 O O . VAL A 1 316 ? -4.303 13.563 -19.664 1.00 91.75 316 VAL A O 1
ATOM 2439 N N . THR A 1 317 ? -2.336 14.590 -20.037 1.00 92.56 317 THR A N 1
ATOM 2440 C CA . THR A 1 317 ? -2.857 15.586 -20.984 1.00 92.56 317 THR A CA 1
ATOM 2441 C C . THR A 1 317 ? -3.358 14.936 -22.276 1.00 92.56 317 THR A C 1
ATOM 2443 O O . THR A 1 317 ? -4.434 15.282 -22.754 1.00 92.56 317 THR A O 1
ATOM 2446 N N . GLU A 1 318 ? -2.602 13.983 -22.829 1.00 93.81 318 GLU A N 1
ATOM 2447 C CA . GLU A 1 318 ? -2.954 13.235 -24.045 1.00 93.81 318 GLU A CA 1
ATOM 2448 C C . GLU A 1 318 ? -4.263 12.448 -23.876 1.00 93.81 318 GLU A C 1
ATOM 2450 O O . GLU A 1 318 ? -5.092 12.418 -24.784 1.00 93.81 318 GLU A O 1
ATOM 2455 N N . GLN A 1 319 ? -4.457 11.828 -22.710 1.00 93.06 319 GLN A N 1
ATOM 2456 C CA . GLN A 1 319 ? -5.604 10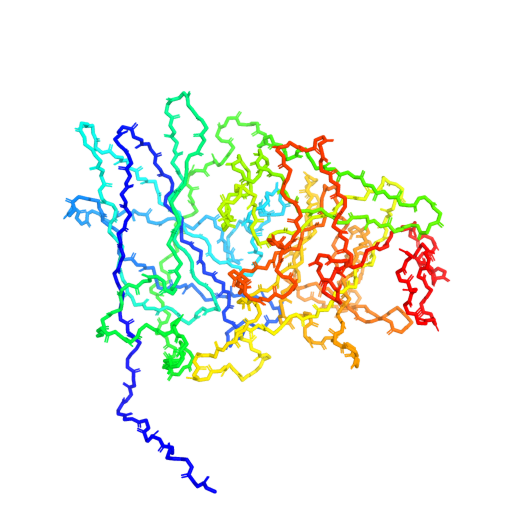.959 -22.431 1.00 93.06 319 GLN A CA 1
ATOM 2457 C C . GLN A 1 319 ? -6.808 11.700 -21.839 1.00 93.06 319 GLN A C 1
ATOM 2459 O O . GLN A 1 319 ? -7.902 11.138 -21.787 1.00 93.06 319 GLN A O 1
ATOM 2464 N N . GLY A 1 320 ? -6.627 12.941 -21.377 1.00 89.75 320 GLY A N 1
ATOM 2465 C CA . GLY A 1 320 ? -7.656 13.665 -20.630 1.00 89.75 320 GLY A CA 1
ATOM 2466 C C . GLY A 1 320 ? -8.004 12.983 -19.303 1.00 89.75 320 GLY A C 1
ATOM 2467 O O . GLY A 1 320 ? -9.173 12.947 -18.914 1.00 89.75 320 GLY A O 1
ATOM 2468 N N . THR A 1 321 ? -7.012 12.390 -18.631 1.00 84.56 321 THR A N 1
ATOM 2469 C CA . THR A 1 321 ? -7.222 11.667 -17.371 1.00 84.56 321 THR A CA 1
ATOM 2470 C C . THR A 1 321 ? -7.600 12.647 -16.246 1.00 84.56 321 THR A C 1
ATOM 2472 O O . THR A 1 321 ? -6.994 13.716 -16.154 1.00 84.56 321 THR A O 1
ATOM 2475 N N . PRO A 1 322 ? -8.587 12.324 -15.385 1.00 81.62 322 PRO A N 1
ATOM 2476 C CA . PRO A 1 322 ? -8.878 13.082 -14.171 1.00 81.62 322 PRO A CA 1
ATOM 2477 C C . PRO A 1 322 ? -7.634 13.263 -13.301 1.00 81.62 322 PRO A C 1
ATOM 2479 O O . PRO A 1 322 ? -6.788 12.375 -13.244 1.00 81.62 322 PRO A O 1
ATOM 2482 N N . ALA A 1 323 ? -7.562 14.390 -12.591 1.00 69.94 323 ALA A N 1
ATOM 2483 C CA . ALA A 1 323 ? -6.387 14.777 -11.810 1.00 69.94 323 ALA A CA 1
ATOM 2484 C C . ALA A 1 323 ? -5.965 13.727 -10.771 1.00 69.94 323 ALA A C 1
ATOM 2486 O O . ALA A 1 323 ? -4.789 13.597 -10.488 1.00 69.94 323 ALA A O 1
ATOM 2487 N N . THR A 1 324 ? -6.897 12.949 -10.232 1.00 73.06 324 THR A N 1
ATOM 2488 C CA . THR A 1 324 ? -6.656 12.049 -9.095 1.00 73.06 324 THR A CA 1
ATOM 2489 C C . THR A 1 324 ? -6.433 10.596 -9.490 1.00 73.06 324 THR A C 1
ATOM 2491 O O . THR A 1 324 ? -6.294 9.724 -8.630 1.00 73.06 324 THR A O 1
ATOM 2494 N N . ARG A 1 325 ? -6.378 10.328 -10.796 1.00 83.00 325 ARG A N 1
ATOM 2495 C CA . ARG A 1 325 ? -6.230 8.992 -11.357 1.00 83.00 325 ARG A CA 1
ATOM 2496 C C . ARG A 1 325 ? -4.971 8.925 -12.221 1.00 83.00 325 ARG A C 1
ATOM 2498 O O . ARG A 1 325 ? -4.840 9.736 -13.138 1.00 83.00 325 ARG A O 1
ATOM 2505 N N . PRO A 1 326 ? -4.089 7.933 -12.015 1.00 90.56 326 PRO A N 1
ATOM 2506 C CA . PRO A 1 326 ? -2.946 7.760 -12.897 1.00 90.56 326 PRO A CA 1
ATOM 2507 C C . PRO A 1 326 ? -3.392 7.436 -14.338 1.00 90.56 326 PRO A C 1
ATOM 2509 O O . PRO A 1 326 ? -4.377 6.711 -14.526 1.00 90.56 326 PRO A O 1
ATOM 2512 N N . PRO A 1 327 ? -2.710 7.950 -15.380 1.00 94.62 327 PRO A N 1
ATOM 2513 C CA . PRO A 1 327 ? -2.972 7.547 -16.758 1.00 94.62 327 PRO A CA 1
ATOM 2514 C C . PRO A 1 327 ? -2.599 6.075 -16.972 1.00 94.62 327 PRO A C 1
ATOM 2516 O O . PRO A 1 327 ? -1.766 5.515 -16.259 1.00 94.62 327 PRO A O 1
ATOM 2519 N N . VAL A 1 328 ? -3.197 5.454 -17.987 1.00 95.38 328 VAL A N 1
ATOM 2520 C CA . VAL A 1 328 ? -2.913 4.061 -18.362 1.00 95.38 328 VAL A CA 1
ATOM 2521 C C . VAL A 1 328 ? -2.026 4.060 -19.593 1.00 95.38 328 VAL A C 1
ATOM 2523 O O . VAL A 1 328 ? -2.262 4.814 -20.533 1.00 95.38 328 VAL A O 1
ATOM 2526 N N . MET A 1 329 ? -1.016 3.204 -19.637 1.00 94.56 329 MET A N 1
ATOM 2527 C CA . MET A 1 329 ? -0.159 3.064 -20.808 1.00 94.56 329 MET A CA 1
ATOM 2528 C C . MET A 1 329 ? -0.058 1.615 -21.267 1.00 94.56 329 MET A C 1
ATOM 2530 O O . MET A 1 329 ? -0.049 0.686 -20.463 1.00 94.56 329 MET A O 1
ATOM 2534 N N . ALA A 1 330 ? 0.046 1.451 -22.585 1.00 95.75 330 ALA A N 1
ATOM 2535 C CA . ALA A 1 330 ? 0.397 0.199 -23.232 1.00 95.75 330 ALA A CA 1
ATOM 2536 C C . ALA A 1 330 ? 1.818 0.320 -23.794 1.00 95.75 330 ALA A C 1
ATOM 2538 O O . ALA A 1 330 ? 2.116 1.229 -24.573 1.00 95.75 330 ALA A O 1
ATOM 2539 N N . TRP A 1 331 ? 2.691 -0.600 -23.405 1.00 96.31 331 TRP A N 1
ATOM 2540 C CA . TRP A 1 331 ? 4.081 -0.670 -23.831 1.00 96.31 331 TRP A CA 1
ATOM 2541 C C . TRP A 1 331 ? 4.378 -2.081 -24.337 1.00 96.31 331 TRP A C 1
ATOM 2543 O O . TRP A 1 331 ? 4.758 -2.984 -23.591 1.00 96.31 331 TRP A O 1
ATOM 2553 N N . GLY A 1 332 ? 4.128 -2.276 -25.635 1.00 95.38 332 GLY A N 1
ATOM 2554 C CA . GLY A 1 332 ? 4.170 -3.590 -26.272 1.00 95.38 332 GLY A CA 1
ATOM 2555 C C . GLY A 1 332 ? 3.141 -4.538 -25.655 1.00 95.38 332 GLY A C 1
ATOM 2556 O O . GLY A 1 332 ? 1.941 -4.305 -25.776 1.00 95.38 332 GLY A O 1
ATOM 2557 N N . ARG A 1 333 ? 3.610 -5.605 -25.005 1.00 95.12 333 ARG A N 1
ATOM 2558 C CA . ARG A 1 333 ? 2.784 -6.643 -24.367 1.00 95.12 333 ARG A CA 1
ATOM 2559 C C . ARG A 1 333 ? 2.282 -6.259 -22.977 1.00 95.12 333 ARG A C 1
ATOM 2561 O O . ARG A 1 333 ? 1.409 -6.940 -22.451 1.00 95.12 333 ARG A O 1
ATOM 2568 N N . TYR A 1 334 ? 2.811 -5.186 -22.398 1.00 97.06 334 TYR A N 1
ATOM 2569 C CA . TYR A 1 334 ? 2.536 -4.792 -21.021 1.00 97.06 334 TYR A CA 1
ATOM 2570 C C . TYR A 1 334 ? 1.574 -3.610 -20.993 1.00 97.06 334 TYR A C 1
ATOM 2572 O O . TYR A 1 334 ? 1.791 -2.614 -21.682 1.00 97.06 334 TYR A O 1
ATOM 2580 N N . THR A 1 335 ? 0.508 -3.711 -20.204 1.00 97.69 335 THR A N 1
ATOM 2581 C CA . THR A 1 335 ? -0.456 -2.622 -19.999 1.00 97.69 335 THR A CA 1
ATOM 2582 C C . THR A 1 335 ? -0.625 -2.389 -18.510 1.00 97.69 335 THR A C 1
ATOM 2584 O O . THR A 1 335 ? -0.750 -3.346 -17.753 1.00 97.69 335 THR A O 1
ATOM 2587 N N . GLY A 1 336 ? -0.603 -1.129 -18.089 1.00 97.00 336 GLY A N 1
ATOM 2588 C CA . GLY A 1 336 ? -0.639 -0.787 -16.674 1.00 97.00 336 GLY A CA 1
ATOM 2589 C C . GLY A 1 336 ? -0.767 0.706 -16.418 1.00 97.00 336 GLY A C 1
ATOM 2590 O O . GLY A 1 336 ? -0.761 1.519 -17.345 1.00 97.00 336 GLY A O 1
ATOM 2591 N N . TYR A 1 337 ? -0.882 1.061 -15.144 1.00 96.50 337 TYR A N 1
ATOM 2592 C CA . TYR A 1 337 ? -0.953 2.453 -14.702 1.00 96.50 337 TYR A CA 1
ATOM 2593 C C . TYR A 1 337 ? 0.435 3.088 -14.647 1.00 96.50 337 TYR A C 1
ATOM 2595 O O . TYR A 1 337 ? 1.415 2.409 -14.348 1.00 96.50 337 TYR A O 1
ATOM 2603 N N . LEU A 1 338 ? 0.510 4.388 -14.926 1.00 96.44 338 LEU A N 1
ATOM 2604 C CA . LEU A 1 338 ? 1.744 5.167 -14.916 1.00 96.44 338 LEU A CA 1
ATOM 2605 C C . LEU A 1 338 ? 1.737 6.186 -13.773 1.00 96.44 338 LEU A C 1
ATOM 2607 O O . LEU A 1 338 ? 0.954 7.134 -13.780 1.00 96.44 338 LEU A O 1
ATOM 2611 N N . LEU A 1 339 ? 2.649 6.008 -12.824 1.00 94.56 339 LEU A N 1
ATOM 2612 C CA . LEU A 1 339 ? 2.927 6.937 -11.735 1.00 94.56 339 LEU A CA 1
ATOM 2613 C C . LEU A 1 339 ? 4.100 7.873 -12.077 1.00 94.56 339 LEU A C 1
ATOM 2615 O O . LEU A 1 339 ? 4.789 7.723 -13.093 1.00 94.56 339 LEU A O 1
ATOM 2619 N N . GLY A 1 340 ? 4.311 8.878 -11.227 1.00 92.31 340 GLY A N 1
ATOM 2620 C CA . GLY A 1 340 ? 5.523 9.698 -11.258 1.00 92.31 340 GLY A CA 1
ATOM 2621 C C . GLY A 1 340 ? 6.764 8.918 -10.823 1.00 92.31 340 GLY A C 1
ATOM 2622 O O . GLY A 1 340 ? 6.660 7.859 -10.205 1.00 92.31 340 GLY A O 1
ATOM 2623 N N . ASP A 1 341 ? 7.934 9.453 -11.158 1.00 90.69 341 ASP A N 1
ATOM 2624 C CA . ASP A 1 341 ? 9.228 8.894 -10.774 1.00 90.69 341 ASP A CA 1
ATOM 2625 C C . ASP A 1 341 ? 9.417 9.000 -9.249 1.00 90.69 341 ASP A C 1
ATOM 2627 O O . ASP A 1 341 ? 9.369 10.114 -8.721 1.00 90.69 341 ASP A O 1
ATOM 2631 N N . PRO A 1 342 ? 9.606 7.885 -8.521 1.00 89.81 342 PRO A N 1
ATOM 2632 C CA . PRO A 1 342 ? 9.876 7.927 -7.090 1.00 89.81 342 PRO A CA 1
ATOM 2633 C C . PRO A 1 342 ? 11.320 8.370 -6.843 1.00 89.81 342 PRO A C 1
ATOM 2635 O O . PRO A 1 342 ? 12.252 7.700 -7.282 1.00 89.81 342 PRO A O 1
ATOM 2638 N N . ASP A 1 343 ? 11.544 9.463 -6.113 1.00 81.56 343 ASP A N 1
ATOM 2639 C CA . ASP A 1 343 ? 12.912 9.871 -5.750 1.00 81.56 343 ASP A CA 1
ATOM 2640 C C . ASP A 1 343 ? 13.462 9.124 -4.526 1.00 81.56 343 ASP A C 1
ATOM 2642 O O . ASP A 1 343 ? 14.681 9.053 -4.349 1.00 81.56 343 ASP A O 1
ATOM 2646 N N . TYR A 1 344 ? 12.575 8.548 -3.710 1.00 82.75 344 TYR A N 1
ATOM 2647 C CA . TYR A 1 344 ? 12.943 7.909 -2.458 1.00 82.75 344 TYR A CA 1
ATOM 2648 C C . TYR A 1 344 ? 12.640 6.411 -2.465 1.00 82.75 344 TYR A C 1
ATOM 2650 O O . TYR A 1 344 ? 13.559 5.616 -2.271 1.00 82.75 344 TYR A O 1
ATOM 2658 N N . ALA A 1 345 ? 11.393 6.009 -2.735 1.00 90.56 345 ALA A N 1
ATOM 2659 C CA . ALA A 1 345 ? 11.014 4.598 -2.718 1.00 90.56 345 ALA A CA 1
ATOM 2660 C C . ALA A 1 345 ? 9.802 4.275 -3.600 1.00 90.56 345 ALA A C 1
ATOM 2662 O O . ALA A 1 345 ? 8.859 5.058 -3.731 1.00 90.56 345 ALA A O 1
ATOM 2663 N N . VAL A 1 346 ? 9.799 3.060 -4.145 1.00 94.56 346 VAL A N 1
ATOM 2664 C CA . VAL A 1 346 ? 8.566 2.349 -4.494 1.00 94.56 346 VAL A CA 1
ATOM 2665 C C . VAL A 1 346 ? 8.133 1.577 -3.255 1.00 94.56 346 VAL A C 1
ATOM 2667 O O . VAL A 1 346 ? 8.914 0.777 -2.741 1.00 94.56 346 VAL A O 1
ATOM 2670 N N . ILE A 1 347 ? 6.900 1.783 -2.796 1.00 93.81 347 ILE A N 1
ATOM 2671 C CA . ILE A 1 347 ? 6.341 1.055 -1.649 1.00 93.81 347 ILE A CA 1
ATOM 2672 C C . ILE A 1 347 ? 5.190 0.184 -2.122 1.00 93.81 347 ILE A C 1
ATOM 2674 O O . ILE A 1 347 ? 4.294 0.655 -2.819 1.00 93.81 347 ILE A O 1
ATOM 2678 N N . ILE A 1 348 ? 5.198 -1.077 -1.707 1.00 95.38 348 ILE A N 1
ATOM 2679 C CA . ILE A 1 348 ? 4.105 -2.019 -1.917 1.00 95.38 348 ILE A CA 1
ATOM 2680 C C . ILE A 1 348 ? 3.532 -2.352 -0.545 1.00 95.38 348 ILE A C 1
ATOM 2682 O O . ILE A 1 348 ? 4.236 -2.901 0.306 1.00 95.38 348 ILE A O 1
ATOM 2686 N N . ARG A 1 349 ? 2.259 -2.018 -0.325 1.00 92.31 349 ARG A N 1
ATOM 2687 C CA . ARG A 1 349 ? 1.573 -2.274 0.943 1.00 92.31 349 ARG A CA 1
ATOM 2688 C C . ARG A 1 349 ? 0.488 -3.313 0.767 1.00 92.31 349 ARG A C 1
ATOM 2690 O O . ARG A 1 349 ? -0.362 -3.183 -0.106 1.00 92.31 349 ARG A O 1
ATOM 2697 N N . TYR A 1 350 ? 0.478 -4.295 1.651 1.00 92.81 350 TYR A N 1
ATOM 2698 C CA . TYR A 1 350 ? -0.533 -5.330 1.780 1.00 92.81 350 TYR A CA 1
ATOM 2699 C C . TYR A 1 350 ? -1.247 -5.106 3.107 1.00 92.81 350 TYR A C 1
ATOM 2701 O O . TYR A 1 350 ? -0.662 -5.341 4.156 1.00 92.81 350 TYR A O 1
ATOM 2709 N N . ARG A 1 351 ? -2.495 -4.632 3.084 1.00 89.75 351 ARG A N 1
ATOM 2710 C CA . ARG A 1 351 ? -3.249 -4.338 4.311 1.00 89.75 351 ARG A CA 1
ATOM 2711 C C . ARG A 1 351 ? -3.886 -5.592 4.879 1.00 89.75 351 ARG A C 1
ATOM 2713 O O . ARG A 1 351 ? -4.553 -6.326 4.152 1.00 89.75 351 ARG A O 1
ATOM 2720 N N . ALA A 1 352 ? -3.683 -5.815 6.170 1.00 89.44 352 ALA A N 1
ATOM 2721 C CA . ALA A 1 352 ? -4.035 -7.004 6.933 1.00 89.44 352 ALA A CA 1
ATOM 2722 C C . ALA A 1 352 ? -3.820 -8.295 6.118 1.00 89.44 352 ALA A C 1
ATOM 2724 O O . ALA A 1 352 ? -4.792 -8.995 5.798 1.00 89.44 352 ALA A O 1
ATOM 2725 N N . PRO A 1 353 ? -2.564 -8.593 5.724 1.00 92.94 353 PRO A N 1
ATOM 2726 C CA . PRO A 1 353 ? -2.258 -9.801 4.979 1.00 92.94 353 PRO A CA 1
ATOM 2727 C C . PRO A 1 353 ? -2.542 -11.015 5.864 1.00 92.94 353 PRO A C 1
ATOM 2729 O O . PRO A 1 353 ? -2.250 -11.014 7.062 1.00 92.94 353 PRO A O 1
ATOM 2732 N N . ALA A 1 354 ? -3.138 -12.052 5.283 1.00 92.81 354 ALA A N 1
ATOM 2733 C CA . ALA A 1 354 ? -3.450 -13.277 5.997 1.00 92.81 354 ALA A CA 1
ATOM 2734 C C . ALA A 1 354 ? -2.159 -13.999 6.400 1.00 92.81 354 ALA A C 1
ATOM 2736 O O . ALA A 1 354 ? -1.260 -14.194 5.580 1.00 92.81 354 ALA A O 1
ATOM 2737 N N . ASP A 1 355 ? -2.079 -14.454 7.650 1.00 91.75 355 ASP A N 1
ATOM 2738 C CA . ASP A 1 355 ? -0.877 -15.115 8.179 1.00 91.75 355 ASP A CA 1
ATOM 2739 C C . ASP A 1 355 ? -0.524 -16.403 7.407 1.00 91.75 355 ASP A C 1
ATOM 2741 O O . ASP A 1 355 ? 0.641 -16.767 7.291 1.00 91.75 355 ASP A O 1
ATOM 2745 N N . ALA A 1 356 ? -1.525 -17.088 6.840 1.00 93.44 356 ALA A N 1
ATOM 2746 C CA . ALA A 1 356 ? -1.335 -18.309 6.054 1.00 93.44 356 ALA A CA 1
ATOM 2747 C C . ALA A 1 356 ? -0.996 -18.055 4.571 1.00 93.44 356 ALA A C 1
ATOM 2749 O O . ALA A 1 356 ? -0.720 -19.004 3.833 1.00 93.44 356 ALA A O 1
ATOM 2750 N N . TRP A 1 357 ? -1.051 -16.806 4.099 1.00 96.31 357 TRP A N 1
ATOM 2751 C CA . TRP A 1 357 ? -0.752 -16.491 2.707 1.00 96.31 357 TRP A CA 1
ATOM 2752 C C . TRP A 1 357 ? 0.758 -16.498 2.463 1.00 96.31 357 TRP A C 1
ATOM 2754 O O . TRP A 1 357 ? 1.525 -15.806 3.126 1.00 96.31 357 TRP A O 1
ATOM 2764 N N . VAL A 1 358 ? 1.193 -17.258 1.460 1.00 94.69 358 VAL A N 1
ATOM 2765 C CA . VAL A 1 358 ? 2.617 -17.395 1.130 1.00 94.69 358 VAL A CA 1
ATOM 2766 C C . VAL A 1 358 ? 3.271 -16.090 0.659 1.00 94.69 358 VAL A C 1
ATOM 2768 O O . VAL A 1 358 ? 4.450 -15.876 0.916 1.00 94.69 358 VAL A O 1
ATOM 2771 N N . GLY A 1 359 ? 2.510 -15.190 0.031 1.00 95.44 359 GLY A N 1
ATOM 2772 C CA . GLY A 1 359 ? 2.999 -13.875 -0.387 1.00 95.44 359 GLY A CA 1
ATOM 2773 C C . GLY A 1 359 ? 3.015 -12.825 0.725 1.00 95.44 359 GLY A C 1
ATOM 2774 O O . GLY A 1 359 ? 3.357 -11.678 0.456 1.00 95.44 359 GLY A O 1
ATOM 2775 N N . ASN A 1 360 ? 2.657 -13.190 1.962 1.00 96.69 360 ASN A N 1
ATOM 2776 C CA . ASN A 1 360 ? 2.704 -12.279 3.100 1.00 96.69 360 ASN A CA 1
ATOM 2777 C C . ASN A 1 360 ? 4.158 -11.819 3.348 1.00 96.69 360 ASN A C 1
ATOM 2779 O O . ASN A 1 360 ? 5.023 -12.675 3.569 1.00 96.69 360 ASN A O 1
ATOM 2783 N N . PRO A 1 361 ? 4.445 -10.500 3.367 1.00 96.06 361 PRO A N 1
ATOM 2784 C CA . PRO A 1 361 ? 5.786 -9.976 3.634 1.00 96.06 361 PRO A CA 1
ATOM 2785 C C . PRO A 1 361 ? 6.432 -10.514 4.914 1.00 96.06 361 PRO A C 1
ATOM 2787 O O . PRO A 1 361 ? 7.653 -10.629 4.967 1.00 96.06 361 PRO A O 1
ATOM 2790 N N . GLN A 1 362 ? 5.643 -10.914 5.919 1.00 96.06 362 GLN A N 1
ATOM 2791 C CA . GLN A 1 362 ? 6.143 -11.544 7.145 1.00 96.06 362 GLN A CA 1
ATOM 2792 C C . GLN A 1 362 ? 6.969 -12.819 6.903 1.00 96.06 362 GLN A C 1
ATOM 2794 O O . GLN A 1 362 ? 7.796 -13.183 7.736 1.00 96.06 362 GLN A O 1
ATOM 2799 N N . ASN A 1 363 ? 6.779 -13.496 5.768 1.00 96.69 363 ASN A N 1
ATOM 2800 C CA . ASN A 1 363 ? 7.560 -14.680 5.407 1.00 96.69 363 ASN A CA 1
ATOM 2801 C C . ASN A 1 363 ? 9.012 -14.337 5.027 1.00 96.69 363 ASN A C 1
ATOM 2803 O O . ASN A 1 363 ? 9.871 -15.223 4.990 1.00 96.69 363 ASN A O 1
ATOM 2807 N N . ALA A 1 364 ? 9.310 -13.064 4.746 1.00 96.00 364 ALA A N 1
ATOM 2808 C CA . ALA A 1 364 ? 10.671 -12.599 4.537 1.00 96.00 364 ALA A CA 1
ATOM 2809 C C . ALA A 1 364 ? 11.411 -12.398 5.870 1.00 96.00 364 ALA A C 1
ATOM 2811 O O . ALA A 1 364 ? 10.816 -12.076 6.900 1.00 96.00 364 ALA A O 1
ATOM 2812 N N . PHE A 1 365 ? 12.733 -12.578 5.845 1.00 95.69 365 PHE A N 1
ATOM 2813 C CA . PHE A 1 365 ? 13.579 -12.425 7.027 1.00 95.69 365 PHE A CA 1
ATOM 2814 C C . PHE A 1 365 ? 13.474 -11.007 7.590 1.00 95.69 365 PHE A C 1
ATOM 2816 O O . PHE A 1 365 ? 13.554 -10.031 6.848 1.00 95.69 365 PHE A O 1
ATOM 2823 N N . CYS A 1 366 ? 13.315 -10.923 8.908 1.00 95.75 366 CYS A N 1
ATOM 2824 C CA . CYS A 1 366 ? 13.361 -9.676 9.654 1.00 95.75 366 CYS A CA 1
ATOM 2825 C C . CYS A 1 366 ? 14.800 -9.414 10.111 1.00 95.75 366 CYS A C 1
ATOM 2827 O O . CYS A 1 366 ? 15.415 -10.269 10.754 1.00 95.75 366 CYS A O 1
ATOM 2829 N N . PHE A 1 367 ? 15.330 -8.248 9.751 1.00 96.12 367 PHE A N 1
ATOM 2830 C CA . PHE A 1 367 ? 16.664 -7.787 10.132 1.00 96.12 367 PHE A CA 1
ATOM 2831 C C . PHE A 1 367 ? 16.558 -6.726 11.224 1.00 96.12 367 PHE A C 1
ATOM 2833 O O . PHE A 1 367 ? 15.523 -6.073 11.349 1.00 96.12 367 PHE A O 1
ATOM 2840 N N . ALA A 1 368 ? 17.602 -6.571 12.039 1.00 94.00 368 ALA A N 1
ATOM 2841 C CA . ALA A 1 368 ? 17.561 -5.629 13.153 1.00 94.00 368 ALA A CA 1
ATOM 2842 C C . ALA A 1 368 ? 17.721 -4.177 12.684 1.00 94.00 368 ALA A C 1
ATOM 2844 O O . ALA A 1 368 ? 17.049 -3.294 13.212 1.00 94.00 368 ALA A O 1
ATOM 2845 N N . THR A 1 369 ? 18.601 -3.948 11.704 1.00 92.25 369 THR A N 1
ATOM 2846 C CA . THR A 1 369 ? 18.923 -2.614 11.187 1.00 92.25 369 THR A CA 1
ATOM 2847 C C . THR A 1 369 ? 18.945 -2.595 9.658 1.00 92.25 369 THR A C 1
ATOM 2849 O O . THR A 1 369 ? 19.139 -3.651 9.034 1.00 92.25 369 THR A O 1
ATOM 2852 N N . PRO A 1 370 ? 18.826 -1.407 9.035 1.00 89.62 370 PRO A N 1
ATOM 2853 C CA . PRO A 1 370 ? 18.922 -1.270 7.588 1.00 89.62 370 PRO A CA 1
ATOM 2854 C C . PRO A 1 370 ? 20.198 -1.875 7.003 1.00 89.62 370 PRO A C 1
ATOM 2856 O O . PRO A 1 370 ? 20.183 -2.512 5.956 1.00 89.62 370 PRO A O 1
ATOM 2859 N N . GLU A 1 371 ? 21.345 -1.729 7.669 1.00 90.50 371 GLU A N 1
ATOM 2860 C CA . GLU A 1 371 ? 22.631 -2.205 7.152 1.00 90.50 371 GLU A CA 1
ATOM 2861 C C . GLU A 1 371 ? 22.716 -3.731 7.040 1.00 90.50 371 GLU A C 1
ATOM 2863 O O . GLU A 1 371 ? 23.546 -4.259 6.297 1.00 90.50 371 GLU A O 1
ATOM 2868 N N . GLU A 1 372 ? 21.870 -4.462 7.748 1.00 93.25 372 GLU A N 1
ATOM 2869 C CA . GLU A 1 372 ? 21.856 -5.920 7.701 1.00 93.25 372 GLU A CA 1
ATOM 2870 C C . GLU A 1 372 ? 20.902 -6.456 6.632 1.00 93.25 372 GLU A C 1
ATOM 2872 O O . GLU A 1 372 ? 21.109 -7.573 6.143 1.00 93.25 372 GLU A O 1
ATOM 2877 N N . GLU A 1 373 ? 19.912 -5.652 6.228 1.00 94.75 373 GLU A N 1
ATOM 2878 C CA . GLU A 1 373 ? 18.851 -6.060 5.312 1.00 94.75 373 GLU A CA 1
ATOM 2879 C C . GLU A 1 373 ? 19.394 -6.678 4.021 1.00 94.75 373 GLU A C 1
ATOM 2881 O O . GLU A 1 373 ? 20.297 -6.162 3.349 1.00 94.75 373 GLU A O 1
ATOM 2886 N N . GLN A 1 374 ? 18.792 -7.812 3.670 1.00 96.38 374 GLN A N 1
ATOM 2887 C CA . GLN A 1 374 ? 19.028 -8.528 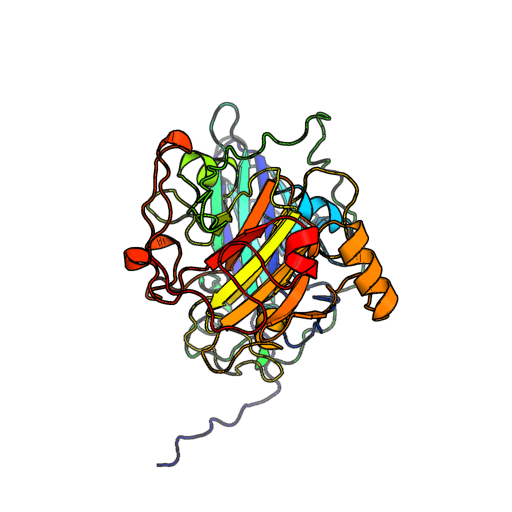2.426 1.00 96.38 374 GLN A CA 1
ATOM 2888 C C . GLN A 1 374 ? 17.758 -8.530 1.572 1.00 96.38 374 GLN A C 1
ATOM 2890 O O . GLN A 1 374 ? 16.657 -8.479 2.124 1.00 96.38 374 GLN A O 1
ATOM 2895 N N . PRO A 1 375 ? 17.897 -8.643 0.238 1.00 97.06 375 PRO A N 1
ATOM 2896 C CA . PRO A 1 375 ? 16.754 -8.767 -0.652 1.00 97.06 375 PRO A CA 1
ATOM 2897 C C . PRO A 1 375 ? 15.820 -9.909 -0.267 1.00 97.06 375 PRO A C 1
ATOM 2899 O O . PRO A 1 375 ? 16.269 -11.002 0.096 1.00 97.06 375 PRO A O 1
ATOM 2902 N N . VAL A 1 376 ? 14.524 -9.673 -0.437 1.00 96.88 376 VAL A N 1
ATOM 2903 C CA . VAL A 1 376 ? 13.516 -10.727 -0.390 1.00 96.88 376 VAL A CA 1
ATOM 2904 C C . VAL A 1 376 ? 13.705 -11.665 -1.581 1.00 96.88 376 VAL A C 1
ATOM 2906 O O . VAL A 1 376 ? 14.052 -11.248 -2.683 1.00 96.88 376 VAL A O 1
ATOM 2909 N N . THR A 1 377 ? 13.500 -12.955 -1.346 1.00 95.81 377 THR A N 1
ATOM 2910 C CA . THR A 1 377 ? 13.800 -14.030 -2.294 1.00 95.81 377 THR A CA 1
ATOM 2911 C C . THR A 1 377 ? 12.542 -14.781 -2.718 1.00 95.81 377 THR A C 1
ATOM 2913 O O . THR A 1 377 ? 11.551 -14.848 -1.985 1.00 95.81 377 THR A O 1
ATOM 2916 N N . ALA A 1 378 ? 12.607 -15.445 -3.875 1.00 94.62 378 ALA A N 1
ATOM 2917 C CA . ALA A 1 378 ? 11.525 -16.302 -4.359 1.00 94.62 378 ALA A CA 1
ATOM 2918 C C . ALA A 1 378 ? 11.247 -17.486 -3.413 1.00 94.62 378 ALA A C 1
ATOM 2920 O O . ALA A 1 378 ? 10.133 -17.993 -3.358 1.00 94.62 378 ALA A O 1
ATOM 2921 N N . ALA A 1 379 ? 12.225 -17.909 -2.606 1.00 95.62 379 ALA A N 1
ATOM 2922 C CA . ALA A 1 379 ? 12.002 -18.926 -1.580 1.00 95.62 379 ALA A CA 1
ATOM 2923 C C . ALA A 1 379 ? 11.064 -18.444 -0.456 1.00 95.62 379 ALA A C 1
ATOM 2925 O O . ALA A 1 379 ? 10.395 -19.266 0.165 1.00 95.62 379 ALA A O 1
ATOM 2926 N N . GLN A 1 380 ? 11.014 -17.132 -0.199 1.00 96.44 380 GLN A N 1
ATOM 2927 C CA . GLN A 1 380 ? 10.200 -16.535 0.863 1.00 96.44 380 GLN A CA 1
ATOM 2928 C C . GLN A 1 380 ? 8.787 -16.194 0.390 1.00 96.44 380 GLN A C 1
ATOM 2930 O O . GLN A 1 380 ? 7.839 -16.472 1.117 1.00 96.44 380 GLN A O 1
ATOM 2935 N N . LEU A 1 381 ? 8.642 -15.623 -0.813 1.00 96.56 381 LEU A N 1
ATOM 2936 C CA . LEU A 1 381 ? 7.347 -15.135 -1.320 1.00 96.56 381 LEU A CA 1
ATOM 2937 C C . LEU A 1 381 ? 6.811 -15.889 -2.550 1.00 96.56 381 LEU A C 1
ATOM 2939 O O . LEU A 1 381 ? 5.682 -15.649 -2.974 1.00 96.56 381 LEU A O 1
ATOM 2943 N N . GLN A 1 382 ? 7.578 -16.826 -3.112 1.00 95.00 382 GLN A N 1
ATOM 2944 C CA . GLN A 1 382 ? 7.208 -17.613 -4.296 1.00 95.00 382 GLN A CA 1
ATOM 2945 C C . GLN A 1 382 ? 6.770 -16.722 -5.471 1.00 95.00 382 GLN A C 1
ATOM 2947 O O . GLN A 1 382 ? 7.409 -15.711 -5.751 1.00 95.00 382 GLN A O 1
ATOM 2952 N N . GLU A 1 383 ? 5.683 -17.084 -6.158 1.00 94.19 383 GLU A N 1
ATOM 2953 C CA . GLU A 1 383 ? 5.148 -16.335 -7.302 1.00 94.19 383 GLU A CA 1
ATOM 2954 C C . GLU A 1 383 ? 4.645 -14.924 -6.948 1.00 94.19 383 GLU A C 1
ATOM 2956 O O . GLU A 1 383 ? 4.392 -14.129 -7.853 1.00 94.19 383 GLU A O 1
ATOM 2961 N N . TYR A 1 384 ? 4.508 -14.611 -5.652 1.00 96.50 384 TYR A N 1
ATOM 2962 C CA . TYR A 1 384 ? 4.102 -13.295 -5.158 1.00 96.50 384 TYR A CA 1
ATOM 2963 C C . TYR A 1 384 ? 5.277 -12.344 -4.925 1.00 96.50 384 TYR A C 1
ATOM 2965 O O . TYR A 1 384 ? 5.031 -11.195 -4.568 1.00 96.50 384 TYR A O 1
ATOM 2973 N N . LEU A 1 385 ? 6.531 -12.777 -5.126 1.00 97.19 385 LEU A N 1
ATOM 2974 C CA . LEU A 1 385 ? 7.669 -11.858 -5.138 1.00 97.19 385 LEU A CA 1
ATOM 2975 C C . LEU A 1 385 ? 7.483 -10.852 -6.288 1.00 97.19 385 LEU A C 1
ATOM 2977 O O . LEU A 1 385 ? 7.493 -11.275 -7.447 1.00 97.19 385 LEU A O 1
ATOM 2981 N N . PRO A 1 386 ? 7.321 -9.545 -6.007 1.00 97.56 386 PRO A N 1
ATOM 2982 C CA . PRO A 1 386 ? 7.217 -8.555 -7.066 1.00 97.56 386 PRO A CA 1
ATOM 2983 C C . PRO A 1 386 ? 8.547 -8.414 -7.811 1.00 97.56 386 PRO A C 1
ATOM 2985 O O . PRO A 1 386 ? 9.610 -8.712 -7.275 1.00 97.56 386 PRO A O 1
ATOM 2988 N N . GLU A 1 387 ? 8.492 -7.946 -9.050 1.00 97.69 387 GLU A N 1
ATOM 2989 C CA . GLU A 1 387 ? 9.657 -7.852 -9.927 1.00 97.69 387 GLU A CA 1
ATOM 2990 C C . GLU A 1 387 ? 9.762 -6.424 -10.454 1.00 97.69 387 GLU A C 1
ATOM 2992 O O . GLU A 1 387 ? 8.811 -5.924 -11.055 1.00 97.69 387 GLU A O 1
ATOM 2997 N N . ILE A 1 388 ? 10.895 -5.752 -10.235 1.00 98.06 388 ILE A N 1
ATOM 2998 C CA . ILE A 1 388 ? 11.085 -4.359 -10.656 1.00 98.06 388 ILE A CA 1
ATOM 2999 C C . ILE A 1 388 ? 12.328 -4.250 -11.526 1.00 98.06 388 ILE A C 1
ATOM 3001 O O . ILE A 1 388 ? 13.411 -4.678 -11.137 1.00 98.06 388 ILE A O 1
ATOM 3005 N N . PHE A 1 389 ? 12.178 -3.611 -12.683 1.00 98.06 389 PHE A N 1
ATOM 3006 C CA . PHE A 1 389 ? 13.286 -3.253 -13.562 1.00 98.06 389 PHE A CA 1
ATOM 3007 C C . PHE A 1 389 ? 13.275 -1.755 -13.826 1.00 98.06 389 PHE A C 1
ATOM 3009 O O . PHE A 1 389 ? 12.209 -1.158 -13.968 1.00 98.06 389 PHE A O 1
ATOM 3016 N N . GLY A 1 390 ? 14.459 -1.155 -13.917 1.00 97.50 390 GLY A N 1
ATOM 3017 C CA . GLY A 1 390 ? 14.621 0.265 -14.205 1.00 97.50 390 GLY A CA 1
ATOM 3018 C C . GLY A 1 390 ? 15.687 0.548 -15.254 1.00 97.50 390 GLY A C 1
ATOM 3019 O O . GLY A 1 390 ? 16.682 -0.173 -15.349 1.00 97.50 390 GLY A O 1
ATOM 3020 N N . ASP A 1 391 ? 15.491 1.619 -16.020 1.00 97.44 391 ASP A N 1
ATOM 3021 C CA . ASP A 1 391 ? 16.405 2.068 -17.075 1.00 97.44 391 ASP A CA 1
ATOM 3022 C C . ASP A 1 391 ? 16.204 3.563 -17.395 1.00 97.44 391 ASP A C 1
ATOM 3024 O O . ASP A 1 391 ? 15.384 4.255 -16.790 1.00 97.44 391 ASP A O 1
ATOM 3028 N N . THR A 1 392 ? 16.960 4.083 -18.354 1.00 97.19 392 THR A N 1
ATOM 3029 C CA . THR A 1 392 ? 16.822 5.438 -18.892 1.00 97.19 392 THR A CA 1
ATOM 3030 C C . THR A 1 392 ? 15.547 5.600 -19.725 1.00 97.19 392 THR A C 1
ATOM 3032 O O . THR A 1 392 ? 15.065 4.654 -20.356 1.00 97.19 392 THR A O 1
ATOM 3035 N N . LEU A 1 393 ? 15.039 6.835 -19.821 1.00 96.44 393 LEU A N 1
ATOM 3036 C CA . LEU A 1 393 ? 13.878 7.145 -20.664 1.00 96.44 393 LEU A CA 1
ATOM 3037 C C . LEU A 1 393 ? 14.132 6.821 -22.149 1.00 96.44 393 LEU A C 1
ATOM 3039 O O . LEU A 1 393 ? 13.243 6.328 -22.837 1.00 96.44 393 LEU A O 1
ATOM 3043 N N . ALA A 1 394 ? 15.358 7.037 -22.634 1.00 97.50 394 ALA A N 1
ATOM 3044 C CA . ALA A 1 394 ? 15.725 6.769 -24.024 1.00 97.50 394 ALA A CA 1
ATOM 3045 C C . ALA A 1 394 ? 15.642 5.274 -24.384 1.00 97.50 394 ALA A C 1
ATOM 3047 O O . ALA A 1 394 ? 15.188 4.930 -25.476 1.00 97.50 394 ALA A O 1
ATOM 3048 N N . ASN A 1 395 ? 16.054 4.384 -23.474 1.00 97.44 395 ASN A N 1
ATOM 3049 C CA . ASN A 1 395 ? 15.926 2.938 -23.673 1.00 97.44 395 ASN A CA 1
ATOM 3050 C C . ASN A 1 395 ? 14.457 2.508 -23.635 1.00 97.44 395 ASN A C 1
ATOM 3052 O O . ASN A 1 395 ? 14.012 1.739 -24.492 1.00 97.44 395 ASN A O 1
ATOM 3056 N N . PHE A 1 396 ? 13.680 3.076 -22.709 1.00 97.19 396 PHE A N 1
ATOM 3057 C CA . PHE A 1 396 ? 12.245 2.825 -22.618 1.00 97.19 396 PHE A CA 1
ATOM 3058 C C . PHE A 1 396 ? 11.512 3.167 -23.926 1.00 97.19 396 PHE A C 1
ATOM 3060 O O . PHE A 1 396 ? 10.725 2.358 -24.429 1.00 97.19 396 PHE A O 1
ATOM 3067 N N . GLU A 1 397 ? 11.817 4.319 -24.530 1.00 96.00 397 GLU A N 1
ATOM 3068 C CA . GLU A 1 397 ? 11.264 4.739 -25.826 1.00 96.00 397 GLU A CA 1
ATOM 3069 C C . GLU A 1 397 ? 11.682 3.813 -26.982 1.00 96.00 397 GLU A C 1
ATOM 3071 O O . GLU A 1 397 ? 10.932 3.636 -27.943 1.00 96.00 397 GLU A O 1
ATOM 3076 N N . GLN A 1 398 ? 12.842 3.161 -26.871 1.00 97.31 398 GLN A N 1
ATOM 3077 C CA . GLN A 1 398 ? 13.313 2.131 -27.806 1.00 97.31 398 GLN A CA 1
ATOM 3078 C C . GLN A 1 398 ? 12.724 0.737 -27.522 1.00 97.31 398 GLN A C 1
ATOM 3080 O O . GLN A 1 398 ? 12.982 -0.210 -28.266 1.00 97.31 398 GLN A O 1
ATOM 3085 N N . GLY A 1 399 ? 11.888 0.603 -26.490 1.00 97.19 399 GLY A N 1
ATOM 3086 C CA . GLY A 1 399 ? 11.205 -0.640 -26.141 1.00 97.19 399 GLY A CA 1
ATOM 3087 C C . GLY A 1 399 ? 11.991 -1.571 -25.222 1.00 97.19 399 GLY A C 1
ATOM 3088 O O . GLY A 1 399 ? 11.745 -2.780 -25.243 1.00 97.19 399 GLY A O 1
ATOM 3089 N N . GLN A 1 400 ? 12.903 -1.023 -24.416 1.00 97.44 400 GLN A N 1
ATOM 3090 C CA . GLN A 1 400 ? 13.669 -1.759 -23.413 1.00 97.44 400 GLN A CA 1
ATOM 3091 C C . GLN A 1 400 ? 13.664 -1.063 -22.039 1.00 97.44 400 GLN A C 1
ATOM 3093 O O . GLN A 1 400 ? 13.852 0.143 -21.957 1.00 97.44 400 GLN A O 1
ATOM 3098 N N . ILE A 1 401 ? 13.488 -1.824 -20.956 1.00 97.06 401 ILE A N 1
ATOM 3099 C CA . ILE A 1 401 ? 13.751 -1.387 -19.575 1.00 97.06 401 ILE A CA 1
ATOM 3100 C C . ILE A 1 401 ? 14.621 -2.469 -18.930 1.00 97.06 401 ILE A C 1
ATOM 3102 O O . ILE A 1 401 ? 14.118 -3.534 -18.569 1.00 97.06 401 ILE A O 1
ATOM 3106 N N . GLY A 1 402 ? 15.930 -2.239 -18.827 1.00 95.31 402 GLY A N 1
ATOM 3107 C CA . GLY A 1 402 ? 16.860 -3.233 -18.304 1.00 95.31 402 GLY A CA 1
ATOM 3108 C C . GLY A 1 402 ? 16.824 -4.513 -19.148 1.00 95.31 402 GLY A C 1
ATOM 3109 O O . GLY A 1 402 ? 17.053 -4.483 -20.360 1.00 95.31 402 GLY A O 1
ATOM 3110 N N . ALA A 1 403 ? 16.511 -5.645 -18.520 1.00 96.38 403 ALA A N 1
ATOM 3111 C CA . ALA A 1 403 ? 16.341 -6.942 -19.173 1.00 96.38 403 ALA A CA 1
ATOM 3112 C C . ALA A 1 403 ? 14.955 -7.131 -19.821 1.00 96.38 403 ALA A C 1
ATOM 3114 O O . ALA A 1 403 ? 14.768 -8.067 -20.602 1.00 96.38 403 ALA A O 1
ATOM 3115 N N . VAL A 1 404 ? 13.989 -6.254 -19.534 1.00 97.62 404 VAL A N 1
ATOM 3116 C CA . VAL A 1 404 ? 12.625 -6.340 -20.066 1.00 97.62 404 VAL A CA 1
ATOM 3117 C C . VAL A 1 404 ? 12.573 -5.721 -21.461 1.00 97.62 404 VAL A C 1
ATOM 3119 O O . VAL A 1 404 ? 12.995 -4.586 -21.679 1.00 97.62 404 VAL A O 1
ATOM 3122 N N . ASN A 1 405 ? 12.007 -6.456 -22.418 1.00 97.50 405 ASN A N 1
ATOM 3123 C CA . ASN A 1 405 ? 11.737 -5.964 -23.767 1.00 97.50 405 ASN A CA 1
ATOM 3124 C C . ASN A 1 405 ? 10.229 -5.943 -24.021 1.00 97.50 405 ASN A C 1
ATOM 3126 O O . ASN A 1 405 ? 9.552 -6.940 -23.768 1.00 97.50 405 ASN A O 1
ATOM 3130 N N . LYS A 1 406 ? 9.723 -4.836 -24.573 1.00 96.94 406 LYS A N 1
ATOM 3131 C CA . LYS A 1 406 ? 8.283 -4.601 -24.742 1.00 96.94 406 LYS A CA 1
ATOM 3132 C C . LYS A 1 406 ? 7.556 -5.680 -25.555 1.00 96.94 406 LYS A C 1
ATOM 3134 O O . LYS A 1 406 ? 6.369 -5.890 -25.344 1.00 96.94 406 LYS A O 1
ATOM 3139 N N . ASP A 1 407 ? 8.242 -6.370 -26.469 1.00 96.56 407 ASP A N 1
ATOM 3140 C CA . ASP A 1 407 ? 7.630 -7.351 -27.378 1.00 96.56 407 ASP A CA 1
ATOM 3141 C C . ASP A 1 407 ? 7.961 -8.813 -27.007 1.00 96.56 407 ASP A C 1
ATOM 3143 O O . ASP A 1 407 ? 7.588 -9.739 -27.731 1.00 96.56 407 ASP A O 1
ATOM 3147 N N . ARG A 1 408 ? 8.656 -9.051 -25.886 1.00 95.31 408 ARG A N 1
ATOM 3148 C CA . ARG A 1 408 ? 9.020 -10.396 -25.399 1.00 95.31 408 ARG A CA 1
ATOM 3149 C C . ARG A 1 408 ? 8.256 -10.752 -24.131 1.00 95.31 408 ARG A C 1
ATOM 3151 O O . ARG A 1 408 ? 7.648 -9.881 -23.521 1.00 95.31 408 ARG A O 1
ATOM 3158 N N . ASP A 1 409 ? 8.264 -12.035 -23.775 1.00 94.44 409 ASP A N 1
ATOM 3159 C CA . ASP A 1 409 ? 7.797 -12.468 -22.456 1.00 94.44 409 ASP A CA 1
ATOM 3160 C C . ASP A 1 409 ? 8.667 -11.850 -21.355 1.00 94.44 409 ASP A C 1
ATOM 3162 O O . ASP A 1 409 ? 9.817 -11.461 -21.601 1.00 94.44 409 ASP A O 1
ATOM 3166 N N . TRP A 1 410 ? 8.105 -11.768 -20.150 1.00 95.19 410 TRP A N 1
ATOM 3167 C CA . TRP A 1 410 ? 8.827 -11.288 -18.980 1.00 95.19 410 TRP A CA 1
ATOM 3168 C C . TRP A 1 410 ? 10.078 -12.154 -18.732 1.00 95.19 410 TRP A C 1
ATOM 3170 O O . TRP A 1 410 ? 9.995 -13.378 -18.894 1.00 95.19 410 TRP A O 1
ATOM 3180 N N . PRO A 1 411 ? 11.243 -11.565 -18.395 1.00 92.31 411 PRO A N 1
ATOM 3181 C CA . PRO A 1 411 ? 12.452 -12.340 -18.125 1.00 92.31 411 PRO A CA 1
ATOM 3182 C C . PRO A 1 411 ? 12.225 -13.327 -16.973 1.00 92.31 411 PRO A C 1
ATOM 3184 O O . PRO A 1 411 ? 11.503 -13.036 -16.026 1.00 92.31 411 PRO A O 1
ATOM 3187 N N . ALA A 1 412 ? 12.840 -14.507 -17.049 1.00 79.31 412 ALA A N 1
ATOM 3188 C CA . ALA A 1 412 ? 12.836 -15.431 -15.919 1.00 79.31 412 ALA A CA 1
ATOM 3189 C C . ALA A 1 412 ? 13.663 -14.843 -14.764 1.00 79.31 412 ALA A C 1
ATOM 3191 O O . ALA A 1 412 ? 14.709 -14.244 -15.020 1.00 79.31 412 ALA A O 1
ATOM 3192 N N . GLN A 1 413 ? 13.212 -15.041 -13.522 1.00 63.66 413 GLN A N 1
ATOM 3193 C CA . GLN A 1 413 ? 14.002 -14.714 -12.331 1.00 63.66 413 GLN A CA 1
ATOM 3194 C C . GLN A 1 413 ? 15.296 -15.546 -12.333 1.00 63.66 413 GLN A C 1
ATOM 3196 O O . GLN A 1 413 ? 15.234 -16.763 -12.544 1.00 63.66 413 GLN A O 1
ATOM 3201 N N . GLU A 1 414 ? 16.449 -14.892 -12.154 1.00 51.88 414 GLU A N 1
ATOM 3202 C CA . GLU A 1 414 ? 17.765 -15.553 -12.049 1.00 51.88 414 GLU A CA 1
ATOM 3203 C C . GLU A 1 414 ? 18.038 -16.123 -10.652 1.00 51.88 414 GLU A C 1
ATOM 3205 O O . GLU A 1 414 ? 17.684 -15.467 -9.643 1.00 51.88 414 GLU A O 1
#

Radius of gyration: 21.58 Å; chains: 1; bounding box: 60×53×66 Å

Foldseek 3Di:
DDDDPPDDDDADDFWKWKDKDWAFAFKKKKKKKKFAAFLAQDDLLADDFDDDFWQKDKPPHSPRQQKFWQAALVDDPLVVLQADEDDHRMTMIIGIDGHDHPGIMMMMIMDGDANGLWIKIKIFIDDDPDFIDMDMDTLQNIQIPVGPQSLQDAQHFHNVLHPHDDGPDPPPGHHDPPPVCPVVDRPDDAPADWDADPQQQWTFKFFDAQVCCRRGVPPCADPNNTHQWKIKTDHDPQFQKKKKKFQQWFAQHDAHDHDRGRHDTQFSKKKKFQHAPDPLTQLETIDISNQQVVFADPVRMGMEMEHASVVQVVQCVVVVPPRNHFHWDQQQPHIHGYHYHRNGITMMTGHHGDPPQQQGSVLFDHHNGNVVIDGDDCVRRPRRRMIMGTHHPVVSVVQDGRNHGNNDPDDDDD